Protein AF-A0A9D0L4N8-F1 (afdb_monomer_lite)

Foldseek 3Di:
DDDDDDQPLDDFDDPPDFWTWDQDPVGIDIDDGHDVVRDDQLQDDAAPVLLVVSLVSFAFFFADVVCHPVHHAFQRSNQSSNSSNVDGADRDLVRNLQRAQKKFFCLPPQDLVLLLLLLQLLVVFGWKWWDFVPHIWTWDAADPVRFTKTWGADFWEKDADPVCADPVRDRIDIDGDRGTHMDGQQGRPPHPVHGNSNRTGMMGHNGQDSPLACNVRIDGRAFAAADPDDDQDADPLKAWDWFQPAAAQVFKIKIKIKHLGDQRRKFKWKAFPVRDTDGFDWDWDDDDTIMIMGIDGGDDFHKMKMFIGGYHGTNHIDIDGYHHDADDFAFDWFFLFAAPDFDDSNLVRVLLQQLQLLPPDPADKDKDLAVLVSCCPCRSHVRQCSNVPNLSVVAGGQDAQFLPLLVSVLVSCLSNRYWDWAFAWDQADVLGAIATDPDIDTRSPTFPDRGSSVSSNCCSVPVRRVRTALSLQQHDQQHQNRQKHADDPDRSTQTFSKWFRALVRGIKTFSHKAGHYSPGGIWTKIWGHHPSSMIIIHTDDCVVGPHDPDCSGRRGDTIHGFTWDDDPSDIDTDGPVRDD

Sequence (580 aa):
MGGQTVPAGVLLARAGQRRALVASADGVATSEVLDEAQATATRRPLTRRAVLQAAFAYLGSGYGWGGKDGGRDCSRLLMDVFATLGLRLPRFSAAQSRAGSMSIDISAIDDMAQRLSIIDAAQRQGVVLLHFPGHIMLYLGRNDEGRPMALHAFAEYLTPCASGVGFDGKSETLQRVDKVQISDLSLGRGSSRRSFAERITRVTMLAPAAGAGLASLVQRRPAAPVSMEGACTSPKDVGILVVPRHPHPGEPVRVMVSSSRELGSVNWGWVDGGGRRRELVLKRSGGPPFGYWAELASPTPGKWQARLGDGARVAACIDFVVHDKAPLRQAGAGAVWIPRRRWSRATENLFSMFVARLFDYPLDDRTWPKLQVLLSDSDHNLLYNHLGQDEEERIVLRPDCADLPYFLRSYFAWKLRLPFAYRHCNRGSQGKAPYCDRDIHSNLAKRESSGETSAYAQFASRNIADGVHSGSGRTAPDDDNSDYYPIPLTRESIVAGTMFADPYGHLFVIAGWIPQGLNSYGVLVGADAQPDGTVGRRRFWRGSFLFTPDTSEAGARFKAFRPAIYRGGSIGQLKNRDLV

Secondary structure (DSSP, 8-state):
-PPPPPPTTPPPEESSSS-EEEEETTEEEE-SS--TTT---S-----HHHHHHHHHTTTTPBP-GGGGGG---HHHHHHHHHHTTT----SSHHHHTT-SSEEEE-TT---HHHHHHHHHHHHHHSEEEEEETTEEEEEEEE-TT--EEEEEEEEEEEEE-TTSS-TTS-SEEEEEEEEEEEEETTTTTTSTT--HHHH--EEEEESS---GGGTTTPEEPPPP-----S-----TT-EEEEESSS--TTS-EEEEEEESS---S-EEEEEETT--EE----EEE-SSSEEEEEEESSPPSEEEEEEEEETTEEEEEEEEEE-SSPPPPPP--SBS----S---HHHHHHHHHHHHHHT---SS-EEESSHHHHHH-TTT-TTTTTTSS-GGGG------TTHHHHHHHHHHHHHHT---EE--B---BTTB---B-S--EETTSBPS-SSHHHHHHHIIIIIIHHH--TTTTSS-TT-TTSSEEE--SSTTTS-TT-EEE-TTS-EEEEEEEEPP-SSS--EEEEEEE-TTS-EEEEE-STTTS---S-TTSTT-EEEEEPPEEEETTEEEE--GGG--

Radius of gyration: 30.3 Å; chains: 1; bounding box: 76×58×91 Å

Structure (mmCIF, N/CA/C/O backbone):
data_AF-A0A9D0L4N8-F1
#
_entry.id   AF-A0A9D0L4N8-F1
#
loop_
_atom_site.group_PDB
_atom_site.id
_atom_site.type_symbol
_atom_site.label_atom_id
_atom_site.label_alt_id
_atom_site.label_comp_id
_atom_site.label_asym_id
_atom_site.label_entity_id
_atom_site.label_seq_id
_atom_site.pdbx_PDB_ins_code
_atom_site.Cartn_x
_atom_site.Cartn_y
_atom_site.Cartn_z
_atom_site.occupancy
_atom_site.B_iso_or_equiv
_atom_site.auth_seq_id
_atom_site.auth_comp_id
_atom_site.auth_asym_id
_atom_site.auth_atom_id
_atom_site.pdbx_PDB_model_num
ATOM 1 N N . MET A 1 1 ? -49.670 -25.410 30.952 1.00 42.09 1 MET A N 1
ATOM 2 C CA . MET A 1 1 ? -48.197 -25.373 31.081 1.00 42.09 1 MET A CA 1
ATOM 3 C C . MET A 1 1 ? -47.736 -24.051 30.496 1.00 42.09 1 MET A C 1
ATOM 5 O O . MET A 1 1 ? -48.038 -23.797 29.339 1.00 42.09 1 MET A O 1
ATOM 9 N N . GLY A 1 2 ? -47.150 -23.164 31.302 1.00 52.66 2 GLY A N 1
ATOM 10 C CA . GLY A 1 2 ? -46.686 -21.859 30.824 1.00 52.66 2 GLY A CA 1
ATOM 11 C C . GLY A 1 2 ? -45.413 -22.025 29.999 1.00 52.66 2 GLY A C 1
ATOM 12 O O . GLY A 1 2 ? -44.442 -22.588 30.496 1.00 52.66 2 GLY A O 1
ATOM 13 N N . GLY A 1 3 ? -45.426 -21.588 28.740 1.00 63.31 3 GLY A N 1
ATOM 14 C CA . GLY A 1 3 ? -44.225 -21.573 27.907 1.00 63.31 3 GLY A CA 1
ATOM 15 C C . GLY A 1 3 ? -43.194 -20.585 28.457 1.00 63.31 3 GLY A C 1
ATOM 16 O O . GLY A 1 3 ? -43.551 -19.488 28.882 1.00 63.31 3 GLY A O 1
ATOM 17 N N . GLN A 1 4 ? -41.916 -20.965 28.457 1.00 66.62 4 GLN A N 1
ATOM 18 C CA . GLN A 1 4 ? -40.821 -20.056 28.797 1.00 66.62 4 GLN A CA 1
ATOM 19 C C . GLN A 1 4 ? -40.396 -19.288 27.540 1.00 66.62 4 GLN A C 1
ATOM 21 O O . GLN A 1 4 ? -39.996 -19.884 26.541 1.00 66.62 4 GLN A O 1
ATOM 26 N N . THR A 1 5 ? -40.472 -17.959 27.578 1.00 71.75 5 THR A N 1
ATOM 27 C CA . THR A 1 5 ? -39.946 -17.096 26.514 1.00 71.75 5 THR A CA 1
ATOM 28 C C . THR A 1 5 ? -38.466 -16.839 26.737 1.00 71.75 5 THR A C 1
ATOM 30 O O . THR A 1 5 ? -38.056 -16.412 27.817 1.00 71.75 5 THR A O 1
ATOM 33 N N . VAL A 1 6 ? -37.660 -17.053 25.703 1.00 72.62 6 VAL A N 1
ATOM 34 C CA . VAL A 1 6 ? -36.230 -16.756 25.758 1.00 72.62 6 VAL A CA 1
ATOM 35 C C . VAL A 1 6 ? -36.015 -15.252 25.516 1.00 72.62 6 VAL A C 1
ATOM 37 O O . VAL A 1 6 ? -36.584 -14.717 24.562 1.00 72.62 6 VAL A O 1
ATOM 40 N N . PRO A 1 7 ? -35.199 -14.552 26.329 1.00 71.44 7 PRO A N 1
ATOM 41 C CA . PRO A 1 7 ? -34.886 -13.145 26.095 1.00 71.44 7 PRO A CA 1
ATOM 42 C C . PRO A 1 7 ? -34.289 -12.881 24.707 1.00 71.44 7 PRO A C 1
ATOM 44 O O . PRO A 1 7 ? -33.559 -13.706 24.148 1.00 71.44 7 PRO A O 1
ATOM 47 N N . ALA A 1 8 ? -34.539 -11.683 24.176 1.00 70.00 8 ALA A N 1
ATOM 48 C CA . ALA A 1 8 ? -33.930 -11.241 22.928 1.00 70.00 8 ALA A CA 1
ATOM 49 C C . ALA A 1 8 ? -32.390 -11.305 23.007 1.00 70.00 8 ALA A C 1
ATOM 51 O O . ALA A 1 8 ? -31.778 -10.931 24.008 1.00 70.00 8 ALA A O 1
ATOM 52 N N . GLY A 1 9 ? -31.759 -11.801 21.939 1.00 67.94 9 GLY A N 1
ATOM 53 C CA . GLY A 1 9 ? -30.300 -11.909 21.835 1.00 67.94 9 GLY A CA 1
ATOM 54 C C . GLY A 1 9 ? -29.685 -13.175 22.443 1.00 67.94 9 GLY A C 1
ATOM 55 O O . GLY A 1 9 ? -28.473 -13.363 22.340 1.00 67.94 9 GLY A O 1
ATOM 56 N N . VAL A 1 10 ? -30.465 -14.078 23.045 1.00 75.56 10 VAL A N 1
ATOM 57 C CA . VAL A 1 10 ? -29.926 -15.373 23.488 1.00 75.56 10 VAL A CA 1
ATOM 58 C C . VAL A 1 10 ? -29.509 -16.213 22.280 1.00 75.56 10 VAL A C 1
ATOM 60 O O . VAL A 1 10 ? -30.266 -16.410 21.330 1.00 75.56 10 VAL A O 1
ATOM 63 N N . LEU A 1 11 ? -28.281 -16.728 22.325 1.00 77.94 11 LEU A N 1
ATOM 64 C CA . LEU A 1 11 ? -27.770 -17.638 21.310 1.00 77.94 11 LEU A CA 1
ATOM 65 C C . LEU A 1 11 ? -28.298 -19.042 21.570 1.00 77.94 11 LEU A C 1
ATOM 67 O O . LEU A 1 11 ? -28.011 -19.643 22.603 1.00 77.94 11 LEU A O 1
ATOM 71 N N . LEU A 1 12 ? -29.030 -19.565 20.597 1.00 80.25 12 LEU A N 1
ATOM 72 C CA . LEU A 1 12 ? -29.607 -20.897 20.645 1.00 80.25 12 LEU A CA 1
ATOM 73 C C . LEU A 1 12 ? -28.776 -21.868 19.801 1.00 80.25 12 LEU A C 1
ATOM 75 O O . LEU A 1 12 ? -28.435 -21.576 18.650 1.00 80.25 12 LEU A O 1
ATOM 79 N N . ALA A 1 13 ? -28.451 -23.035 20.356 1.00 82.62 13 ALA A N 1
ATOM 80 C CA . ALA A 1 13 ? -27.806 -24.102 19.594 1.00 82.62 13 ALA A CA 1
ATOM 81 C C . ALA A 1 13 ? -28.867 -24.846 18.773 1.00 82.62 13 ALA A C 1
ATOM 83 O O . ALA A 1 13 ? -29.860 -25.297 19.333 1.00 82.62 13 ALA A O 1
ATOM 84 N N . ARG A 1 14 ? -28.683 -24.997 17.455 1.00 81.88 14 ARG A N 1
ATOM 85 C CA . ARG A 1 14 ? -29.636 -25.751 16.618 1.00 81.88 14 ARG A CA 1
ATOM 86 C C . ARG A 1 14 ? -29.627 -27.240 16.981 1.00 81.88 14 ARG A C 1
ATOM 88 O O . ARG A 1 14 ? -28.582 -27.880 16.906 1.00 81.88 14 ARG A O 1
ATOM 95 N N . ALA A 1 15 ? -30.806 -27.789 17.260 1.00 82.62 15 ALA A N 1
ATOM 96 C CA . ALA A 1 15 ? -31.094 -29.222 17.350 1.00 82.62 15 ALA A CA 1
ATOM 97 C C . ALA A 1 15 ? -31.823 -29.680 16.072 1.00 82.62 15 ALA A C 1
ATOM 99 O O . ALA A 1 15 ? -32.986 -30.077 16.099 1.00 82.62 15 ALA A O 1
ATOM 100 N N . GLY A 1 16 ? -31.158 -29.546 14.920 1.00 78.88 16 GLY A N 1
ATOM 101 C CA . GLY A 1 16 ? -31.752 -29.772 13.596 1.00 78.88 16 GLY A CA 1
ATOM 102 C C . GLY A 1 16 ? -32.210 -28.481 12.907 1.00 78.88 16 GLY A C 1
ATOM 103 O O . GLY A 1 16 ? -31.786 -27.383 13.268 1.00 78.88 16 GLY A O 1
ATOM 104 N N . GLN A 1 17 ? -33.045 -28.593 11.867 1.00 74.00 17 GLN A N 1
ATOM 105 C CA . GLN A 1 17 ? -33.403 -27.426 11.051 1.00 74.00 17 GLN A CA 1
ATOM 106 C C . GLN A 1 17 ? -34.339 -26.446 11.773 1.00 74.00 17 GLN A C 1
ATOM 108 O O . GLN A 1 17 ? -34.087 -25.246 11.735 1.00 74.00 17 GLN A O 1
ATOM 113 N N . ARG A 1 18 ? -35.373 -26.917 12.473 1.00 83.44 18 ARG A N 1
ATOM 114 C CA . ARG A 1 18 ? -36.381 -26.022 13.069 1.00 83.44 18 ARG A CA 1
ATOM 115 C C . ARG A 1 18 ? -36.465 -26.090 14.591 1.00 83.44 18 ARG A C 1
ATOM 117 O O . ARG A 1 18 ? -37.463 -25.668 15.137 1.00 83.44 18 ARG A O 1
ATOM 124 N N . ARG A 1 19 ? -35.474 -26.632 15.299 1.00 87.06 19 ARG A N 1
ATOM 125 C CA . ARG A 1 19 ? -35.486 -26.706 16.773 1.00 87.06 19 ARG A CA 1
ATOM 126 C C . ARG A 1 19 ? -34.174 -26.200 17.354 1.00 87.06 19 ARG A C 1
ATOM 128 O O . ARG A 1 19 ? -33.138 -26.243 16.684 1.00 87.06 19 ARG A O 1
ATOM 135 N N . ALA A 1 20 ? -34.212 -25.754 18.602 1.00 86.50 20 ALA A N 1
ATOM 136 C CA . ALA A 1 20 ? -33.052 -25.319 19.364 1.00 86.50 20 ALA A CA 1
ATOM 137 C C . ALA A 1 20 ? -32.951 -26.029 20.713 1.00 86.50 20 ALA A C 1
ATOM 139 O O . ALA A 1 20 ? -33.953 -26.444 21.280 1.00 86.50 20 ALA A O 1
ATOM 140 N N . LEU A 1 21 ? -31.736 -26.106 21.246 1.00 87.25 21 LEU A N 1
ATOM 141 C CA . LEU A 1 21 ? -31.487 -26.395 22.653 1.00 87.25 21 LEU A CA 1
ATOM 142 C C . LEU A 1 21 ? -31.475 -25.080 23.436 1.00 87.25 21 LEU A C 1
ATOM 144 O O . LEU A 1 21 ? -30.782 -24.131 23.055 1.00 87.25 21 LEU A O 1
ATOM 148 N N . VAL A 1 22 ? -32.224 -25.050 24.534 1.00 83.06 22 VAL A N 1
ATOM 149 C CA . VAL A 1 22 ? -32.340 -23.928 25.467 1.00 83.06 22 VAL A CA 1
ATOM 150 C C . VAL A 1 22 ? -31.852 -24.402 26.830 1.00 83.06 22 VAL A C 1
ATOM 152 O O . VAL A 1 22 ? -32.347 -25.396 27.351 1.00 83.06 22 VAL A O 1
ATOM 155 N N . ALA A 1 23 ? -30.878 -23.703 27.408 1.00 78.69 23 ALA A N 1
ATOM 156 C CA . ALA A 1 23 ? -30.456 -23.940 28.784 1.00 78.69 23 ALA A CA 1
ATOM 157 C C . ALA A 1 23 ? -31.283 -23.064 29.736 1.00 78.69 23 ALA A C 1
ATOM 159 O O . ALA A 1 23 ? -31.379 -21.853 29.534 1.00 78.69 23 ALA A O 1
ATOM 160 N N . SER A 1 24 ? -31.855 -23.682 30.766 1.00 75.06 24 SER A N 1
ATOM 161 C CA . SER A 1 24 ? -32.619 -23.044 31.842 1.00 75.06 24 SER A CA 1
ATOM 162 C C . SER A 1 24 ? -32.069 -23.476 33.207 1.00 75.06 24 SER A C 1
ATOM 164 O O . SER A 1 24 ? -31.179 -24.327 33.276 1.00 75.06 24 SER A O 1
ATOM 166 N N . ALA A 1 25 ? -32.600 -22.910 34.294 1.00 74.75 25 ALA A N 1
ATOM 167 C CA . ALA A 1 25 ? -32.271 -23.359 35.649 1.00 74.75 25 ALA A CA 1
ATOM 168 C C . ALA A 1 25 ? -32.647 -24.837 35.886 1.00 74.75 25 ALA A C 1
ATOM 170 O O . ALA A 1 25 ? -31.960 -25.526 36.632 1.00 74.75 25 ALA A O 1
ATOM 171 N N . ASP A 1 26 ? -33.672 -25.331 35.185 1.00 81.62 26 ASP A N 1
ATOM 172 C CA . ASP A 1 26 ? -34.188 -26.701 35.301 1.00 81.62 26 ASP A CA 1
ATOM 173 C C . ASP A 1 26 ? -33.454 -27.700 34.381 1.00 81.62 26 ASP A C 1
ATOM 175 O O . ASP A 1 26 ? -33.801 -28.879 34.321 1.00 81.62 26 ASP A O 1
ATOM 179 N N . GLY A 1 27 ? -32.433 -27.242 33.644 1.00 83.75 27 GLY A N 1
ATOM 180 C CA . GLY A 1 27 ? -31.646 -28.049 32.710 1.00 83.75 27 GLY A CA 1
ATOM 181 C C . GLY A 1 27 ? -31.785 -27.617 31.248 1.00 83.75 27 GLY A C 1
ATOM 182 O O . GLY A 1 27 ? -32.238 -26.511 30.934 1.00 83.75 27 GLY A O 1
ATOM 183 N N . VAL A 1 28 ? -31.338 -28.483 30.332 1.00 86.00 28 VAL A N 1
ATOM 184 C CA . VAL A 1 28 ? -31.380 -28.233 28.882 1.00 86.00 28 VAL A CA 1
ATOM 185 C C . VAL A 1 28 ? -32.648 -28.839 28.287 1.00 86.00 28 VAL A C 1
ATOM 187 O O . VAL A 1 28 ? -32.842 -30.051 28.340 1.00 86.00 28 VAL A O 1
ATOM 190 N N . ALA A 1 29 ? -33.476 -28.001 27.671 1.00 86.31 29 ALA A N 1
ATOM 191 C CA . ALA A 1 29 ? -34.690 -28.400 26.971 1.00 86.31 29 ALA A CA 1
ATOM 192 C C . ALA A 1 29 ? -34.543 -28.207 25.455 1.00 86.31 29 ALA A C 1
ATOM 194 O O . ALA A 1 29 ? -33.774 -27.365 24.989 1.00 86.31 29 ALA A O 1
ATOM 195 N N . THR A 1 30 ? -35.301 -28.974 24.671 1.00 87.50 30 THR A N 1
ATOM 196 C CA . THR A 1 30 ? -35.443 -28.730 23.227 1.00 87.50 30 THR A CA 1
ATOM 197 C C . THR A 1 30 ? -36.681 -27.871 22.993 1.00 87.50 30 THR A C 1
ATOM 199 O O . THR A 1 30 ? -37.749 -28.190 23.507 1.00 87.50 30 THR A O 1
ATOM 202 N N . SER A 1 31 ? -36.547 -26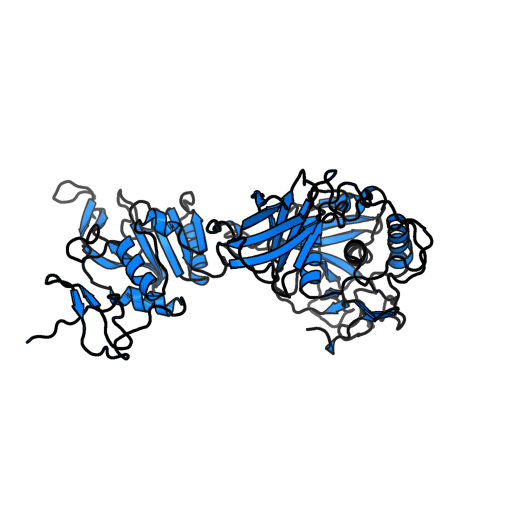.791 22.226 1.00 82.56 31 SER A N 1
ATOM 203 C CA . SER A 1 31 ? -37.659 -25.913 21.865 1.00 82.56 31 SER A CA 1
ATOM 204 C C . SER A 1 31 ? -38.677 -26.623 20.968 1.00 82.56 31 SER A C 1
ATOM 206 O O . SER A 1 31 ? -38.351 -27.585 20.261 1.00 82.56 31 SER A O 1
ATOM 208 N N . GLU A 1 32 ? -39.884 -26.061 20.890 1.00 80.06 32 GLU A N 1
ATOM 209 C CA . GLU A 1 32 ? -40.780 -26.311 19.759 1.00 80.06 32 GLU A CA 1
ATOM 210 C C . GLU A 1 32 ? -40.164 -25.815 18.435 1.00 80.06 32 GLU A C 1
ATOM 212 O O . GLU A 1 32 ? -39.009 -25.367 18.380 1.00 80.06 32 GLU A O 1
ATOM 217 N N . VAL A 1 33 ? -40.924 -25.936 17.343 1.00 77.81 33 VAL A N 1
ATOM 218 C CA . VAL A 1 33 ? -40.522 -25.426 16.030 1.00 77.81 33 VAL A CA 1
ATOM 219 C C . VAL A 1 33 ? -40.240 -23.925 16.147 1.00 77.81 33 VAL A C 1
ATOM 221 O O . VAL A 1 33 ? -41.153 -23.143 16.382 1.00 77.81 33 VAL A O 1
ATOM 224 N N . LEU A 1 34 ? -38.975 -23.531 15.990 1.00 75.38 34 LEU A N 1
ATOM 225 C CA . LEU A 1 34 ? -38.558 -22.137 15.944 1.00 75.38 34 LEU A CA 1
ATOM 226 C C . LEU A 1 34 ? -39.299 -21.440 14.807 1.00 75.38 34 LEU A C 1
ATOM 228 O O . LEU A 1 34 ? -39.221 -21.870 13.650 1.00 75.38 34 LEU A O 1
ATOM 232 N N . ASP A 1 35 ? -39.978 -20.350 15.143 1.00 76.31 35 ASP A N 1
ATOM 233 C CA . ASP A 1 35 ? -40.435 -19.399 14.148 1.00 76.31 35 ASP A CA 1
ATOM 234 C C . ASP A 1 35 ? -39.209 -18.681 13.566 1.00 76.31 35 ASP A C 1
ATOM 236 O O . ASP A 1 35 ? -38.482 -17.973 14.269 1.00 76.31 35 ASP A O 1
ATOM 240 N N . GLU A 1 36 ? -38.947 -18.885 12.274 1.00 73.00 36 GLU A N 1
ATOM 241 C CA . GLU A 1 36 ? -37.826 -18.236 11.591 1.00 73.00 36 GLU A CA 1
ATOM 242 C C . GLU A 1 36 ? -37.989 -16.711 11.534 1.00 73.00 36 GLU A C 1
ATOM 244 O O . GLU A 1 36 ? -36.986 -16.012 11.422 1.00 73.00 36 GLU A O 1
ATOM 249 N N . ALA A 1 37 ? -39.205 -16.175 11.695 1.00 77.06 37 ALA A N 1
ATOM 250 C CA . ALA A 1 37 ? -39.416 -14.736 11.836 1.00 77.06 37 ALA A CA 1
ATOM 251 C C . ALA A 1 37 ? -38.886 -14.185 13.175 1.00 77.06 37 ALA A C 1
ATOM 253 O O . ALA A 1 37 ? -38.551 -13.004 13.271 1.00 77.06 37 ALA A O 1
ATOM 254 N N . GLN A 1 38 ? -38.774 -15.033 14.203 1.00 75.56 38 GLN A N 1
ATOM 255 C CA . GLN A 1 38 ? -38.289 -14.674 15.541 1.00 75.56 38 GLN A CA 1
ATOM 256 C C . GLN A 1 38 ? -36.806 -15.013 15.754 1.00 75.56 38 GLN A C 1
ATOM 258 O O . GLN A 1 38 ? -36.200 -14.582 16.737 1.00 75.56 38 GLN A O 1
ATOM 263 N N . ALA A 1 39 ? -36.200 -15.771 14.838 1.00 78.12 39 ALA A N 1
ATOM 264 C CA . ALA A 1 39 ? -34.802 -16.173 14.900 1.00 78.12 39 ALA A CA 1
ATOM 265 C C . ALA A 1 39 ? -33.969 -15.458 13.830 1.00 78.12 39 ALA A C 1
ATOM 267 O O . ALA A 1 39 ? -34.393 -15.240 12.704 1.00 78.12 39 ALA A O 1
ATOM 268 N N . THR A 1 40 ? -32.724 -15.113 14.156 1.00 80.25 40 THR A N 1
ATOM 269 C CA . THR A 1 40 ? -31.780 -14.560 13.176 1.00 80.25 40 THR A CA 1
ATOM 270 C C . THR A 1 40 ? -30.530 -15.419 13.115 1.00 80.25 40 THR A C 1
ATOM 272 O O . THR A 1 40 ? -29.936 -15.749 14.143 1.00 80.25 40 THR A O 1
ATOM 275 N N . ALA A 1 41 ? -30.095 -15.761 11.901 1.00 81.38 41 ALA A N 1
ATOM 276 C CA . ALA A 1 41 ? -28.854 -16.492 11.702 1.00 81.38 41 ALA A CA 1
ATOM 277 C C . ALA A 1 41 ? -27.659 -15.701 12.258 1.00 81.38 41 ALA A C 1
ATOM 279 O O . ALA A 1 41 ? -27.438 -14.540 11.910 1.00 81.38 41 ALA A O 1
ATOM 280 N N . THR A 1 42 ? -26.840 -16.361 13.076 1.00 80.06 42 THR A N 1
ATOM 281 C CA . THR A 1 42 ? -25.603 -15.770 13.611 1.00 80.06 42 THR A CA 1
ATOM 282 C C . THR A 1 42 ? -24.524 -15.614 12.541 1.00 80.06 42 THR A C 1
ATOM 284 O O . THR A 1 42 ? -23.617 -14.799 12.681 1.00 80.06 42 THR A O 1
ATOM 287 N N . ARG A 1 43 ? -24.623 -16.362 11.435 1.00 81.38 43 ARG A N 1
ATOM 288 C CA . ARG A 1 43 ? -23.795 -16.167 10.240 1.00 81.38 43 ARG A CA 1
ATOM 289 C C . ARG A 1 43 ? -24.423 -15.089 9.363 1.00 81.38 43 ARG A C 1
ATOM 291 O O . ARG A 1 43 ? -25.196 -15.396 8.461 1.00 81.38 43 ARG A O 1
ATOM 298 N N . ARG A 1 44 ? -24.086 -13.831 9.633 1.00 85.62 44 ARG A N 1
ATOM 299 C CA . ARG A 1 44 ? -24.538 -12.675 8.848 1.00 85.62 44 ARG A CA 1
ATOM 300 C C . ARG A 1 44 ? -23.430 -11.619 8.733 1.00 85.62 44 ARG A C 1
ATOM 302 O O . ARG A 1 44 ? -22.531 -11.615 9.572 1.00 85.62 44 ARG A O 1
ATOM 309 N N . PRO A 1 45 ? -23.459 -10.738 7.715 1.00 87.81 45 PRO A N 1
ATOM 310 C CA . PRO A 1 45 ? -22.412 -9.739 7.516 1.00 87.81 45 PRO A CA 1
ATOM 311 C C . PRO A 1 45 ? -22.233 -8.803 8.719 1.00 87.81 45 PRO A C 1
ATOM 313 O O . PRO A 1 45 ? -23.207 -8.285 9.272 1.00 87.81 45 PRO A O 1
ATOM 316 N N . LEU A 1 46 ? -20.977 -8.526 9.080 1.00 88.94 46 LEU A N 1
ATOM 317 C CA . LEU A 1 46 ? -20.637 -7.508 10.072 1.00 88.94 46 LEU A CA 1
ATOM 318 C C . LEU A 1 46 ? -20.907 -6.115 9.486 1.00 88.94 46 LEU A C 1
ATOM 320 O O . LEU A 1 46 ? -20.096 -5.576 8.737 1.00 88.94 46 LEU A O 1
ATOM 324 N N . THR A 1 47 ? -22.038 -5.515 9.852 1.00 91.50 47 THR A N 1
ATOM 325 C CA . THR A 1 47 ? -22.359 -4.118 9.527 1.00 91.50 47 THR A CA 1
ATOM 326 C C . THR A 1 47 ? -22.575 -3.322 10.806 1.00 91.50 47 THR A C 1
ATOM 328 O O . THR A 1 47 ? -22.999 -3.876 11.823 1.00 91.50 47 THR A O 1
ATOM 331 N N . ARG A 1 48 ? -22.343 -2.003 10.758 1.00 92.69 48 ARG A N 1
ATOM 332 C CA . ARG A 1 48 ? -22.623 -1.125 11.906 1.00 92.69 48 ARG A CA 1
ATOM 333 C C . ARG A 1 48 ? -24.079 -1.254 12.357 1.00 92.69 48 ARG A C 1
ATOM 335 O O . ARG A 1 48 ? -24.329 -1.403 13.545 1.00 92.69 48 ARG A O 1
ATOM 342 N N . ARG A 1 49 ? -25.024 -1.284 11.410 1.00 93.31 49 ARG A N 1
ATOM 343 C CA . ARG A 1 49 ? -26.454 -1.487 11.690 1.00 93.31 49 ARG A CA 1
ATOM 344 C C . ARG A 1 49 ? -26.701 -2.779 12.474 1.00 93.31 49 ARG A C 1
ATOM 346 O O . ARG A 1 49 ? -27.362 -2.726 13.502 1.00 93.31 49 ARG A O 1
ATOM 353 N N . ALA A 1 50 ? -26.147 -3.905 12.023 1.00 92.88 50 ALA A N 1
ATOM 354 C CA . ALA A 1 50 ? -26.370 -5.198 12.670 1.00 92.88 50 ALA A CA 1
ATOM 355 C C . ALA A 1 50 ? -25.761 -5.266 14.084 1.00 92.88 50 ALA A C 1
ATOM 357 O O . ALA A 1 50 ? -26.388 -5.822 14.985 1.00 92.88 50 ALA A O 1
ATOM 358 N N . VAL A 1 51 ? -24.583 -4.660 14.296 1.00 95.19 51 VAL A N 1
ATOM 359 C CA . VAL A 1 51 ? -23.975 -4.531 15.636 1.00 95.19 51 VAL A CA 1
ATOM 360 C C . VAL A 1 51 ? -24.853 -3.690 16.553 1.00 95.19 51 VAL A C 1
ATOM 362 O O . VAL A 1 51 ? -25.124 -4.107 17.674 1.00 95.19 51 VAL A O 1
ATOM 365 N N . LEU A 1 52 ? -25.318 -2.529 16.086 1.00 94.88 52 LEU A N 1
ATOM 366 C CA . LEU A 1 52 ? -26.149 -1.637 16.892 1.00 94.88 52 LEU A CA 1
ATOM 367 C C . LEU A 1 52 ? -27.492 -2.282 17.243 1.00 94.88 52 LEU A C 1
ATOM 369 O O . LEU A 1 52 ? -27.877 -2.259 18.403 1.00 94.88 52 LEU A O 1
ATOM 373 N N . GLN A 1 53 ? -28.161 -2.935 16.291 1.00 92.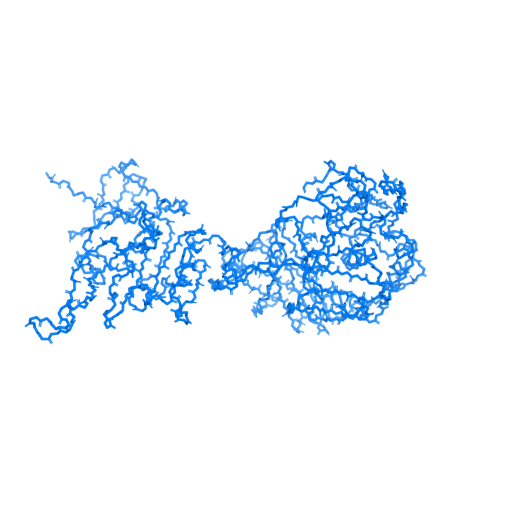62 53 GLN A N 1
ATOM 374 C CA . GLN A 1 53 ? -29.397 -3.677 16.566 1.00 92.62 53 GLN A CA 1
ATOM 375 C C . GLN A 1 53 ? -29.195 -4.746 17.649 1.00 92.62 53 GLN A C 1
ATOM 377 O O . GLN A 1 53 ? -29.993 -4.837 18.578 1.00 92.62 53 GLN A O 1
ATOM 382 N N . ALA A 1 54 ? -28.105 -5.518 17.568 1.00 92.25 54 ALA A N 1
ATOM 383 C CA . ALA A 1 54 ? -27.785 -6.525 18.578 1.00 92.25 54 ALA A CA 1
ATOM 384 C C . ALA A 1 54 ? -27.430 -5.903 19.940 1.00 92.25 54 ALA A C 1
ATOM 386 O O . ALA A 1 54 ? -27.841 -6.418 20.973 1.00 92.25 54 ALA A O 1
ATOM 387 N N . ALA A 1 55 ? -26.694 -4.791 19.960 1.00 95.06 55 ALA A N 1
ATOM 388 C CA . ALA A 1 55 ? -26.311 -4.107 21.193 1.00 95.06 55 ALA A CA 1
ATOM 389 C C . ALA A 1 55 ? -27.509 -3.469 21.912 1.00 95.06 55 ALA A C 1
ATOM 391 O O . ALA A 1 55 ? -27.628 -3.587 23.130 1.00 95.06 55 ALA A O 1
ATOM 392 N N . PHE A 1 56 ? -28.415 -2.830 21.168 1.00 95.19 56 PHE A N 1
ATOM 393 C CA . PHE A 1 56 ? -29.596 -2.166 21.724 1.00 95.19 56 PHE A CA 1
ATOM 394 C C . PHE A 1 56 ? -30.631 -3.152 22.272 1.00 95.19 56 PHE A C 1
ATOM 396 O O . PHE A 1 56 ? -31.364 -2.792 23.187 1.00 95.19 56 PHE A O 1
ATOM 403 N N . ALA A 1 57 ? -30.642 -4.405 21.804 1.00 90.75 57 ALA A N 1
ATOM 404 C CA . ALA A 1 57 ? -31.482 -5.456 22.383 1.00 90.75 57 ALA A CA 1
ATOM 405 C C . ALA A 1 57 ? -31.163 -5.743 23.866 1.00 90.75 57 ALA A C 1
ATOM 407 O O . ALA A 1 57 ? -32.007 -6.276 24.579 1.00 90.75 57 ALA A O 1
ATOM 408 N N . TYR A 1 58 ? -29.968 -5.373 24.341 1.00 92.25 58 TYR A N 1
ATOM 409 C CA . TYR A 1 58 ? -29.568 -5.518 25.743 1.00 92.25 58 TYR A CA 1
ATOM 410 C C . TYR A 1 58 ? -29.788 -4.262 26.588 1.00 92.25 58 TYR A C 1
ATOM 412 O O . TYR A 1 58 ? -29.482 -4.290 27.783 1.00 92.25 58 TYR A O 1
ATOM 420 N N . LEU A 1 59 ? -30.264 -3.158 26.007 1.00 95.25 59 LEU A N 1
ATOM 421 C CA . LEU A 1 59 ? -30.403 -1.895 26.724 1.00 95.25 59 LEU A CA 1
ATOM 422 C C . LEU A 1 59 ? -31.330 -2.057 27.938 1.00 95.25 59 LEU A C 1
ATOM 424 O O . LEU A 1 59 ? -32.417 -2.613 27.834 1.00 95.25 59 LEU A O 1
ATOM 428 N N . GLY A 1 60 ? -30.879 -1.589 29.102 1.00 93.62 60 GLY A N 1
ATOM 429 C CA . GLY A 1 60 ? -31.599 -1.716 30.369 1.00 93.62 60 GLY A CA 1
ATOM 430 C C . GLY A 1 60 ? -31.414 -3.051 31.098 1.00 93.62 60 GLY A C 1
ATOM 431 O O . GLY A 1 60 ? -31.810 -3.143 32.256 1.00 93.62 60 GLY A O 1
ATOM 432 N N . SER A 1 61 ? -30.789 -4.066 30.488 1.00 91.56 61 SER A N 1
ATOM 433 C CA . SER A 1 61 ? -30.531 -5.341 31.177 1.00 91.56 61 SER A CA 1
ATOM 434 C C . SER A 1 61 ? -29.540 -5.185 32.337 1.00 91.56 61 SER A C 1
ATOM 436 O O . SER A 1 61 ? -28.641 -4.346 32.287 1.00 91.56 61 SER A O 1
ATOM 438 N N . GLY A 1 62 ? -29.709 -5.989 33.390 1.00 91.75 62 GLY A N 1
ATOM 439 C CA . GLY A 1 62 ? -28.926 -5.881 34.623 1.00 91.75 62 GLY A CA 1
ATOM 440 C C . GLY A 1 62 ? -27.428 -6.140 34.433 1.00 91.75 62 GLY A C 1
ATOM 441 O O . GLY A 1 62 ? -27.007 -7.014 33.664 1.00 91.75 62 GLY A O 1
ATOM 442 N N . TYR A 1 63 ? -26.613 -5.381 35.162 1.00 94.00 63 TYR A N 1
ATOM 443 C CA . TYR A 1 63 ? -25.178 -5.612 35.248 1.00 94.00 63 TYR A CA 1
ATOM 444 C C . TYR A 1 63 ? -24.881 -6.799 36.166 1.00 94.00 63 TYR A C 1
ATOM 446 O O . TYR A 1 63 ? -25.406 -6.890 37.271 1.00 94.00 63 TYR A O 1
ATOM 454 N N . GLY A 1 64 ? -23.993 -7.687 35.723 1.00 92.94 64 GLY A N 1
ATOM 455 C CA . GLY A 1 64 ? -23.561 -8.847 36.500 1.00 92.94 64 GLY A CA 1
ATOM 456 C C . GLY A 1 64 ? -22.063 -9.054 36.372 1.00 92.94 64 GLY A C 1
ATOM 457 O O . GLY A 1 64 ? -21.590 -9.524 35.335 1.00 92.94 64 GLY A O 1
ATOM 458 N N . TRP A 1 65 ? -21.299 -8.728 37.421 1.00 92.88 65 TRP A N 1
ATOM 459 C CA . TRP A 1 65 ? -19.853 -8.972 37.440 1.00 92.88 65 TRP A CA 1
ATOM 460 C C . TRP A 1 65 ? -19.565 -10.453 37.192 1.00 92.88 65 TRP A C 1
ATOM 462 O O . TRP A 1 65 ? -20.098 -11.316 37.888 1.00 92.88 65 TRP A O 1
ATOM 472 N N . GLY A 1 66 ? -18.755 -10.767 36.181 1.00 89.62 66 GLY A N 1
ATOM 473 C CA . GLY A 1 66 ? -18.446 -12.157 35.855 1.00 89.62 66 GLY A CA 1
ATOM 474 C C . GLY A 1 66 ? -19.607 -12.942 35.229 1.00 89.62 66 GLY A C 1
ATOM 475 O O . GLY A 1 66 ? -19.401 -14.100 34.878 1.00 89.62 66 GLY A O 1
ATOM 476 N N . GLY A 1 67 ? -20.781 -12.334 35.023 1.00 84.75 67 GLY A N 1
ATOM 477 C CA . GLY A 1 67 ? -22.014 -13.034 34.645 1.00 84.75 67 GLY A CA 1
ATOM 478 C C . GLY A 1 67 ? -22.950 -13.343 35.818 1.00 84.75 67 GLY A C 1
ATOM 479 O O . GLY A 1 67 ? -23.883 -14.128 35.653 1.00 84.75 67 GLY A O 1
ATOM 480 N N . LYS A 1 68 ? -22.686 -12.774 37.005 1.00 86.38 68 LYS A N 1
ATOM 481 C CA . LYS A 1 68 ? -23.506 -12.975 38.205 1.00 86.38 68 LYS A CA 1
ATOM 482 C C . LYS A 1 68 ? -24.991 -12.706 37.916 1.00 86.38 68 LYS A C 1
ATOM 484 O O . LYS A 1 68 ? -25.318 -11.728 37.245 1.00 86.38 68 LYS A O 1
ATOM 489 N N . ASP A 1 69 ? -25.856 -13.592 38.410 1.00 82.88 69 ASP A N 1
ATOM 490 C CA . ASP A 1 69 ? -27.322 -13.535 38.290 1.00 82.88 69 ASP A CA 1
ATOM 491 C C . ASP A 1 69 ? -27.833 -13.412 36.838 1.00 82.88 69 ASP A C 1
ATOM 493 O O . ASP A 1 69 ? -28.891 -12.851 36.571 1.00 82.88 69 ASP A O 1
ATOM 497 N N . GLY A 1 70 ? -27.055 -13.905 35.864 1.00 78.62 70 GLY A N 1
ATOM 498 C CA . GLY A 1 70 ? -27.374 -13.793 34.435 1.00 78.62 70 GLY A CA 1
ATOM 499 C C . GLY A 1 70 ? -27.186 -12.385 33.853 1.00 78.62 70 GLY A C 1
ATOM 500 O O . GLY A 1 70 ? -27.424 -12.172 32.658 1.00 78.62 70 GLY A O 1
ATOM 501 N N . GLY A 1 71 ? -26.732 -11.431 34.671 1.00 86.38 71 GLY A N 1
ATOM 502 C CA . GLY A 1 71 ? -26.366 -10.089 34.248 1.00 86.38 71 GLY A CA 1
ATOM 503 C C . GLY A 1 71 ? -25.115 -10.084 33.373 1.00 86.38 71 GLY A C 1
ATOM 504 O O . GLY A 1 71 ? -24.354 -11.051 33.301 1.00 86.38 71 GLY A O 1
ATOM 505 N N . ARG A 1 72 ? -24.883 -8.973 32.675 1.00 92.44 72 ARG A N 1
ATOM 506 C CA . ARG A 1 72 ? -23.728 -8.822 31.777 1.00 92.44 72 ARG A CA 1
ATOM 507 C C . ARG A 1 72 ? -22.746 -7.824 32.352 1.00 92.44 72 ARG A C 1
ATOM 509 O O . ARG A 1 72 ? -23.125 -6.702 32.669 1.00 92.44 72 ARG A O 1
ATOM 516 N N . ASP A 1 73 ? -21.480 -8.211 32.449 1.00 96.19 73 ASP A N 1
ATOM 517 C CA . ASP A 1 73 ? -20.405 -7.231 32.583 1.00 96.19 73 ASP A CA 1
ATOM 518 C C . ASP A 1 73 ? -20.043 -6.617 31.224 1.00 96.19 73 ASP A C 1
ATOM 520 O O . ASP A 1 73 ? -20.520 -7.052 30.168 1.00 96.19 73 ASP A O 1
ATOM 524 N N . CYS A 1 74 ? -19.194 -5.588 31.256 1.00 97.25 74 CYS A N 1
ATOM 525 C CA . CYS A 1 74 ? -18.811 -4.807 30.083 1.00 97.25 74 CYS A CA 1
ATOM 526 C C . CYS A 1 74 ? -18.304 -5.675 28.921 1.00 97.25 74 CYS A C 1
ATOM 528 O O . CYS A 1 74 ? -18.704 -5.489 27.773 1.00 97.25 74 CYS A O 1
ATOM 530 N N . SER A 1 75 ? -17.469 -6.669 29.220 1.00 97.19 75 SER A N 1
ATOM 531 C CA . SER A 1 75 ? -16.878 -7.556 28.220 1.00 97.19 75 SER A CA 1
ATOM 532 C C . SER A 1 75 ? -17.815 -8.679 27.775 1.00 97.19 75 SER A C 1
ATOM 534 O O . SER A 1 75 ? -17.834 -9.017 26.588 1.00 97.19 75 SER A O 1
ATOM 536 N N . ARG A 1 76 ? -18.633 -9.238 28.679 1.00 95.38 76 ARG A N 1
ATOM 537 C CA . ARG A 1 76 ? -19.623 -10.268 28.332 1.00 95.38 76 ARG A CA 1
ATOM 538 C C . ARG A 1 76 ? -20.695 -9.718 27.398 1.00 95.38 76 ARG A C 1
ATOM 540 O O . ARG A 1 76 ? -21.065 -10.411 26.455 1.00 95.38 76 ARG A O 1
ATOM 547 N N . LEU A 1 77 ? -21.131 -8.474 27.609 1.00 96.19 77 LEU A N 1
ATOM 548 C CA . LEU A 1 77 ? -22.045 -7.785 26.698 1.00 96.19 77 LEU A CA 1
ATOM 549 C C . LEU A 1 77 ? -21.516 -7.808 25.257 1.00 96.19 77 LEU A C 1
ATOM 551 O O . LEU A 1 77 ? -22.228 -8.210 24.342 1.00 96.19 77 LEU A O 1
ATOM 555 N N . LEU A 1 78 ? -20.250 -7.431 25.052 1.00 96.75 78 LEU A N 1
ATOM 556 C CA . LEU A 1 78 ? -19.654 -7.429 23.716 1.00 96.75 78 LEU A CA 1
ATOM 557 C C . LEU A 1 78 ? -19.494 -8.847 23.152 1.00 96.75 78 LEU A C 1
ATOM 559 O O . LEU A 1 78 ? -19.744 -9.050 21.967 1.00 96.75 78 LEU A O 1
ATOM 563 N N . MET A 1 79 ? -19.135 -9.845 23.969 1.00 94.94 79 MET A N 1
ATOM 564 C CA . MET A 1 79 ? -19.104 -11.240 23.503 1.00 94.94 79 MET A CA 1
ATOM 565 C C . MET A 1 79 ? -20.452 -11.671 22.929 1.00 94.94 79 MET A C 1
ATOM 567 O O . MET A 1 79 ? -20.486 -12.227 21.834 1.00 94.94 79 MET A O 1
ATOM 571 N N . ASP A 1 80 ? -21.538 -11.396 23.653 1.00 92.25 80 ASP A N 1
ATOM 572 C CA . ASP A 1 80 ? -22.886 -11.766 23.232 1.00 92.25 80 ASP A CA 1
ATOM 573 C C . ASP A 1 80 ? -23.260 -11.046 21.927 1.00 92.25 80 ASP A C 1
ATOM 575 O O . ASP A 1 80 ? -23.622 -11.701 20.950 1.00 92.25 80 ASP A O 1
ATOM 579 N N . VAL A 1 81 ? -23.061 -9.722 21.858 1.00 93.81 81 VAL A N 1
ATOM 580 C CA . VAL A 1 81 ? -23.348 -8.906 20.663 1.00 93.81 81 VAL A CA 1
ATOM 581 C C . VAL A 1 81 ? -22.615 -9.429 19.426 1.00 93.81 81 VAL A C 1
ATOM 583 O O . VAL A 1 81 ? -23.243 -9.680 18.394 1.00 93.81 81 VAL A O 1
ATOM 586 N N . PHE A 1 82 ? -21.297 -9.618 19.508 1.00 93.81 82 PHE A N 1
ATOM 587 C CA . PHE A 1 82 ? -20.483 -10.017 18.354 1.00 93.81 82 PHE A CA 1
ATOM 588 C C . PHE A 1 82 ? -20.657 -11.493 17.978 1.00 93.81 82 PHE A C 1
ATOM 590 O O . PHE A 1 82 ? -20.554 -11.841 16.798 1.00 93.81 82 PHE A O 1
ATOM 597 N N . ALA A 1 83 ? -21.019 -12.357 18.927 1.00 90.69 83 ALA A N 1
ATOM 598 C CA . ALA A 1 83 ? -21.343 -13.745 18.628 1.00 90.69 83 ALA A CA 1
ATOM 599 C C . ALA A 1 83 ? -22.623 -13.879 17.777 1.00 90.69 83 ALA A C 1
ATOM 601 O O . ALA A 1 83 ? -22.700 -14.799 16.959 1.00 90.69 83 ALA A O 1
ATOM 602 N N . THR A 1 84 ? -23.563 -12.917 17.841 1.00 88.69 84 THR A N 1
ATOM 603 C CA . THR A 1 84 ? -24.707 -12.837 16.895 1.00 88.69 84 THR A CA 1
ATOM 604 C C . THR A 1 84 ? -24.304 -12.535 15.443 1.00 88.69 84 THR A C 1
ATOM 606 O O . THR A 1 84 ? -25.151 -12.512 14.548 1.00 88.69 84 THR A O 1
ATOM 609 N N . LEU A 1 85 ? -23.020 -12.263 15.206 1.00 90.44 85 LEU A N 1
ATOM 610 C CA . LEU A 1 85 ? -22.425 -11.928 13.910 1.00 90.44 85 LEU A CA 1
ATOM 611 C C . LEU A 1 85 ? -21.309 -12.919 13.539 1.00 90.44 85 LEU A C 1
ATOM 613 O O . LEU A 1 85 ? -20.508 -12.656 12.644 1.00 90.44 85 LEU A O 1
ATOM 617 N N . GLY A 1 86 ? -21.220 -14.044 14.257 1.00 86.62 86 GLY A N 1
ATOM 618 C CA . GLY A 1 86 ? -20.227 -15.088 14.018 1.00 86.62 86 GLY A CA 1
ATOM 619 C C . GLY A 1 86 ? -18.822 -14.745 14.518 1.00 86.62 86 GLY A C 1
ATOM 620 O O . GLY A 1 86 ? -17.878 -15.471 14.210 1.00 86.62 86 GLY A O 1
ATOM 621 N N . LEU A 1 87 ? -18.664 -13.671 15.298 1.00 88.75 87 LEU A N 1
ATOM 622 C CA . LEU A 1 87 ? -17.377 -13.225 15.825 1.00 88.75 87 LEU A CA 1
ATOM 623 C C . LEU A 1 87 ? -17.242 -13.592 17.300 1.00 88.75 87 LEU A C 1
ATOM 625 O O . LEU A 1 87 ? -18.008 -13.149 18.152 1.00 88.75 87 LEU A O 1
ATOM 629 N N . ARG A 1 88 ? -16.230 -14.400 17.612 1.00 89.06 88 ARG A N 1
ATOM 630 C CA . ARG A 1 88 ? -15.920 -14.803 18.985 1.00 89.06 88 ARG A CA 1
ATOM 631 C C . ARG A 1 88 ? -14.892 -13.851 19.575 1.00 89.06 88 ARG A C 1
ATOM 633 O O . ARG A 1 88 ? -13.718 -13.909 19.217 1.00 89.06 88 ARG A O 1
ATOM 640 N N . LEU A 1 89 ? -15.338 -12.984 20.477 1.00 92.69 89 LEU A N 1
ATOM 641 C CA . LEU A 1 89 ? -14.438 -12.117 21.229 1.00 92.69 89 LEU A CA 1
ATOM 642 C C . LEU A 1 89 ? -13.869 -12.829 22.470 1.00 92.69 89 LEU A C 1
ATOM 644 O O . LEU A 1 89 ? -14.562 -13.653 23.071 1.00 92.69 89 LEU A O 1
ATOM 648 N N . PRO A 1 90 ? -12.634 -12.495 22.891 1.00 93.94 90 PRO A N 1
ATOM 649 C CA . PRO A 1 90 ? -12.083 -12.942 24.169 1.00 93.94 90 PRO A CA 1
ATOM 650 C C . PRO A 1 90 ? -12.948 -12.522 25.366 1.00 93.94 90 PRO A C 1
ATOM 652 O O . PRO A 1 90 ? -13.671 -11.530 25.294 1.00 93.94 90 PRO A O 1
ATOM 655 N N . ARG A 1 91 ? -12.827 -13.231 26.496 1.00 94.50 91 ARG A N 1
ATOM 656 C CA . ARG A 1 91 ? -13.632 -12.965 27.703 1.00 94.50 91 ARG A CA 1
ATOM 657 C C . ARG A 1 91 ? -13.304 -11.655 28.412 1.00 94.50 91 ARG A C 1
ATOM 659 O O . ARG A 1 91 ? -14.206 -11.039 28.966 1.00 94.50 91 ARG A O 1
ATOM 666 N N . PHE A 1 92 ? -12.036 -11.259 28.428 1.00 95.81 92 PHE A N 1
ATOM 667 C CA . PHE A 1 92 ? -11.560 -10.118 29.211 1.00 95.81 92 PHE A CA 1
ATOM 668 C C . PHE A 1 92 ? -11.427 -8.859 28.351 1.00 95.81 92 PHE A C 1
ATOM 670 O O . PHE A 1 92 ? -10.900 -8.922 27.238 1.00 95.81 92 PHE A O 1
ATOM 677 N N . SER A 1 93 ? -11.833 -7.708 28.894 1.00 95.81 93 SER A N 1
ATOM 678 C CA . SER A 1 93 ? -11.802 -6.397 28.221 1.00 95.81 93 SER A CA 1
ATOM 679 C C . SER A 1 93 ? -10.424 -6.047 27.642 1.00 95.81 93 SER A C 1
ATOM 681 O O . SER A 1 93 ? -10.329 -5.622 26.490 1.00 95.81 93 SER A O 1
ATOM 683 N N . ALA A 1 94 ? -9.343 -6.327 28.375 1.00 94.44 94 ALA A N 1
ATOM 684 C CA . ALA A 1 94 ? -7.975 -6.103 27.903 1.00 94.44 94 ALA A CA 1
ATOM 685 C C . ALA A 1 94 ? -7.644 -6.910 26.634 1.00 94.44 94 ALA A C 1
ATOM 687 O O . ALA A 1 94 ? -6.987 -6.405 25.724 1.00 94.44 94 ALA A O 1
ATOM 688 N N . ALA A 1 95 ? -8.128 -8.150 26.529 1.00 93.75 95 ALA A N 1
ATOM 689 C CA . ALA A 1 95 ? -7.950 -8.966 25.331 1.00 93.75 95 ALA A CA 1
ATOM 690 C C . ALA A 1 95 ? -8.879 -8.517 24.190 1.00 93.75 95 ALA A C 1
ATOM 692 O O . ALA A 1 95 ? -8.445 -8.466 23.040 1.00 93.75 95 ALA A O 1
ATOM 693 N N . GLN A 1 96 ? -10.117 -8.114 24.501 1.00 95.06 96 GLN A N 1
ATOM 694 C CA . GLN A 1 96 ? -11.045 -7.535 23.521 1.00 95.06 96 GLN A CA 1
ATOM 695 C C . GLN A 1 96 ? -10.508 -6.243 22.896 1.00 95.06 96 GLN A C 1
ATOM 697 O O . GLN A 1 96 ? -10.688 -6.034 21.698 1.00 95.06 96 GLN A O 1
ATOM 702 N N . SER A 1 97 ? -9.757 -5.436 23.656 1.00 94.25 97 SER A N 1
ATOM 703 C CA . SER A 1 97 ? -9.103 -4.213 23.157 1.00 94.25 97 SER A CA 1
ATOM 704 C C . SER A 1 97 ? -8.073 -4.449 22.037 1.00 94.25 97 SER A C 1
ATOM 706 O O . SER A 1 97 ? -7.555 -3.506 21.443 1.00 94.25 97 SER A O 1
ATOM 708 N N . ARG A 1 98 ? -7.735 -5.716 21.764 1.00 89.75 98 ARG A N 1
ATOM 709 C CA . ARG A 1 98 ? -6.808 -6.148 20.705 1.00 89.75 98 ARG A CA 1
ATOM 710 C C . ARG A 1 98 ? -7.468 -7.078 19.682 1.00 89.75 98 ARG A C 1
ATOM 712 O O . ARG A 1 98 ? -6.787 -7.597 18.804 1.00 89.75 98 ARG A O 1
ATOM 719 N N . ALA A 1 99 ? -8.774 -7.322 19.807 1.00 89.12 99 ALA A N 1
ATOM 720 C CA . ALA A 1 99 ? -9.502 -8.295 18.992 1.00 89.12 99 ALA A CA 1
ATOM 721 C C . ALA A 1 99 ? -10.060 -7.710 17.681 1.00 89.12 99 ALA A C 1
ATOM 723 O O . ALA A 1 99 ? -10.578 -8.457 16.853 1.00 89.12 99 ALA A O 1
ATOM 724 N N . GLY A 1 100 ? -9.967 -6.390 17.487 1.00 90.12 100 GLY A N 1
ATOM 725 C CA . GLY A 1 100 ? -10.316 -5.739 16.224 1.00 90.12 100 GLY A CA 1
ATOM 726 C C . GLY A 1 100 ? -9.326 -6.039 15.096 1.00 90.12 100 GLY A C 1
ATOM 727 O O . GLY A 1 100 ? -8.307 -6.701 15.287 1.00 90.12 100 GLY A O 1
ATOM 728 N N . SER A 1 101 ? -9.613 -5.519 13.902 1.00 90.38 101 SER A N 1
ATOM 729 C CA . SER A 1 101 ? -8.669 -5.556 12.777 1.00 90.38 101 SER A CA 1
ATOM 730 C C . SER A 1 101 ? -7.493 -4.601 12.996 1.00 90.38 101 SER A C 1
ATOM 732 O O . SER A 1 101 ? -6.367 -4.888 12.576 1.00 90.38 101 SER A O 1
ATOM 734 N N . MET A 1 102 ? -7.749 -3.484 13.680 1.00 92.69 102 MET A N 1
ATOM 735 C CA . MET A 1 102 ? -6.767 -2.467 14.057 1.00 92.69 102 MET A CA 1
ATOM 736 C C . MET A 1 102 ? -7.051 -1.947 15.472 1.00 92.69 102 MET A C 1
ATOM 738 O O . MET A 1 102 ? -8.177 -2.031 15.964 1.00 92.69 102 MET A O 1
ATOM 742 N N . SER A 1 103 ? -6.042 -1.369 16.112 1.00 94.75 103 SER A N 1
ATOM 743 C CA . SER A 1 103 ? -6.167 -0.632 17.366 1.00 94.75 103 SER A CA 1
ATOM 744 C C . SER A 1 103 ? -5.241 0.578 17.385 1.00 94.75 103 SER A C 1
ATOM 746 O O . SER A 1 103 ? -4.170 0.534 16.793 1.00 94.75 103 SER A O 1
ATOM 748 N N . ILE A 1 104 ? -5.620 1.630 18.098 1.00 95.25 104 ILE A N 1
ATOM 749 C CA . ILE A 1 104 ? -4.804 2.827 18.308 1.00 95.25 104 ILE A CA 1
ATOM 750 C C . ILE A 1 104 ? -4.590 2.975 19.807 1.00 95.25 104 ILE A C 1
ATOM 752 O O . ILE A 1 104 ? -5.556 2.954 20.576 1.00 95.25 104 ILE A O 1
ATOM 756 N N . ASP A 1 105 ? -3.331 3.093 20.218 1.00 95.44 105 ASP A N 1
ATOM 757 C CA . ASP A 1 105 ? -2.992 3.482 21.580 1.00 95.44 105 ASP A CA 1
ATOM 758 C C . ASP A 1 105 ? -3.075 5.003 21.696 1.00 95.44 105 ASP A C 1
ATOM 760 O O . ASP A 1 105 ? -2.406 5.718 20.954 1.00 95.44 105 ASP A O 1
ATOM 764 N N . ILE A 1 106 ? -3.931 5.486 22.592 1.00 96.31 106 ILE A N 1
ATOM 765 C CA . ILE A 1 106 ? -4.100 6.918 22.856 1.00 96.31 106 ILE A CA 1
ATOM 766 C C . ILE A 1 106 ? -3.756 7.264 24.307 1.00 96.31 106 ILE A C 1
ATOM 768 O O . ILE A 1 106 ? -4.104 8.341 24.777 1.00 96.31 106 ILE A O 1
ATOM 772 N N . SER A 1 107 ? -3.108 6.359 25.047 1.00 95.12 107 SER A N 1
ATOM 773 C CA . SER A 1 107 ? -2.786 6.570 26.465 1.00 95.12 107 SER A CA 1
ATOM 774 C C . SER A 1 107 ? -1.829 7.739 26.706 1.00 95.12 107 SER A C 1
ATOM 776 O O . SER A 1 107 ? -1.937 8.389 27.738 1.00 95.12 107 SER A O 1
ATOM 778 N N . ALA A 1 108 ? -0.951 8.023 25.743 1.00 94.50 108 ALA A N 1
ATOM 779 C CA . ALA A 1 108 ? 0.026 9.111 25.792 1.00 94.50 108 ALA A CA 1
ATOM 780 C C . ALA A 1 108 ? -0.475 10.431 25.169 1.00 94.50 108 ALA A C 1
ATOM 782 O O . ALA A 1 108 ? 0.316 11.343 24.954 1.00 94.50 108 ALA A O 1
ATOM 783 N N . ILE A 1 109 ? -1.760 10.521 24.807 1.00 93.88 109 ILE A N 1
ATOM 784 C CA . ILE A 1 109 ? -2.349 11.736 24.232 1.00 93.88 109 ILE A CA 1
ATOM 785 C C . ILE A 1 109 ? -3.135 12.451 25.324 1.00 93.88 109 ILE A C 1
ATOM 787 O O . ILE A 1 109 ? -4.200 11.965 25.717 1.00 93.88 109 ILE A O 1
ATOM 791 N N . ASP A 1 110 ? -2.627 13.600 25.765 1.00 91.38 110 ASP A N 1
ATOM 792 C CA . ASP A 1 110 ? -3.246 14.414 26.817 1.00 91.38 110 ASP A CA 1
ATOM 793 C C . ASP A 1 110 ? -4.362 15.323 26.282 1.00 91.38 110 ASP A C 1
ATOM 795 O O . ASP A 1 110 ? -5.379 15.522 26.948 1.00 91.38 110 ASP A O 1
ATOM 799 N N . ASP A 1 111 ? -4.217 15.842 25.057 1.00 94.44 111 ASP A N 1
ATOM 800 C CA . ASP A 1 111 ? -5.197 16.760 24.472 1.00 94.44 111 ASP A CA 1
ATOM 801 C C . ASP A 1 111 ? -6.537 16.065 24.178 1.00 94.44 111 ASP A C 1
ATOM 803 O O . ASP A 1 111 ? -6.652 15.181 23.322 1.00 94.44 111 ASP A O 1
ATOM 807 N N . MET A 1 112 ? -7.590 16.495 24.875 1.00 94.38 112 MET A N 1
ATOM 808 C CA . MET A 1 112 ? -8.915 15.887 24.766 1.00 94.38 112 MET A CA 1
ATOM 809 C C . MET A 1 112 ? -9.535 16.052 23.377 1.00 94.38 112 MET A C 1
ATOM 811 O O . MET A 1 112 ? -10.215 15.140 22.896 1.00 94.38 112 MET A O 1
ATOM 815 N N . ALA A 1 113 ? -9.296 17.183 22.710 1.00 92.94 113 ALA A N 1
ATOM 816 C CA . ALA A 1 113 ? -9.823 17.417 21.370 1.00 92.94 113 ALA A CA 1
ATOM 817 C C . ALA A 1 113 ? -9.222 16.421 20.365 1.00 92.94 113 ALA A C 1
ATOM 819 O O . ALA A 1 113 ? -9.956 15.791 19.597 1.00 92.94 113 ALA A O 1
ATOM 820 N N . GLN A 1 114 ? -7.910 16.194 20.433 1.00 92.44 114 GLN A N 1
ATOM 821 C CA . GLN A 1 114 ? -7.205 15.210 19.622 1.00 92.44 114 GLN A CA 1
ATOM 822 C C . GLN A 1 114 ? -7.682 13.781 19.905 1.00 92.44 114 GLN A C 1
ATOM 824 O O . GLN A 1 114 ? -7.951 13.033 18.962 1.00 92.44 114 GLN A O 1
ATOM 829 N N . ARG A 1 115 ? -7.859 13.401 21.179 1.00 95.19 115 ARG A N 1
ATOM 830 C CA . ARG A 1 115 ? -8.392 12.076 21.562 1.00 95.19 115 ARG A CA 1
ATOM 831 C C . ARG A 1 115 ? -9.756 11.813 20.931 1.00 95.19 115 ARG A C 1
ATOM 833 O O . ARG A 1 115 ? -9.966 10.765 20.320 1.00 95.19 115 ARG A O 1
ATOM 840 N N . LEU A 1 116 ? -10.674 12.773 21.047 1.00 95.19 116 LEU A N 1
ATOM 841 C CA . LEU A 1 116 ? -12.012 12.660 20.465 1.00 95.19 116 LEU A CA 1
ATOM 842 C C . LEU A 1 116 ? -11.966 12.656 18.932 1.00 95.19 116 LEU A C 1
ATOM 844 O O . LEU A 1 116 ? -12.671 11.862 18.314 1.00 95.19 116 LEU A O 1
ATOM 848 N N . SER A 1 117 ? -11.089 13.456 18.317 1.00 93.06 117 SER A N 1
ATOM 849 C CA . SER A 1 117 ? -10.876 13.454 16.863 1.00 93.06 117 SER A CA 1
ATOM 850 C C . SER A 1 117 ? -10.432 12.080 16.343 1.00 93.06 117 SER A C 1
ATOM 852 O O . SER A 1 117 ? -10.967 11.601 15.340 1.00 93.06 117 SER A O 1
ATOM 854 N N . ILE A 1 118 ? -9.529 11.391 17.056 1.00 94.81 118 ILE A N 1
ATOM 855 C CA . ILE A 1 118 ? -9.112 10.013 16.732 1.00 94.81 118 ILE A CA 1
ATOM 856 C C . ILE A 1 118 ? -10.292 9.047 16.818 1.00 94.81 118 ILE A C 1
ATOM 858 O O . ILE A 1 118 ? -10.508 8.254 15.901 1.00 94.81 118 ILE A O 1
ATOM 862 N N . ILE A 1 119 ? -11.055 9.107 17.913 1.00 96.25 119 ILE A N 1
ATOM 863 C CA . ILE A 1 119 ? -12.209 8.230 18.145 1.00 96.25 119 ILE A CA 1
ATOM 864 C C . ILE A 1 119 ? -13.265 8.427 17.045 1.00 96.25 119 ILE A C 1
ATOM 866 O O . ILE A 1 119 ? -13.750 7.449 16.471 1.00 96.25 119 ILE A O 1
ATOM 870 N N . ASP A 1 120 ? -13.567 9.676 16.691 1.00 94.38 120 ASP A N 1
ATOM 871 C CA . ASP A 1 120 ? -14.526 10.022 15.640 1.00 94.38 120 ASP A CA 1
ATOM 872 C C . ASP A 1 120 ? -14.020 9.614 14.248 1.00 94.38 120 ASP A C 1
ATOM 874 O O . ASP A 1 120 ? -14.774 9.073 13.434 1.00 94.38 120 ASP A O 1
ATOM 878 N N . ALA A 1 121 ? -12.730 9.813 13.964 1.00 93.19 121 ALA A N 1
ATOM 879 C CA . ALA A 1 121 ? -12.107 9.355 12.726 1.00 93.19 121 ALA A CA 1
ATOM 880 C C . ALA A 1 121 ? -12.153 7.831 12.584 1.00 93.19 121 ALA A C 1
ATOM 882 O O . ALA A 1 121 ? -12.459 7.329 11.500 1.00 93.19 121 ALA A O 1
ATOM 883 N N . ALA A 1 122 ? -11.919 7.102 13.675 1.00 94.75 122 ALA A N 1
ATOM 884 C CA . ALA A 1 122 ? -11.995 5.649 13.702 1.00 94.75 122 ALA A CA 1
ATOM 885 C C . ALA A 1 122 ? -13.438 5.175 13.488 1.00 94.75 122 ALA A C 1
ATOM 887 O O . ALA A 1 122 ? -13.687 4.235 12.727 1.00 94.75 122 ALA A O 1
ATOM 888 N N . GLN A 1 123 ? -14.401 5.871 14.101 1.00 94.00 123 GLN A N 1
ATOM 889 C CA . GLN A 1 123 ? -15.821 5.572 13.966 1.00 94.00 123 GLN A CA 1
ATOM 890 C C . GLN A 1 123 ? -16.289 5.737 12.525 1.00 94.00 123 GLN A C 1
ATOM 892 O O . GLN A 1 123 ? -17.041 4.890 12.064 1.00 94.00 123 GLN A O 1
ATOM 897 N N . ARG A 1 124 ? -15.778 6.707 11.755 1.00 92.31 124 ARG A N 1
ATOM 898 C CA . ARG A 1 124 ? -16.105 6.831 10.319 1.00 92.31 124 ARG A CA 1
ATOM 899 C C . ARG A 1 124 ? -15.749 5.585 9.500 1.00 92.31 124 ARG A C 1
ATOM 901 O O . ARG A 1 124 ? -16.445 5.300 8.532 1.00 92.31 124 ARG A O 1
ATOM 908 N N . GLN A 1 125 ? -14.740 4.812 9.907 1.00 92.06 125 GLN A N 1
ATOM 909 C CA . GLN A 1 125 ? -14.272 3.639 9.156 1.00 92.06 125 GLN A CA 1
ATOM 910 C C . GLN A 1 125 ? -15.004 2.334 9.487 1.00 92.06 125 GLN A C 1
ATOM 912 O O . GLN A 1 125 ? -14.978 1.395 8.691 1.00 92.06 125 GLN A O 1
ATOM 917 N N . GLY A 1 126 ? -15.641 2.226 10.656 1.00 93.75 126 GLY A N 1
ATOM 918 C CA . GLY A 1 126 ? -16.260 0.965 11.061 1.00 93.75 126 GLY A CA 1
ATOM 919 C C . GLY A 1 126 ? -16.927 1.004 12.426 1.00 93.75 126 GLY A C 1
ATOM 920 O O . GLY A 1 126 ? -17.563 1.993 12.790 1.00 93.75 126 GLY A O 1
ATOM 921 N N . VAL A 1 127 ? -16.841 -0.111 13.148 1.00 96.62 127 VAL A N 1
ATOM 922 C CA . VAL A 1 127 ? -17.314 -0.237 14.533 1.00 96.62 127 VAL A CA 1
ATOM 923 C C . VAL A 1 127 ? -16.136 -0.011 15.472 1.00 96.62 127 VAL A C 1
ATOM 925 O O . VAL A 1 127 ? -15.050 -0.538 15.231 1.00 96.62 127 VAL A O 1
ATOM 928 N N . VAL A 1 128 ? -16.347 0.768 16.533 1.00 97.62 128 VAL A N 1
ATOM 929 C CA . VAL A 1 128 ? -15.290 1.156 17.471 1.00 97.62 128 VAL A CA 1
ATOM 930 C C . VAL A 1 128 ? -15.608 0.666 18.875 1.00 97.62 128 VAL A C 1
ATOM 932 O O . VAL A 1 128 ? -16.704 0.900 19.386 1.00 97.62 128 VAL A O 1
ATOM 935 N N . LEU A 1 129 ? -14.626 0.019 19.503 1.00 98.38 129 LEU A N 1
ATOM 936 C CA . LEU A 1 129 ? -14.640 -0.285 20.930 1.00 98.38 129 LEU A CA 1
ATOM 937 C C . LEU A 1 129 ? -13.642 0.617 21.650 1.00 98.38 129 LEU A C 1
ATOM 939 O O . LEU A 1 129 ? -12.514 0.799 21.190 1.00 98.38 129 LEU A O 1
ATOM 943 N N . LEU A 1 130 ? -14.048 1.157 22.789 1.00 98.62 130 LEU A N 1
ATOM 944 C CA . LEU A 1 130 ? -13.228 2.031 23.620 1.00 98.62 130 LEU A CA 1
ATOM 945 C C . LEU A 1 130 ? -12.862 1.284 24.890 1.00 98.62 130 LEU A C 1
ATOM 947 O O . LEU A 1 130 ? -13.738 0.740 25.558 1.00 98.62 130 LEU A O 1
ATOM 951 N N . HIS A 1 131 ? -11.576 1.248 25.214 1.00 98.50 131 HIS A N 1
ATOM 952 C CA . HIS A 1 131 ? -11.064 0.497 26.350 1.00 98.50 131 HIS A CA 1
ATOM 953 C C . HIS A 1 131 ? -10.212 1.380 27.255 1.00 98.50 131 HIS A C 1
ATOM 955 O O . HIS A 1 131 ? -9.378 2.154 26.785 1.00 98.50 131 HIS A O 1
ATOM 961 N N . PHE A 1 132 ? -10.361 1.166 28.556 1.00 97.81 132 PHE A N 1
ATOM 962 C CA . PHE A 1 132 ? -9.381 1.522 29.576 1.00 97.81 132 PHE A CA 1
ATOM 963 C C . PHE A 1 132 ? -9.256 0.368 30.577 1.00 97.81 132 PHE A C 1
ATOM 965 O O . PHE A 1 132 ? -10.158 -0.469 30.635 1.00 97.81 132 PHE A O 1
ATOM 972 N N . PRO A 1 133 ? -8.172 0.278 31.372 1.00 96.56 133 PRO A N 1
ATOM 973 C CA . PRO A 1 133 ? -8.002 -0.818 32.323 1.00 96.56 133 PRO A CA 1
ATOM 974 C C . PRO A 1 133 ? -9.244 -1.024 33.206 1.00 96.56 133 PRO A C 1
ATOM 976 O O . PRO A 1 133 ? -9.648 -0.133 33.952 1.00 96.56 133 PRO A O 1
ATOM 979 N N . GLY A 1 134 ? -9.865 -2.201 33.078 1.00 94.31 134 GLY A N 1
ATOM 980 C CA . GLY A 1 134 ? -11.073 -2.587 33.814 1.00 94.31 134 GLY A CA 1
ATOM 981 C C . GLY A 1 134 ? -12.406 -2.355 33.093 1.00 94.31 134 GLY A C 1
ATOM 982 O O . GLY A 1 134 ? -13.426 -2.813 33.598 1.00 94.31 134 GLY A O 1
ATOM 983 N N . HIS A 1 135 ? -12.440 -1.718 31.915 1.00 98.00 135 HIS A N 1
ATOM 984 C CA . HIS A 1 135 ? -13.705 -1.423 31.228 1.00 98.00 135 HIS A CA 1
ATOM 985 C C . HIS A 1 135 ? -13.592 -1.391 29.703 1.00 98.00 135 HIS A C 1
ATOM 987 O O . HIS A 1 135 ? -12.557 -1.040 29.136 1.00 98.00 135 HIS A O 1
ATOM 993 N N . ILE A 1 136 ? -14.683 -1.740 29.024 1.00 98.50 136 ILE A N 1
ATOM 994 C CA . ILE A 1 136 ? -14.783 -1.664 27.566 1.00 98.50 136 ILE A CA 1
ATOM 995 C C . ILE A 1 136 ? -16.191 -1.252 27.143 1.00 98.50 136 ILE A C 1
ATOM 997 O O . ILE A 1 136 ? -17.176 -1.617 27.784 1.00 98.50 136 ILE A O 1
ATOM 1001 N N . MET A 1 137 ? -16.278 -0.463 26.077 1.00 98.50 137 MET A N 1
ATOM 1002 C CA . MET A 1 137 ? -17.515 0.173 25.632 1.00 98.50 137 MET A CA 1
ATOM 1003 C C . MET A 1 137 ? -17.661 0.087 24.113 1.00 98.50 137 MET A C 1
ATOM 1005 O O . MET A 1 137 ? -16.659 0.120 23.398 1.00 98.50 137 MET A O 1
ATOM 1009 N N . LEU A 1 138 ? -18.897 0.024 23.616 1.00 98.56 138 LEU A N 1
ATOM 1010 C CA . LEU A 1 138 ? -19.216 0.197 22.198 1.00 98.56 138 LEU A CA 1
ATOM 1011 C C . LEU A 1 138 ? -19.464 1.684 21.921 1.00 98.56 138 LEU A C 1
ATOM 1013 O O . LEU A 1 138 ? -20.414 2.255 22.453 1.00 98.56 138 LEU A O 1
ATOM 1017 N N . TYR A 1 139 ? -18.636 2.316 21.089 1.00 98.50 139 TYR A N 1
ATOM 1018 C CA . TYR A 1 139 ? -18.823 3.725 20.741 1.00 98.50 139 TYR A CA 1
ATOM 1019 C C . TYR A 1 139 ? -19.974 3.902 19.749 1.00 98.50 139 TYR A C 1
ATOM 1021 O O . TYR A 1 139 ? -20.043 3.201 18.735 1.00 98.50 139 TYR A O 1
ATOM 1029 N N . LEU A 1 140 ? -20.862 4.857 20.028 1.00 97.69 140 LEU A N 1
ATOM 1030 C CA . LEU A 1 140 ? -22.040 5.133 19.203 1.00 97.69 140 LEU A CA 1
ATOM 1031 C C . LEU A 1 140 ? -21.841 6.327 18.261 1.00 97.69 140 LEU A C 1
ATOM 1033 O O . LEU A 1 140 ? -22.575 6.458 17.284 1.00 97.69 140 LEU A O 1
ATOM 1037 N N . GLY A 1 141 ? -20.820 7.154 18.495 1.00 96.44 141 GLY A N 1
ATOM 1038 C CA . GLY A 1 141 ? -20.669 8.452 17.841 1.00 96.44 141 GLY A CA 1
ATOM 1039 C C . GLY A 1 141 ? -21.121 9.581 18.760 1.00 96.44 141 GLY A C 1
ATOM 1040 O O . GLY A 1 141 ? -21.145 9.426 19.981 1.00 96.44 141 GLY A O 1
ATOM 1041 N N . ARG A 1 142 ? -21.483 10.716 18.164 1.00 96.50 142 ARG A N 1
ATOM 1042 C CA . ARG A 1 142 ? -21.998 11.880 18.887 1.00 96.50 142 ARG A CA 1
ATOM 1043 C C . ARG A 1 142 ? -23.520 11.954 18.796 1.00 96.50 142 ARG A C 1
ATOM 1045 O O . ARG A 1 142 ? -24.078 11.551 17.778 1.00 96.50 142 ARG A O 1
ATOM 1052 N N . ASN A 1 143 ? -24.170 12.442 19.851 1.00 95.62 143 ASN A N 1
ATOM 1053 C CA . ASN A 1 143 ? -25.592 12.802 19.808 1.00 95.62 143 ASN A CA 1
ATOM 1054 C C . ASN A 1 143 ? -25.802 14.167 19.119 1.00 95.62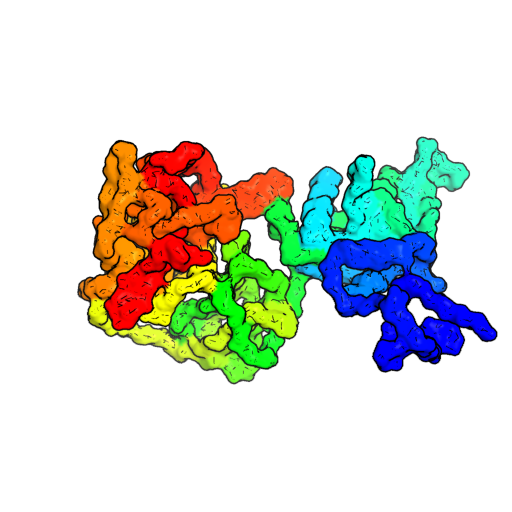 143 ASN A C 1
ATOM 1056 O O . ASN A 1 143 ? -24.836 14.801 18.690 1.00 95.62 143 ASN A O 1
ATOM 1060 N N . ASP A 1 144 ? -27.052 14.630 19.058 1.00 95.25 144 ASP A N 1
ATOM 1061 C CA . ASP A 1 144 ? -27.432 15.897 18.408 1.00 95.25 144 ASP A CA 1
ATOM 1062 C C . ASP A 1 144 ? -26.786 17.134 19.060 1.00 95.25 144 ASP A C 1
ATOM 1064 O O . ASP A 1 144 ? -26.522 18.130 18.396 1.00 95.25 144 ASP A O 1
ATOM 1068 N N . GLU A 1 145 ? -26.445 17.050 20.347 1.00 95.31 145 GLU A N 1
ATOM 1069 C CA . GLU A 1 145 ? -25.712 18.088 21.087 1.00 95.31 145 GLU A CA 1
ATOM 1070 C C . GLU A 1 145 ? -24.184 17.989 20.904 1.00 95.31 145 GLU A C 1
ATOM 1072 O O . GLU A 1 145 ? -23.418 18.712 21.541 1.00 95.31 145 GLU A O 1
ATOM 1077 N N . GLY A 1 146 ? -23.708 17.055 20.078 1.00 95.25 146 GLY A N 1
ATOM 1078 C CA . GLY A 1 146 ? -22.287 16.831 19.830 1.00 95.25 146 GLY A CA 1
ATOM 1079 C C . GLY A 1 146 ? -21.550 16.075 20.941 1.00 95.25 146 GLY A C 1
ATOM 1080 O O . GLY A 1 146 ? -20.320 15.974 20.884 1.00 95.25 146 GLY A O 1
ATOM 1081 N N . ARG A 1 147 ? -22.247 15.517 21.939 1.00 96.06 147 ARG A N 1
ATOM 1082 C CA . ARG A 1 147 ? -21.633 14.758 23.043 1.00 96.06 147 ARG A CA 1
ATOM 1083 C C . ARG A 1 147 ? -21.268 13.340 22.604 1.00 96.06 147 ARG A C 1
ATOM 1085 O O . ARG A 1 147 ? -22.101 12.679 21.984 1.00 96.06 147 ARG A O 1
ATOM 1092 N N . PRO A 1 148 ? -20.059 12.843 22.918 1.00 97.75 148 PRO A N 1
ATOM 1093 C CA . PRO A 1 148 ? -19.644 11.490 22.566 1.00 97.75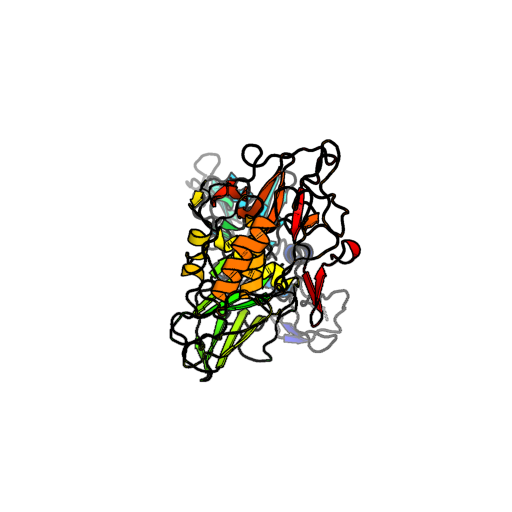 148 PRO A CA 1
ATOM 1094 C C . PRO A 1 148 ? -20.359 10.452 23.441 1.00 97.75 148 PRO A C 1
ATOM 1096 O O . PRO A 1 148 ? -20.245 10.472 24.665 1.00 97.75 148 PRO A O 1
ATOM 1099 N N . MET A 1 149 ? -21.056 9.512 22.806 1.00 98.31 149 MET A N 1
ATOM 1100 C CA . MET A 1 149 ? -21.903 8.522 23.472 1.00 98.31 149 MET A CA 1
ATOM 1101 C C . MET A 1 149 ? -21.349 7.106 23.314 1.00 98.31 149 MET A C 1
ATOM 1103 O O . MET A 1 149 ? -20.848 6.725 22.250 1.00 98.31 149 MET A O 1
ATOM 1107 N N . ALA A 1 150 ? -21.504 6.282 24.347 1.00 98.44 150 ALA A N 1
ATOM 1108 C CA . ALA A 1 150 ? -21.170 4.864 24.294 1.00 98.44 150 ALA A CA 1
ATOM 1109 C C . ALA A 1 150 ? -22.250 3.993 24.944 1.00 98.44 150 ALA A C 1
ATOM 1111 O O . ALA A 1 150 ? -22.900 4.407 25.899 1.00 98.44 150 ALA A O 1
ATOM 1112 N N . LEU A 1 151 ? -22.412 2.771 24.433 1.00 98.62 151 LEU A N 1
ATOM 1113 C CA . LEU A 1 151 ? -23.238 1.720 25.027 1.00 98.62 151 LEU A CA 1
ATOM 1114 C C . LEU A 1 151 ? -22.331 0.728 25.754 1.00 98.62 151 LEU A C 1
ATOM 1116 O O . LEU A 1 151 ? -21.389 0.184 25.167 1.00 98.62 151 LEU A O 1
ATOM 1120 N N . HIS A 1 152 ? -22.612 0.481 27.032 1.00 98.38 152 HIS A N 1
ATOM 1121 C CA . HIS A 1 152 ? -21.856 -0.472 27.843 1.00 98.38 152 HIS A CA 1
ATOM 1122 C C . HIS A 1 152 ? -22.631 -0.929 29.080 1.00 98.38 152 HIS A C 1
ATOM 1124 O O . HIS A 1 152 ? -23.567 -0.271 29.526 1.00 98.38 152 HIS A O 1
ATOM 1130 N N . ALA A 1 153 ? -22.214 -2.057 29.654 1.00 97.88 153 ALA A N 1
ATOM 1131 C CA . ALA A 1 153 ? -22.672 -2.516 30.962 1.00 97.88 153 ALA A CA 1
ATOM 1132 C C . ALA A 1 153 ? -21.696 -2.040 32.040 1.00 97.88 153 ALA A C 1
ATOM 1134 O O . ALA A 1 153 ? -20.500 -2.316 31.929 1.00 97.88 153 ALA A O 1
ATOM 1135 N N . PHE A 1 154 ? -22.169 -1.328 33.061 1.00 97.12 154 PHE A N 1
ATOM 1136 C CA . PHE A 1 154 ? -21.311 -0.843 34.143 1.00 97.12 154 PHE A CA 1
ATOM 1137 C C . PHE A 1 154 ? -22.071 -0.679 35.457 1.00 97.12 154 PHE A C 1
ATOM 1139 O O . PHE A 1 154 ? -23.272 -0.421 35.464 1.00 97.12 154 PHE A O 1
ATOM 1146 N N . ALA A 1 155 ? -21.337 -0.824 36.559 1.00 94.69 155 ALA A N 1
ATOM 1147 C CA . ALA A 1 155 ? -21.887 -0.701 37.901 1.00 94.69 155 ALA A CA 1
ATOM 1148 C C . ALA A 1 155 ? -22.030 0.760 38.338 1.00 94.69 155 ALA A C 1
ATOM 1150 O O . ALA A 1 155 ? -23.069 1.141 38.861 1.00 94.69 155 ALA A O 1
ATOM 1151 N N . GLU A 1 156 ? -20.997 1.584 38.135 1.00 95.12 156 GLU A N 1
ATOM 1152 C CA . GLU A 1 156 ? -20.882 2.858 38.851 1.00 95.12 156 GLU A CA 1
ATOM 1153 C C . GLU A 1 156 ? -19.932 3.875 38.195 1.00 95.12 156 GLU A C 1
ATOM 1155 O O . GLU A 1 156 ? -19.070 3.520 37.384 1.00 95.12 156 GLU A O 1
ATOM 1160 N N . TYR A 1 157 ? -20.052 5.143 38.603 1.00 95.69 157 TYR A N 1
ATOM 1161 C CA . TYR A 1 157 ? -19.087 6.222 38.349 1.00 95.69 157 TYR A CA 1
ATOM 1162 C C . TYR A 1 157 ? -19.064 7.223 39.520 1.00 95.69 157 TYR A C 1
ATOM 1164 O O . TYR A 1 157 ? -19.953 7.205 40.366 1.00 95.69 157 TYR A O 1
ATOM 1172 N N . LEU A 1 158 ? -18.036 8.074 39.598 1.00 95.06 158 LEU A N 1
ATOM 1173 C CA . LEU A 1 158 ? -17.936 9.116 40.630 1.00 95.06 158 LEU A CA 1
ATOM 1174 C C . LEU A 1 158 ? -18.344 10.481 40.079 1.00 95.06 158 LEU A C 1
ATOM 1176 O O . LEU A 1 158 ? -18.097 10.788 38.915 1.00 95.06 158 LEU A O 1
ATOM 1180 N N . THR A 1 159 ? -18.920 11.314 40.935 1.00 94.25 159 THR A N 1
ATOM 1181 C CA . THR A 1 159 ? -19.198 12.727 40.653 1.00 94.25 159 THR A CA 1
ATOM 1182 C C . THR A 1 159 ? -18.685 13.588 41.799 1.00 94.25 159 THR A C 1
ATOM 1184 O O . THR A 1 159 ? -18.970 13.244 42.949 1.00 94.25 159 THR A O 1
ATOM 1187 N N . PRO A 1 160 ? -17.992 14.707 41.531 1.00 91.62 160 PRO A N 1
ATOM 1188 C CA . PRO A 1 160 ? -17.655 15.670 42.575 1.00 91.62 160 PRO A CA 1
ATOM 1189 C C . PRO A 1 160 ? -18.912 16.191 43.272 1.00 91.62 160 PRO A C 1
ATOM 1191 O O . PRO A 1 160 ? -19.938 16.419 42.626 1.00 91.62 160 PRO A O 1
ATOM 1194 N N . CYS A 1 161 ? -18.834 16.393 44.583 1.00 87.69 161 CYS A N 1
ATOM 1195 C CA . CYS A 1 161 ? -19.892 17.061 45.332 1.00 87.69 161 CYS A CA 1
ATOM 1196 C C . CYS A 1 161 ? -19.928 18.548 44.950 1.00 87.69 161 CYS A C 1
ATOM 1198 O O . CYS A 1 161 ? -18.891 19.209 44.943 1.00 87.69 161 CYS A O 1
ATOM 1200 N N . ALA A 1 162 ? -21.115 19.099 44.676 1.00 81.25 162 ALA A N 1
ATOM 1201 C CA . ALA A 1 162 ? -21.263 20.506 44.281 1.00 81.25 162 ALA A CA 1
ATOM 1202 C C . ALA A 1 162 ? -20.722 21.490 45.341 1.00 81.25 162 ALA A C 1
ATOM 1204 O O . ALA A 1 162 ? -20.182 22.535 44.997 1.00 81.25 162 ALA A O 1
ATOM 1205 N N . SER A 1 163 ? -20.825 21.130 46.622 1.00 79.38 163 SER A N 1
ATOM 1206 C CA . SER A 1 163 ? -20.314 21.876 47.781 1.00 79.38 163 SER A CA 1
ATOM 1207 C C . SER A 1 163 ? -18.832 21.620 48.097 1.00 79.38 163 SER A C 1
ATOM 1209 O O . SER A 1 163 ? -18.324 22.144 49.083 1.00 79.38 163 SER A O 1
ATOM 1211 N N . GLY A 1 164 ? -18.138 20.771 47.332 1.00 73.81 164 GLY A N 1
ATOM 1212 C CA . GLY A 1 164 ? -16.765 20.327 47.609 1.00 73.81 164 GLY A CA 1
ATOM 1213 C C . GLY A 1 164 ? -16.649 19.216 48.662 1.00 73.81 164 GLY A C 1
ATOM 1214 O O . GLY A 1 164 ? -15.744 18.392 48.567 1.00 73.81 164 GLY A O 1
ATOM 1215 N N . VAL A 1 165 ? -17.587 19.132 49.613 1.00 77.38 165 VAL A N 1
ATOM 1216 C CA . VAL A 1 165 ? -17.706 18.047 50.606 1.00 77.38 165 VAL A CA 1
ATOM 1217 C C . VAL A 1 165 ? -19.183 17.683 50.786 1.00 77.38 165 VAL A C 1
ATOM 1219 O O . VAL A 1 165 ? -20.033 18.564 50.919 1.00 77.38 165 VAL A O 1
ATOM 1222 N N . GLY A 1 166 ? -19.497 16.391 50.735 1.00 75.00 166 GLY A N 1
ATOM 1223 C CA . GLY A 1 166 ? -20.827 15.826 50.942 1.00 75.00 166 GLY A CA 1
ATOM 1224 C C . GLY A 1 166 ? -21.159 15.615 52.421 1.00 75.00 166 GLY A C 1
ATOM 1225 O O . GLY A 1 166 ? -20.302 15.735 53.295 1.00 75.00 166 GLY A O 1
ATOM 1226 N N . PHE A 1 167 ? -22.413 15.261 52.707 1.00 73.19 167 PHE A N 1
ATOM 1227 C CA . PHE A 1 167 ? -22.903 15.027 54.074 1.00 73.19 167 PHE A CA 1
ATOM 1228 C C . PHE A 1 167 ? -22.198 13.871 54.803 1.00 73.19 167 PHE A C 1
ATOM 1230 O O . PHE A 1 167 ? -22.205 13.829 56.028 1.00 73.19 167 PHE A O 1
ATOM 1237 N N . ASP A 1 168 ? -21.577 12.948 54.065 1.00 78.62 168 ASP A N 1
ATOM 1238 C CA . ASP A 1 168 ? -20.773 11.845 54.601 1.00 78.62 168 ASP A CA 1
ATOM 1239 C C . ASP A 1 168 ? -19.286 12.213 54.782 1.00 78.62 168 ASP A C 1
ATOM 1241 O O . ASP A 1 168 ? -18.457 11.338 55.038 1.00 78.62 168 ASP A O 1
ATOM 1245 N N . GLY A 1 169 ? -18.935 13.495 54.624 1.00 79.88 169 GLY A N 1
ATOM 1246 C CA . GLY A 1 169 ? -17.569 14.005 54.729 1.00 79.88 169 GLY A CA 1
ATOM 1247 C C . GLY A 1 169 ? -16.690 13.727 53.506 1.00 79.88 169 GLY A C 1
ATOM 1248 O O . GLY A 1 169 ? -15.513 14.088 53.518 1.00 79.88 169 GLY A O 1
ATOM 1249 N N . LYS A 1 170 ? -17.216 13.105 52.441 1.00 83.88 170 LYS A N 1
ATOM 1250 C CA . LYS A 1 170 ? -16.448 12.816 51.220 1.00 83.88 170 LYS A CA 1
ATOM 1251 C C . LYS A 1 170 ? -16.613 13.914 50.183 1.00 83.88 170 LYS A C 1
ATOM 1253 O O . LYS A 1 170 ? -17.687 14.479 50.017 1.00 83.88 170 LYS A O 1
ATOM 1258 N N . SER A 1 171 ? -15.567 14.174 49.409 1.00 88.12 171 SER A N 1
ATOM 1259 C CA . SER A 1 171 ? -15.608 15.152 48.314 1.00 88.12 171 SER A CA 1
ATOM 1260 C C . SER A 1 171 ? -16.328 14.655 47.056 1.00 88.12 171 SER A C 1
ATOM 1262 O O . SER A 1 171 ? -16.535 15.422 46.114 1.00 88.12 171 SER A O 1
ATOM 1264 N N . GLU A 1 172 ? -16.731 13.380 47.023 1.00 92.81 172 GLU A N 1
ATOM 1265 C CA . GLU A 1 172 ? -17.261 12.718 45.832 1.00 92.81 172 GLU A CA 1
ATOM 1266 C C . GLU A 1 172 ? -18.401 11.762 46.173 1.00 92.81 172 GLU A C 1
ATOM 1268 O O . GLU A 1 172 ? -18.369 11.058 47.180 1.00 92.81 172 GLU A O 1
ATOM 1273 N N . THR A 1 173 ? -19.384 11.688 45.279 1.00 91.69 173 THR A N 1
ATOM 1274 C CA . THR A 1 173 ? -20.520 10.767 45.371 1.00 91.69 173 THR A CA 1
ATOM 1275 C C . THR A 1 173 ? -20.363 9.619 44.378 1.00 91.69 173 THR A C 1
ATOM 1277 O O . THR A 1 173 ? -20.044 9.838 43.207 1.00 91.69 173 THR A O 1
ATOM 1280 N N . LEU A 1 174 ? -20.629 8.393 44.836 1.00 92.62 174 LEU A N 1
ATOM 1281 C CA . LEU A 1 174 ? -20.708 7.205 43.990 1.00 92.62 174 LEU A CA 1
ATOM 1282 C C . LEU A 1 174 ? -22.108 7.057 43.393 1.00 92.62 174 LEU A C 1
ATOM 1284 O O . LEU A 1 174 ? -23.071 6.796 44.108 1.00 92.62 174 LEU A O 1
ATOM 1288 N N . GLN A 1 175 ? -22.200 7.175 42.075 1.00 94.50 175 GLN A N 1
ATOM 1289 C CA . GLN A 1 175 ? -23.433 6.998 41.321 1.00 94.50 175 GLN A CA 1
ATOM 1290 C C . GLN A 1 175 ? -23.540 5.546 40.855 1.00 94.50 175 GLN A C 1
ATOM 1292 O O . GLN A 1 175 ? -22.722 5.099 40.046 1.00 94.50 175 GLN A O 1
ATOM 1297 N N . ARG A 1 176 ? -24.537 4.810 41.359 1.00 95.00 176 ARG A N 1
ATOM 1298 C CA . ARG A 1 176 ? -24.839 3.435 40.929 1.00 95.00 176 ARG A CA 1
ATOM 1299 C C . ARG A 1 176 ? -25.738 3.428 39.697 1.00 95.00 176 ARG A C 1
ATOM 1301 O O . ARG A 1 176 ? -26.677 4.210 39.590 1.00 95.00 176 ARG A O 1
ATOM 1308 N N . VAL A 1 177 ? -25.441 2.518 38.781 1.00 95.94 177 VAL A N 1
ATOM 1309 C CA . VAL A 1 177 ? -26.141 2.321 37.508 1.00 95.94 177 VAL A CA 1
ATOM 1310 C C . VAL A 1 177 ? -26.590 0.869 37.382 1.00 95.94 177 VAL A C 1
ATOM 1312 O O . VAL A 1 177 ? -27.763 0.632 37.116 1.00 95.94 177 VAL A O 1
ATOM 1315 N N . ASP A 1 178 ? -25.671 -0.079 37.596 1.00 95.75 178 ASP A N 1
ATOM 1316 C CA . ASP A 1 178 ? -25.917 -1.529 37.655 1.00 95.75 178 ASP A CA 1
ATOM 1317 C C . ASP A 1 178 ? -26.741 -2.102 36.474 1.00 95.75 178 ASP A C 1
ATOM 1319 O O . ASP A 1 178 ? -27.518 -3.049 36.620 1.00 95.75 178 ASP A O 1
ATOM 1323 N N . LYS A 1 179 ? -26.533 -1.573 35.258 1.00 96.44 179 LYS A N 1
ATOM 1324 C CA . LYS A 1 179 ? -27.204 -2.033 34.024 1.00 96.44 179 LYS A CA 1
ATOM 1325 C C . LYS A 1 179 ? -26.412 -1.742 32.746 1.00 96.44 179 LYS A C 1
ATOM 1327 O O . LYS A 1 179 ? -25.402 -1.036 32.751 1.00 96.44 179 LYS A O 1
ATOM 1332 N N . VAL A 1 180 ? -26.896 -2.275 31.625 1.00 97.25 180 VAL A N 1
ATOM 1333 C CA . VAL A 1 180 ? -26.526 -1.850 30.270 1.00 97.25 180 VAL A CA 1
ATOM 1334 C C . VAL A 1 180 ? -27.199 -0.516 29.971 1.00 97.25 180 VAL A C 1
ATOM 1336 O O . VAL A 1 180 ? -28.425 -0.416 29.973 1.00 97.25 180 VAL A O 1
ATOM 1339 N N . GLN A 1 181 ? -26.403 0.509 29.692 1.00 97.81 181 GLN A N 1
ATOM 1340 C CA . GLN A 1 181 ? -26.880 1.878 29.534 1.00 97.81 181 GLN A CA 1
ATOM 1341 C C . GLN A 1 181 ? -26.079 2.592 28.439 1.00 97.81 181 GLN A C 1
ATOM 1343 O O . GLN A 1 181 ? -24.934 2.240 28.145 1.00 97.81 181 GLN A O 1
ATOM 1348 N N . ILE A 1 182 ? -26.705 3.599 27.831 1.00 98.25 182 ILE A N 1
ATOM 1349 C CA . ILE A 1 182 ? -26.021 4.575 26.984 1.00 98.25 182 ILE A CA 1
ATOM 1350 C C . ILE A 1 182 ? -25.605 5.746 27.869 1.00 98.25 182 ILE A C 1
ATOM 1352 O O . ILE A 1 182 ? -26.454 6.305 28.568 1.00 98.25 182 ILE A O 1
ATOM 1356 N N . SER A 1 183 ? -24.332 6.129 27.830 1.00 97.44 183 SER A N 1
ATOM 1357 C CA . SER A 1 183 ? -23.840 7.291 28.568 1.00 97.44 183 SER A CA 1
ATOM 1358 C C . SER A 1 183 ? -22.934 8.186 27.736 1.00 97.44 183 SER A C 1
ATOM 1360 O O . SER A 1 183 ? -22.301 7.749 26.774 1.00 97.44 183 SER A O 1
ATOM 1362 N N . ASP A 1 184 ? -22.858 9.446 28.158 1.00 96.38 184 ASP A N 1
ATOM 1363 C CA . ASP A 1 184 ? -21.824 10.386 27.735 1.00 96.38 184 ASP A CA 1
ATOM 1364 C C . ASP A 1 184 ? -20.456 9.917 28.268 1.00 96.38 184 ASP A C 1
ATOM 1366 O O . ASP A 1 184 ? -20.341 9.465 29.413 1.00 96.38 184 ASP A O 1
ATOM 1370 N N . LEU A 1 185 ? -19.401 10.023 27.457 1.00 97.69 185 LEU A N 1
ATOM 1371 C CA . LEU A 1 185 ? -18.032 9.738 27.898 1.00 97.69 185 LEU A CA 1
ATOM 1372 C C . LEU A 1 185 ? -17.501 10.758 28.923 1.00 97.69 185 LEU A C 1
ATOM 1374 O O . LEU A 1 185 ? -16.444 10.530 29.511 1.00 97.69 185 LEU A O 1
ATOM 1378 N N . SER A 1 186 ? -18.209 11.865 29.161 1.00 96.12 186 SER A N 1
ATOM 1379 C CA . SER A 1 186 ? -17.879 12.850 30.194 1.00 96.12 186 SER A CA 1
ATOM 1380 C C . SER A 1 186 ? -18.194 12.393 31.626 1.00 96.12 186 SER A C 1
ATOM 1382 O O . SER A 1 186 ? -17.711 13.022 32.569 1.00 96.12 186 SER A O 1
ATOM 1384 N N . LEU A 1 187 ? -18.941 11.295 31.822 1.00 96.44 187 LEU A N 1
ATOM 1385 C CA . LEU A 1 187 ? -19.223 10.765 33.161 1.00 96.44 187 LEU A CA 1
ATOM 1386 C C . LEU A 1 187 ? -17.927 10.496 33.930 1.00 96.44 187 LEU A C 1
ATOM 1388 O O . LEU A 1 187 ? -17.042 9.806 33.426 1.00 96.44 187 LEU A O 1
ATOM 1392 N N . GLY A 1 188 ? -17.832 11.038 35.148 1.00 95.56 188 GLY A N 1
ATOM 1393 C CA . GLY A 1 188 ? -16.613 11.026 35.962 1.00 95.56 188 GLY A CA 1
ATOM 1394 C C . GLY A 1 188 ? -15.790 12.315 35.910 1.00 95.56 188 GLY A C 1
ATOM 1395 O O . GLY A 1 188 ? -14.815 12.434 36.654 1.00 95.56 188 GLY A O 1
ATOM 1396 N N . ARG A 1 189 ? -16.144 13.282 35.051 1.00 95.00 189 ARG A N 1
ATOM 1397 C CA . ARG A 1 189 ? -15.410 14.551 34.909 1.00 95.00 189 ARG A CA 1
ATOM 1398 C C . ARG A 1 189 ? -15.262 15.266 36.252 1.00 95.00 189 ARG A C 1
ATOM 1400 O O . ARG A 1 189 ? -16.228 15.412 36.995 1.00 95.00 189 ARG A O 1
ATOM 1407 N N . GLY A 1 190 ? -14.041 15.717 36.529 1.00 92.19 190 GLY A N 1
ATOM 1408 C CA . GLY A 1 190 ? -13.691 16.426 37.760 1.00 92.19 190 GLY A CA 1
ATOM 1409 C C . GLY A 1 190 ? -13.543 15.533 38.994 1.00 92.19 190 GLY A C 1
ATOM 1410 O O . GLY A 1 190 ? -13.122 16.037 40.027 1.00 92.19 190 GLY A O 1
ATOM 1411 N N . SER A 1 191 ? -13.863 14.235 38.904 1.00 94.88 191 SER A N 1
ATOM 1412 C CA . SER A 1 191 ? -13.629 13.285 39.997 1.00 94.88 191 SER A CA 1
ATOM 1413 C C . SER A 1 191 ? -12.209 12.708 39.968 1.00 94.88 191 SER A C 1
ATOM 1415 O O . SER A 1 191 ? -11.535 12.711 38.936 1.00 94.88 191 SER A O 1
ATOM 1417 N N . SER A 1 192 ? -11.797 12.098 41.072 1.00 93.75 192 SER A N 1
ATOM 1418 C CA . SER A 1 192 ? -10.569 11.337 41.280 1.00 93.75 192 SER A CA 1
ATOM 1419 C C . SER A 1 192 ? -10.429 10.168 40.306 1.00 93.75 192 SER A C 1
ATOM 1421 O O . SER A 1 192 ? -9.321 9.819 39.895 1.00 93.75 192 SER A O 1
ATOM 1423 N N . ARG A 1 193 ? -11.552 9.580 39.865 1.00 93.44 193 ARG A N 1
ATOM 1424 C CA . ARG A 1 193 ? -11.562 8.536 38.830 1.00 93.44 193 ARG A CA 1
ATOM 1425 C C . ARG A 1 193 ? -11.461 9.098 37.414 1.00 93.44 193 ARG A C 1
ATOM 1427 O O . ARG A 1 193 ? -11.179 8.306 36.517 1.00 93.44 193 ARG A O 1
ATOM 1434 N N . ARG A 1 194 ? -11.608 10.416 37.225 1.00 95.62 194 ARG A N 1
ATOM 1435 C CA . ARG A 1 194 ? -11.666 11.128 35.935 1.00 95.62 194 ARG A CA 1
ATOM 1436 C C . ARG A 1 194 ? -12.816 10.654 35.043 1.00 95.62 194 ARG A C 1
ATOM 1438 O O . ARG A 1 194 ? -13.468 9.641 35.315 1.00 95.62 194 ARG A O 1
ATOM 1445 N N . SER A 1 195 ? -13.086 11.387 33.965 1.00 96.69 195 SER A N 1
ATOM 1446 C CA . SER A 1 195 ? -14.123 10.987 33.014 1.00 96.69 195 SER A CA 1
ATOM 1447 C C . SER A 1 195 ? -13.756 9.712 32.254 1.00 96.69 195 SER A C 1
ATOM 1449 O O . SER A 1 195 ? -12.578 9.380 32.096 1.00 96.69 195 SER A O 1
ATOM 1451 N N . PHE A 1 196 ? -14.747 8.994 31.721 1.00 97.44 196 PHE A N 1
ATOM 1452 C CA . PHE A 1 196 ? -14.467 7.863 30.834 1.00 97.44 196 PHE A CA 1
ATOM 1453 C C . PHE A 1 196 ? -13.584 8.274 29.650 1.00 97.44 196 PHE A C 1
ATOM 1455 O O . PHE A 1 196 ? -12.626 7.563 29.356 1.00 97.44 196 PHE A O 1
ATOM 1462 N N . ALA A 1 197 ? -13.836 9.432 29.033 1.00 97.06 197 ALA A N 1
ATOM 1463 C CA . ALA A 1 197 ? -13.038 9.960 27.925 1.00 97.06 197 ALA A CA 1
ATOM 1464 C C . ALA A 1 197 ? -11.544 10.112 28.279 1.00 97.06 197 ALA A C 1
ATOM 1466 O O . ALA A 1 197 ? -10.675 9.707 27.501 1.00 97.06 197 ALA A O 1
ATOM 1467 N N . GLU A 1 198 ? -11.238 10.643 29.467 1.00 96.94 198 GLU A N 1
ATOM 1468 C CA . GLU A 1 198 ? -9.864 10.817 29.974 1.00 96.94 198 GLU A CA 1
ATOM 1469 C C . GLU A 1 198 ? -9.159 9.488 30.238 1.00 96.94 198 GLU A C 1
ATOM 1471 O O . GLU A 1 198 ? -7.944 9.384 30.106 1.00 96.94 198 GLU A O 1
ATOM 1476 N N . ARG A 1 199 ? -9.914 8.446 30.589 1.00 97.19 199 ARG A N 1
ATOM 1477 C CA . ARG A 1 199 ? -9.340 7.149 30.957 1.00 97.19 199 ARG A CA 1
ATOM 1478 C C . ARG A 1 199 ? -9.032 6.261 29.763 1.00 97.19 199 ARG A C 1
ATOM 1480 O O . ARG A 1 199 ? -8.207 5.366 29.918 1.00 97.19 199 ARG A O 1
ATOM 1487 N N . ILE A 1 200 ? -9.697 6.452 28.615 1.00 98.31 200 ILE A N 1
ATOM 1488 C CA . ILE A 1 200 ? -9.531 5.587 27.430 1.00 98.31 200 ILE A CA 1
ATOM 1489 C C . ILE A 1 200 ? -8.047 5.466 27.080 1.00 98.31 200 ILE A C 1
ATOM 1491 O O . ILE A 1 200 ? -7.365 6.443 26.810 1.00 98.31 200 ILE A O 1
ATOM 1495 N N . THR A 1 201 ? -7.526 4.252 27.046 1.00 97.69 201 THR A N 1
ATOM 1496 C CA . THR A 1 201 ? -6.145 4.013 26.619 1.00 97.69 201 THR A CA 1
ATOM 1497 C C . THR A 1 201 ? -6.084 3.464 25.208 1.00 97.69 201 THR A C 1
ATOM 1499 O O . THR A 1 201 ? -5.075 3.626 24.530 1.00 97.69 201 THR A O 1
ATOM 1502 N N . ARG A 1 202 ? -7.162 2.826 24.733 1.00 97.81 202 ARG A N 1
ATOM 1503 C CA . ARG A 1 202 ? -7.161 2.154 23.435 1.00 97.81 202 ARG A CA 1
ATOM 1504 C C . ARG A 1 202 ? -8.475 2.302 22.684 1.00 97.81 202 ARG A C 1
ATOM 1506 O O . ARG A 1 202 ? -9.551 2.067 23.233 1.00 97.81 202 ARG A O 1
ATOM 1513 N N . VAL A 1 203 ? -8.349 2.612 21.397 1.00 97.81 203 VAL A N 1
ATOM 1514 C CA . VAL A 1 203 ? -9.434 2.630 20.411 1.00 97.81 203 VAL A CA 1
ATOM 1515 C C . VAL A 1 203 ? -9.286 1.391 19.537 1.00 97.81 203 VAL A C 1
ATOM 1517 O O . VAL A 1 203 ? -8.300 1.250 18.824 1.00 97.81 203 VAL A O 1
ATOM 1520 N N . THR A 1 204 ? -10.236 0.465 19.602 1.00 97.19 204 THR A N 1
ATOM 1521 C CA . THR A 1 204 ? -10.234 -0.773 18.805 1.00 97.19 204 THR A CA 1
ATOM 1522 C C . THR A 1 204 ? -11.175 -0.614 17.627 1.00 97.19 204 THR A C 1
ATOM 1524 O O . THR A 1 204 ? -12.329 -0.243 17.811 1.00 97.19 204 THR A O 1
ATOM 1527 N N . MET A 1 205 ? -10.708 -0.929 16.425 1.00 95.31 205 MET A N 1
ATOM 1528 C CA . MET A 1 205 ? -11.458 -0.773 15.185 1.00 95.31 205 MET A CA 1
ATOM 1529 C C . MET A 1 205 ? -11.803 -2.143 14.605 1.00 95.31 205 MET A C 1
ATOM 1531 O O . MET A 1 205 ? -10.923 -2.973 14.371 1.00 95.31 205 MET A O 1
ATOM 1535 N N . LEU A 1 206 ? -13.083 -2.362 14.313 1.00 93.75 206 LEU A N 1
ATOM 1536 C CA . LEU A 1 206 ? -13.549 -3.408 13.408 1.00 93.75 206 LEU A CA 1
ATOM 1537 C C . LEU A 1 206 ? -13.945 -2.734 12.093 1.00 93.75 206 LEU A C 1
ATOM 1539 O O . LEU A 1 206 ? -15.096 -2.346 11.883 1.00 93.75 206 LEU A O 1
ATOM 1543 N N . ALA A 1 207 ? -12.936 -2.531 11.250 1.00 89.69 207 ALA A N 1
ATOM 1544 C CA . ALA A 1 207 ? -13.027 -1.810 9.985 1.00 89.69 207 ALA A CA 1
ATOM 1545 C C . ALA A 1 207 ? -12.141 -2.472 8.912 1.00 89.69 207 ALA A C 1
ATOM 1547 O O . ALA A 1 207 ? -11.118 -3.075 9.259 1.00 89.69 207 ALA A O 1
ATOM 1548 N N . PRO A 1 208 ? -12.484 -2.356 7.617 1.00 82.69 208 PRO A N 1
ATOM 1549 C CA . PRO A 1 208 ? -11.654 -2.889 6.537 1.00 82.69 208 PRO A CA 1
ATOM 1550 C C . PRO A 1 208 ? -10.352 -2.095 6.336 1.00 82.69 208 PRO A C 1
ATOM 1552 O O . PRO A 1 208 ? -9.356 -2.672 5.908 1.00 82.69 208 PRO A O 1
ATOM 1555 N N . ALA A 1 209 ? -10.337 -0.799 6.667 1.00 82.25 209 ALA A N 1
ATOM 1556 C CA . ALA A 1 209 ? -9.188 0.091 6.509 1.00 82.25 209 ALA A CA 1
ATOM 1557 C C . ALA A 1 209 ? -9.131 1.139 7.632 1.00 82.25 209 ALA A C 1
ATOM 1559 O O . ALA A 1 209 ? -10.124 1.386 8.317 1.00 82.25 209 ALA A O 1
ATOM 1560 N N . ALA A 1 210 ? -7.961 1.751 7.818 1.00 82.00 210 ALA A N 1
ATOM 1561 C CA . ALA A 1 210 ? -7.733 2.769 8.845 1.00 82.00 210 ALA A CA 1
ATOM 1562 C C . ALA A 1 210 ? -8.306 4.150 8.482 1.00 82.00 210 ALA A C 1
ATOM 1564 O O . ALA A 1 210 ? -8.584 4.952 9.367 1.00 82.00 210 ALA A O 1
ATOM 1565 N N . GLY A 1 211 ? -8.476 4.435 7.187 1.00 80.06 211 GLY A N 1
ATOM 1566 C CA . GLY A 1 211 ? -8.690 5.792 6.681 1.00 80.06 211 GLY A CA 1
ATOM 1567 C C . GLY A 1 211 ? -7.392 6.613 6.658 1.00 80.06 211 GLY A C 1
ATOM 1568 O O . GLY A 1 211 ? -6.467 6.360 7.429 1.00 80.06 211 GLY A O 1
ATOM 1569 N N . ALA A 1 212 ? -7.312 7.599 5.758 1.00 71.06 212 ALA A N 1
ATOM 1570 C CA . ALA A 1 212 ? -6.074 8.343 5.498 1.00 71.06 212 ALA A CA 1
ATOM 1571 C C . ALA A 1 212 ? -5.481 8.993 6.764 1.00 71.06 212 ALA A C 1
ATOM 1573 O O . ALA A 1 212 ? -4.301 8.804 7.029 1.00 71.06 212 ALA A O 1
ATOM 1574 N N . GLY A 1 213 ? -6.312 9.663 7.574 1.00 77.56 213 GLY A N 1
ATOM 1575 C CA . GLY A 1 213 ? -5.884 10.405 8.771 1.00 77.56 213 GLY A CA 1
ATOM 1576 C C . GLY A 1 213 ? -5.411 9.560 9.962 1.00 77.56 213 GLY A C 1
ATOM 1577 O O . GLY A 1 213 ? -4.872 10.113 10.915 1.00 77.56 213 GLY A O 1
ATOM 1578 N N . LEU A 1 214 ? -5.624 8.238 9.938 1.00 85.81 214 LEU A N 1
ATOM 1579 C CA . LEU A 1 214 ? -5.228 7.328 11.023 1.00 85.81 214 LEU A CA 1
ATOM 1580 C C . LEU A 1 214 ? -4.156 6.322 10.600 1.00 85.81 214 LEU A C 1
ATOM 1582 O O . LEU A 1 214 ? -3.694 5.546 11.434 1.00 85.81 214 LEU A O 1
ATOM 1586 N N . ALA A 1 215 ? -3.754 6.318 9.325 1.00 80.25 215 ALA A N 1
ATOM 1587 C CA . ALA A 1 215 ? -2.874 5.298 8.760 1.00 80.25 215 ALA A CA 1
ATOM 1588 C C . ALA A 1 215 ? -1.536 5.162 9.511 1.00 80.25 215 ALA A C 1
ATOM 1590 O O . ALA A 1 215 ? -1.026 4.052 9.635 1.00 80.25 215 ALA A O 1
ATOM 1591 N N . SER A 1 216 ? -0.999 6.264 10.044 1.00 78.69 216 SER A N 1
ATOM 1592 C CA . SER A 1 216 ? 0.249 6.284 10.821 1.00 78.69 216 SER A CA 1
ATOM 1593 C C . SER A 1 216 ? 0.089 5.903 12.297 1.00 78.69 216 SER A C 1
ATOM 1595 O O . SER A 1 216 ? 1.085 5.633 12.960 1.00 78.69 216 SER A O 1
ATOM 1597 N N . LEU A 1 217 ? -1.139 5.881 12.823 1.00 86.19 217 LEU A N 1
ATOM 1598 C CA . LEU A 1 217 ? -1.425 5.640 14.243 1.00 86.19 217 LEU A CA 1
ATOM 1599 C C . LEU A 1 217 ? -1.942 4.227 14.517 1.00 86.19 217 LEU A C 1
ATOM 1601 O O . LEU A 1 217 ? -1.890 3.747 15.650 1.00 86.19 217 LEU A O 1
ATOM 1605 N N . VAL A 1 218 ? -2.483 3.563 13.495 1.00 89.31 218 VAL A N 1
ATOM 1606 C CA . VAL A 1 218 ? -3.067 2.233 13.651 1.00 89.31 218 VAL A CA 1
ATOM 1607 C C . VAL A 1 218 ? -2.005 1.155 13.835 1.00 89.31 218 VAL A C 1
ATOM 1609 O O . VAL A 1 218 ? -1.099 0.964 13.028 1.00 89.31 218 VAL A O 1
ATOM 1612 N N . GLN A 1 219 ? -2.202 0.346 14.863 1.00 89.81 219 GLN A N 1
ATOM 1613 C CA . GLN A 1 219 ? -1.544 -0.936 15.041 1.00 89.81 219 GLN A CA 1
ATOM 1614 C C . GLN A 1 219 ? -2.481 -2.021 14.519 1.00 89.81 219 GLN A C 1
ATOM 1616 O O . GLN A 1 219 ? -3.626 -2.139 14.956 1.00 89.81 219 GLN A O 1
ATOM 1621 N N . ARG A 1 220 ? -2.022 -2.822 13.558 1.00 87.25 220 ARG A N 1
ATOM 1622 C CA . ARG A 1 220 ? -2.810 -3.952 13.050 1.00 87.25 220 ARG A CA 1
ATOM 1623 C C . ARG A 1 220 ? -2.748 -5.115 14.022 1.00 87.25 220 ARG A C 1
ATOM 1625 O O . ARG A 1 220 ? -1.722 -5.339 14.663 1.00 87.25 220 ARG A O 1
ATOM 1632 N N . ARG A 1 221 ? -3.817 -5.913 14.059 1.00 89.00 221 ARG A N 1
ATOM 1633 C CA . ARG A 1 221 ? -3.769 -7.208 14.741 1.00 89.00 221 ARG A CA 1
ATOM 1634 C C . ARG A 1 221 ? -2.608 -8.035 14.166 1.00 89.00 221 ARG A C 1
ATOM 1636 O O . ARG A 1 221 ? -2.522 -8.132 12.934 1.00 89.00 221 ARG A O 1
ATOM 1643 N N . PRO A 1 222 ? -1.759 -8.655 15.004 1.00 87.38 222 PRO A N 1
ATOM 1644 C CA . PRO A 1 222 ? -0.766 -9.613 14.533 1.00 87.38 222 PRO A CA 1
ATOM 1645 C C . PRO A 1 222 ? -1.441 -10.698 13.692 1.00 87.38 222 PRO A C 1
ATOM 1647 O O . PRO A 1 222 ? -2.483 -11.220 14.090 1.00 87.38 222 PRO A O 1
ATOM 1650 N N . ALA A 1 223 ? -0.889 -11.016 12.523 1.00 91.38 223 ALA A N 1
ATOM 1651 C CA . ALA A 1 223 ? -1.428 -12.101 11.710 1.00 91.38 223 ALA A CA 1
ATOM 1652 C C . ALA A 1 223 ? -1.139 -13.447 12.384 1.00 91.38 223 ALA A C 1
ATOM 1654 O O . ALA A 1 223 ? -0.076 -13.632 12.977 1.00 91.38 223 ALA A O 1
ATOM 1655 N N . ALA A 1 224 ? -2.077 -14.386 12.285 1.00 91.31 224 ALA A N 1
ATOM 1656 C CA . ALA A 1 224 ? -1.806 -15.758 12.681 1.00 91.31 224 ALA A CA 1
ATOM 1657 C C . ALA A 1 224 ? -0.786 -16.379 11.707 1.00 91.31 224 ALA A C 1
ATOM 1659 O O . ALA A 1 224 ? -0.806 -16.024 10.521 1.00 91.31 224 ALA A O 1
ATOM 1660 N N . PRO A 1 225 ? 0.064 -17.318 12.166 1.00 93.25 225 PRO A N 1
ATOM 1661 C CA . PRO A 1 225 ? 0.948 -18.083 11.294 1.00 93.25 225 PRO A CA 1
ATOM 1662 C C . PRO A 1 225 ? 0.197 -18.583 10.057 1.00 93.25 225 PRO A C 1
ATOM 1664 O O . PRO A 1 225 ? -0.797 -19.297 10.179 1.00 93.25 225 PRO A O 1
ATOM 1667 N N . VAL A 1 226 ? 0.642 -18.175 8.865 1.00 94.62 226 VAL A N 1
ATOM 1668 C CA . VAL A 1 226 ? -0.005 -18.603 7.618 1.00 94.62 226 VAL A CA 1
ATOM 1669 C C . VAL A 1 226 ? 0.108 -20.122 7.459 1.00 94.62 226 VAL A C 1
ATOM 1671 O O . VAL A 1 226 ? 1.148 -20.713 7.780 1.00 94.62 226 VAL A O 1
ATOM 1674 N N . SER A 1 227 ? -0.977 -20.745 6.998 1.00 92.12 227 SER A N 1
ATOM 1675 C CA . SER A 1 227 ? -1.035 -22.176 6.717 1.00 92.12 227 SER A CA 1
ATOM 1676 C C . SER A 1 227 ? -0.210 -22.526 5.479 1.00 92.12 227 SER A C 1
ATOM 1678 O O . SER A 1 227 ? -0.287 -21.856 4.443 1.00 92.12 227 SER A O 1
ATOM 1680 N N . MET A 1 228 ? 0.548 -23.617 5.588 1.00 90.19 228 MET A N 1
ATOM 1681 C CA . MET A 1 228 ? 1.325 -24.200 4.491 1.00 90.19 228 MET A CA 1
ATOM 1682 C C . MET A 1 228 ? 0.569 -25.330 3.773 1.00 90.19 228 MET A C 1
ATOM 1684 O O . MET A 1 228 ? 1.099 -25.929 2.844 1.00 90.19 228 MET A O 1
ATOM 1688 N N . GLU A 1 229 ? -0.675 -25.606 4.165 1.00 89.25 229 GLU A N 1
ATOM 1689 C CA . GLU A 1 229 ? -1.515 -26.642 3.560 1.00 89.25 229 GLU A CA 1
ATOM 1690 C C . GLU A 1 229 ? -2.231 -26.138 2.298 1.00 89.25 229 GLU A C 1
ATOM 1692 O O . GLU A 1 229 ? -2.503 -24.944 2.147 1.00 89.25 229 GLU A O 1
ATOM 1697 N N . GLY A 1 230 ? -2.564 -27.048 1.381 1.00 87.94 230 GLY A N 1
ATOM 1698 C CA . GLY A 1 230 ? -3.278 -26.728 0.142 1.00 87.94 230 GLY A CA 1
ATOM 1699 C C . GLY A 1 230 ? -2.398 -26.147 -0.970 1.00 87.94 230 GLY A C 1
ATOM 1700 O O . GLY A 1 230 ? -1.186 -25.976 -0.818 1.00 87.94 230 GLY A O 1
ATOM 1701 N N . ALA A 1 231 ? -3.020 -25.867 -2.118 1.00 88.25 231 ALA A N 1
ATOM 1702 C CA . ALA A 1 231 ? -2.328 -25.421 -3.324 1.00 88.25 231 ALA A CA 1
ATOM 1703 C C . ALA A 1 231 ? -1.738 -24.007 -3.182 1.00 88.25 231 ALA A C 1
ATOM 1705 O O . ALA A 1 231 ? -2.364 -23.098 -2.634 1.00 88.25 231 ALA A O 1
ATOM 1706 N N . CYS A 1 232 ? -0.539 -23.813 -3.733 1.00 90.00 232 CYS A N 1
ATOM 1707 C CA . CYS A 1 232 ? 0.114 -22.511 -3.805 1.00 90.00 232 CYS A CA 1
ATOM 1708 C C . CYS A 1 232 ? -0.485 -21.680 -4.946 1.00 90.00 232 CYS A C 1
ATOM 1710 O O . CYS A 1 232 ? -0.052 -21.763 -6.093 1.00 90.00 232 CYS A O 1
ATOM 1712 N N . THR A 1 233 ? -1.519 -20.895 -4.645 1.00 88.75 233 THR A N 1
ATOM 1713 C CA . THR A 1 233 ? -2.205 -20.057 -5.639 1.00 88.75 233 THR A CA 1
ATOM 1714 C C . THR A 1 233 ? -2.330 -18.619 -5.168 1.00 88.75 233 THR A C 1
ATOM 1716 O O . THR A 1 233 ? -2.554 -18.371 -3.984 1.00 88.75 233 THR A O 1
ATOM 1719 N N . SER A 1 234 ? -2.252 -17.684 -6.113 1.00 90.00 234 SER A N 1
ATOM 1720 C CA . SER A 1 234 ? -2.378 -16.248 -5.857 1.00 90.00 234 SER A CA 1
ATOM 1721 C C . SER A 1 234 ? -3.460 -15.628 -6.746 1.00 90.00 234 SER A C 1
ATOM 1723 O O . SER A 1 234 ? -3.616 -16.063 -7.894 1.00 90.00 234 SER A O 1
ATOM 1725 N N . PRO A 1 235 ? -4.200 -14.611 -6.265 1.00 89.12 235 PRO A N 1
ATOM 1726 C CA . PRO A 1 235 ? -5.107 -13.837 -7.109 1.00 89.12 235 PRO A CA 1
ATOM 1727 C C . PRO A 1 235 ? -4.376 -13.212 -8.306 1.00 89.12 235 PRO A C 1
ATOM 1729 O O . PRO A 1 235 ? -3.215 -12.821 -8.200 1.00 89.12 235 PRO A O 1
ATOM 1732 N N . LYS A 1 236 ? -5.053 -13.092 -9.456 1.00 85.62 236 LYS A N 1
ATOM 1733 C CA . LYS A 1 236 ? -4.437 -12.602 -10.709 1.00 85.62 236 LYS A CA 1
ATOM 1734 C C . LYS A 1 236 ? -3.974 -11.140 -10.645 1.00 85.62 236 LYS A C 1
ATOM 1736 O O . LYS A 1 236 ? -3.130 -10.736 -11.440 1.00 85.62 236 LYS A O 1
ATOM 1741 N N . ASP A 1 237 ? -4.560 -10.344 -9.758 1.00 84.12 237 ASP A N 1
ATOM 1742 C CA . ASP A 1 237 ? -4.274 -8.922 -9.550 1.00 84.12 237 ASP A CA 1
ATOM 1743 C C . ASP A 1 237 ? -3.156 -8.664 -8.525 1.00 84.12 237 ASP A C 1
ATOM 1745 O O . ASP A 1 237 ? -2.701 -7.524 -8.385 1.00 84.12 237 ASP A O 1
ATOM 1749 N N . VAL A 1 238 ? -2.676 -9.717 -7.855 1.00 93.31 238 VAL A N 1
ATOM 1750 C CA . VAL A 1 238 ? -1.540 -9.668 -6.933 1.00 93.31 238 VAL A CA 1
ATOM 1751 C C . VAL A 1 238 ? -0.246 -9.912 -7.709 1.00 93.31 238 VAL A C 1
ATOM 1753 O O . VAL A 1 238 ? -0.040 -10.970 -8.305 1.00 93.31 238 VAL A O 1
ATOM 1756 N N . GLY A 1 239 ? 0.642 -8.918 -7.714 1.00 95.19 239 GLY A N 1
ATOM 1757 C CA . GLY A 1 239 ? 1.983 -9.048 -8.279 1.00 95.19 239 GLY A CA 1
ATOM 1758 C C . GLY A 1 239 ? 2.906 -9.748 -7.297 1.00 95.19 239 GLY A C 1
ATOM 1759 O O . GLY A 1 239 ? 2.914 -9.391 -6.126 1.00 95.19 239 GLY A O 1
ATOM 1760 N N . ILE A 1 240 ? 3.684 -10.728 -7.761 1.00 96.75 240 ILE A N 1
ATOM 1761 C CA . ILE A 1 240 ? 4.692 -11.419 -6.948 1.00 96.75 240 ILE A CA 1
ATOM 1762 C C . ILE A 1 240 ? 5.992 -11.514 -7.742 1.00 96.75 240 ILE A C 1
ATOM 1764 O O . ILE A 1 240 ? 5.973 -11.867 -8.926 1.00 96.75 240 ILE A O 1
ATOM 1768 N N . LEU A 1 241 ? 7.117 -11.203 -7.100 1.00 97.06 241 LEU A N 1
ATOM 1769 C CA . LEU A 1 241 ? 8.442 -11.298 -7.705 1.00 97.06 241 LEU A CA 1
ATOM 1770 C C . LEU A 1 241 ? 9.470 -11.830 -6.705 1.00 97.06 241 LEU A C 1
ATOM 1772 O O . LEU A 1 241 ? 9.501 -11.398 -5.556 1.00 97.06 241 LEU A O 1
ATOM 1776 N N . VAL A 1 242 ? 10.327 -12.732 -7.182 1.00 97.75 242 VAL A N 1
ATOM 1777 C CA . VAL A 1 242 ? 11.533 -13.200 -6.489 1.00 97.75 242 VAL A CA 1
ATOM 1778 C C . VAL A 1 242 ? 12.731 -12.448 -7.068 1.00 97.75 242 VAL A C 1
ATOM 1780 O O . VAL A 1 242 ? 12.836 -12.298 -8.290 1.00 97.75 242 VAL A O 1
ATOM 1783 N N . VAL A 1 243 ? 13.608 -11.958 -6.197 1.00 96.81 243 VAL A N 1
ATOM 1784 C CA . VAL A 1 243 ? 14.843 -11.248 -6.546 1.00 96.81 243 VAL A CA 1
ATOM 1785 C C . VAL A 1 243 ? 15.992 -11.880 -5.753 1.00 96.81 243 VAL A C 1
ATOM 1787 O O . VAL A 1 243 ? 15.833 -12.036 -4.545 1.00 96.81 243 VAL A O 1
ATOM 1790 N N . PRO A 1 244 ? 17.124 -12.237 -6.381 1.00 96.06 244 PRO A N 1
ATOM 1791 C CA . PRO A 1 244 ? 17.431 -12.114 -7.811 1.00 96.06 244 PRO A CA 1
ATOM 1792 C C . PRO A 1 244 ? 16.616 -13.091 -8.682 1.00 96.06 244 PRO A C 1
ATOM 1794 O O . PRO A 1 244 ? 15.910 -13.965 -8.182 1.00 96.06 244 PRO A O 1
ATOM 1797 N N . ARG A 1 245 ? 16.704 -12.942 -10.011 1.00 93.69 245 ARG A N 1
ATOM 1798 C CA . ARG A 1 245 ? 16.056 -13.828 -11.000 1.00 93.69 245 ARG A CA 1
ATOM 1799 C C . ARG A 1 245 ? 16.511 -15.281 -10.862 1.00 93.69 245 ARG A C 1
ATOM 1801 O O . ARG A 1 245 ? 15.733 -16.183 -11.156 1.00 93.69 245 ARG A O 1
ATOM 1808 N N . HIS A 1 246 ? 17.764 -15.475 -10.456 1.00 94.06 246 HIS A N 1
ATOM 1809 C CA . HIS A 1 246 ? 18.395 -16.772 -10.217 1.00 94.06 246 HIS A CA 1
ATOM 1810 C C . HIS A 1 246 ? 18.934 -16.806 -8.783 1.00 94.06 246 HIS A C 1
ATOM 1812 O O . HIS A 1 246 ? 20.114 -16.539 -8.586 1.00 94.06 246 HIS A O 1
ATOM 1818 N N . PRO A 1 247 ? 18.084 -17.073 -7.777 1.00 96.31 247 PRO A N 1
ATOM 1819 C CA . PRO A 1 247 ? 18.496 -17.127 -6.374 1.00 96.31 247 PRO A CA 1
ATOM 1820 C C . PRO A 1 247 ? 19.652 -18.103 -6.136 1.00 96.31 247 PRO A C 1
ATOM 1822 O O . PRO A 1 247 ? 19.609 -19.221 -6.645 1.00 96.31 247 PRO A O 1
ATOM 1825 N N . HIS A 1 248 ? 20.649 -17.719 -5.337 1.00 94.75 248 HIS A N 1
ATOM 1826 C CA . HIS A 1 248 ? 21.756 -18.587 -4.916 1.00 94.75 248 HIS A CA 1
ATOM 1827 C C . HIS A 1 248 ? 22.316 -18.148 -3.543 1.00 94.75 248 HIS A C 1
ATOM 1829 O O . HIS A 1 248 ? 22.088 -17.009 -3.145 1.00 94.75 248 HIS A O 1
ATOM 1835 N N . PRO A 1 249 ? 23.081 -18.990 -2.816 1.00 94.25 249 PRO A N 1
ATOM 1836 C CA . PRO A 1 249 ? 23.597 -18.683 -1.468 1.00 94.25 249 PRO A CA 1
ATOM 1837 C C . PRO A 1 249 ? 24.522 -17.468 -1.336 1.00 94.25 249 PRO A C 1
ATOM 1839 O O . PRO A 1 249 ? 24.846 -17.073 -0.221 1.00 94.25 249 PRO A O 1
ATOM 1842 N N . GLY A 1 250 ? 24.991 -16.915 -2.455 1.00 91.06 250 GLY A N 1
ATOM 1843 C CA . GLY A 1 250 ? 25.956 -15.813 -2.469 1.00 91.06 250 GLY A CA 1
ATOM 1844 C C . GLY A 1 250 ? 25.321 -14.434 -2.298 1.00 91.06 250 GLY A C 1
ATOM 1845 O O . GLY A 1 250 ? 26.052 -13.466 -2.127 1.00 91.06 250 GLY A O 1
ATOM 1846 N N . GLU A 1 251 ? 23.991 -14.333 -2.350 1.00 91.25 251 GLU A N 1
ATOM 1847 C CA . GLU A 1 251 ? 23.272 -13.070 -2.200 1.00 91.25 251 GLU A CA 1
ATOM 1848 C C . GLU A 1 251 ? 21.886 -13.274 -1.553 1.00 91.25 251 GLU A C 1
ATOM 1850 O O . GLU A 1 251 ? 21.332 -14.380 -1.600 1.00 91.25 251 GLU A O 1
ATOM 1855 N N . PRO A 1 252 ? 21.307 -12.235 -0.921 1.00 95.00 252 PRO A N 1
ATOM 1856 C CA . PRO A 1 252 ? 20.005 -12.339 -0.275 1.00 95.00 252 PRO A CA 1
ATOM 1857 C C . PRO A 1 252 ? 18.865 -12.557 -1.276 1.00 95.00 252 PRO A C 1
ATOM 1859 O O . PRO A 1 252 ? 18.822 -11.961 -2.354 1.00 95.00 252 PRO A O 1
ATOM 1862 N N . VAL A 1 253 ? 17.861 -13.340 -0.867 1.00 96.88 253 VAL A N 1
ATOM 1863 C CA . VAL A 1 253 ? 16.625 -13.538 -1.639 1.00 96.88 253 VAL A CA 1
ATOM 1864 C C . VAL A 1 253 ? 15.518 -12.672 -1.081 1.00 96.88 253 VAL A C 1
ATOM 1866 O O . VAL A 1 253 ? 15.124 -12.806 0.075 1.00 96.88 253 VAL A O 1
ATOM 1869 N N . ARG A 1 254 ? 14.950 -11.827 -1.932 1.00 97.12 254 ARG A N 1
ATOM 1870 C CA . ARG A 1 254 ? 13.768 -11.024 -1.638 1.00 97.12 254 ARG A CA 1
ATOM 1871 C C . ARG A 1 254 ? 12.562 -11.617 -2.349 1.00 97.12 254 ARG A C 1
ATOM 1873 O O . ARG A 1 254 ? 12.612 -11.896 -3.545 1.00 97.12 254 ARG A O 1
ATOM 1880 N N . VAL A 1 255 ? 11.457 -11.762 -1.624 1.00 97.81 255 VAL A N 1
ATOM 1881 C CA . VAL A 1 255 ? 10.141 -11.999 -2.234 1.00 97.81 255 VAL A CA 1
ATOM 1882 C C . VAL A 1 255 ? 9.287 -10.779 -1.968 1.00 97.81 255 VAL A C 1
ATOM 1884 O O . VAL A 1 255 ? 9.106 -10.369 -0.822 1.00 97.81 255 VAL A O 1
ATOM 1887 N N . MET A 1 256 ? 8.771 -10.203 -3.046 1.00 97.31 256 MET A N 1
ATOM 1888 C CA . MET A 1 256 ? 7.933 -9.015 -3.027 1.00 97.31 256 MET A CA 1
ATOM 1889 C C . MET A 1 256 ? 6.535 -9.351 -3.507 1.00 97.31 256 MET A C 1
ATOM 1891 O O . MET A 1 256 ? 6.363 -10.140 -4.434 1.00 97.31 256 MET A O 1
ATOM 1895 N N . VAL A 1 257 ? 5.552 -8.701 -2.902 1.00 97.75 257 VAL A N 1
ATOM 1896 C CA . VAL A 1 257 ? 4.137 -8.802 -3.225 1.00 97.75 257 VAL A CA 1
ATOM 1897 C C . VAL A 1 257 ? 3.572 -7.393 -3.340 1.00 97.75 257 VAL A C 1
ATOM 1899 O O . VAL A 1 257 ? 3.756 -6.581 -2.436 1.00 97.75 257 VAL A O 1
ATOM 1902 N N . SER A 1 258 ? 2.852 -7.110 -4.420 1.00 96.31 258 SER A N 1
ATOM 1903 C CA . SER A 1 258 ? 2.122 -5.857 -4.604 1.00 96.31 258 SER A CA 1
ATOM 1904 C C . SER A 1 258 ? 0.642 -6.117 -4.873 1.00 96.31 258 SER A C 1
ATOM 1906 O O . SER A 1 258 ? 0.262 -7.118 -5.484 1.00 96.31 258 SER A O 1
ATOM 1908 N N . SER A 1 259 ? -0.221 -5.220 -4.402 1.00 93.50 259 SER A N 1
ATOM 1909 C CA . SER A 1 259 ? -1.672 -5.342 -4.557 1.00 93.50 259 SER A CA 1
ATOM 1910 C C . SER A 1 259 ? -2.329 -3.970 -4.658 1.00 93.50 259 SER A C 1
ATOM 1912 O O . SER A 1 259 ? -1.955 -3.032 -3.958 1.00 93.50 259 SER A O 1
ATOM 1914 N N . SER A 1 260 ? -3.360 -3.839 -5.494 1.00 90.19 260 SER A N 1
ATOM 1915 C CA . SER A 1 260 ? -4.146 -2.598 -5.569 1.00 90.19 260 SER A CA 1
ATOM 1916 C C . SER A 1 260 ? -5.027 -2.378 -4.337 1.00 90.19 260 SER A C 1
ATOM 1918 O O . SER A 1 260 ? -5.464 -1.258 -4.092 1.00 90.19 260 SER A O 1
ATOM 1920 N N . ARG A 1 261 ? -5.274 -3.430 -3.550 1.00 87.38 261 ARG A N 1
ATOM 1921 C CA . ARG A 1 261 ? -6.027 -3.381 -2.292 1.00 87.38 261 ARG A CA 1
ATOM 1922 C C . ARG A 1 261 ? -5.145 -3.803 -1.130 1.00 87.38 261 ARG A C 1
ATOM 1924 O O . ARG A 1 261 ? -4.259 -4.643 -1.283 1.00 87.38 261 ARG A O 1
ATOM 1931 N N . GLU A 1 262 ? -5.418 -3.257 0.042 1.00 87.06 262 GLU A N 1
ATOM 1932 C CA . GLU A 1 262 ? -4.691 -3.640 1.242 1.00 87.06 262 GLU A CA 1
ATOM 1933 C C . GLU A 1 262 ? -5.002 -5.094 1.638 1.00 87.06 262 GLU A C 1
ATOM 1935 O O . GLU A 1 262 ? -6.164 -5.487 1.723 1.00 87.06 262 GLU A O 1
ATOM 1940 N N . LEU A 1 263 ? -3.967 -5.895 1.916 1.00 88.44 263 LEU A N 1
ATOM 1941 C CA . LEU A 1 263 ? -4.110 -7.317 2.277 1.00 88.44 263 LEU A CA 1
ATOM 1942 C C . LEU A 1 263 ? -4.489 -7.547 3.756 1.00 88.44 263 LEU A C 1
ATOM 1944 O O . LEU A 1 263 ? -4.683 -8.691 4.182 1.00 88.44 263 LEU A O 1
ATOM 1948 N N . GLY A 1 264 ? -4.599 -6.470 4.540 1.00 86.19 264 GLY A N 1
ATOM 1949 C CA . GLY A 1 264 ? -4.922 -6.483 5.966 1.00 86.19 264 GLY A CA 1
ATOM 1950 C C . GLY A 1 264 ? -3.772 -6.976 6.855 1.00 86.19 264 GLY A C 1
ATOM 1951 O O . GLY A 1 264 ? -2.586 -6.721 6.599 1.00 86.19 264 GLY A O 1
ATOM 1952 N N . SER A 1 265 ? -4.125 -7.668 7.941 1.00 89.31 265 SER A N 1
ATOM 1953 C CA . SER A 1 265 ? -3.164 -8.433 8.742 1.00 89.31 265 SER A CA 1
ATOM 1954 C C . SER A 1 265 ? -2.624 -9.569 7.884 1.00 89.31 265 SER A C 1
ATOM 1956 O O . SER A 1 265 ? -3.397 -10.371 7.379 1.00 89.31 265 SER A O 1
ATOM 1958 N N . VAL A 1 266 ? -1.313 -9.610 7.677 1.00 93.50 266 VAL A N 1
ATOM 1959 C CA . VAL A 1 266 ? -0.619 -10.688 6.962 1.00 93.50 266 VAL A CA 1
ATOM 1960 C C . VAL A 1 266 ? 0.768 -10.847 7.564 1.00 93.50 266 VAL A C 1
ATOM 1962 O O . VAL A 1 266 ? 1.320 -9.869 8.074 1.00 93.50 266 VAL A O 1
ATOM 1965 N N . ASN A 1 267 ? 1.317 -12.053 7.511 1.00 95.56 267 ASN A N 1
ATOM 1966 C CA . ASN A 1 267 ? 2.709 -12.338 7.822 1.00 95.56 267 ASN A CA 1
ATOM 1967 C C . ASN A 1 267 ? 3.250 -13.439 6.899 1.00 95.56 267 ASN A C 1
ATOM 1969 O O . ASN A 1 267 ? 2.485 -14.133 6.221 1.00 95.56 267 ASN A O 1
ATOM 1973 N N . TRP A 1 268 ? 4.573 -13.547 6.847 1.00 96.31 268 TRP A N 1
ATOM 1974 C CA . TRP A 1 268 ? 5.287 -14.505 6.019 1.00 96.31 268 TRP A CA 1
ATOM 1975 C C . TRP A 1 268 ? 5.348 -15.891 6.666 1.00 96.31 268 TRP A C 1
ATOM 1977 O O . TRP A 1 268 ? 5.591 -16.025 7.862 1.00 96.31 268 TRP A O 1
ATOM 1987 N N . GLY A 1 269 ? 5.188 -16.925 5.847 1.00 95.38 269 GLY A N 1
ATOM 1988 C CA . GLY A 1 269 ? 5.546 -18.305 6.152 1.00 95.38 269 GLY A CA 1
ATOM 1989 C C . GLY A 1 269 ? 6.377 -18.852 5.003 1.00 95.38 269 GLY A C 1
ATOM 1990 O O . GLY A 1 269 ? 5.884 -18.962 3.881 1.00 95.38 269 GLY A O 1
ATOM 1991 N N . TRP A 1 270 ? 7.650 -19.125 5.270 1.00 96.38 270 TRP A N 1
ATOM 1992 C CA . TRP A 1 270 ? 8.579 -19.665 4.284 1.00 96.38 270 TRP A CA 1
ATOM 1993 C C . TRP A 1 270 ? 8.960 -21.073 4.692 1.00 96.38 270 TRP A C 1
ATOM 1995 O O . TRP A 1 270 ? 9.173 -21.324 5.876 1.00 96.38 270 TRP A O 1
ATOM 2005 N N . VAL A 1 271 ? 9.038 -21.986 3.734 1.00 95.38 271 VAL A N 1
ATOM 2006 C CA . VAL A 1 271 ? 9.424 -23.377 3.972 1.00 95.38 271 VAL A CA 1
ATOM 2007 C C . VAL A 1 271 ? 10.439 -23.789 2.915 1.00 95.38 271 VAL A C 1
ATOM 2009 O O . VAL A 1 271 ? 10.235 -23.528 1.728 1.00 95.38 271 VAL A O 1
ATOM 2012 N N . ASP A 1 272 ? 11.538 -24.392 3.359 1.00 94.19 272 ASP A N 1
ATOM 2013 C CA . ASP A 1 272 ? 12.534 -24.997 2.475 1.00 94.19 272 ASP A CA 1
ATOM 2014 C C . ASP A 1 272 ? 12.127 -26.417 2.041 1.00 94.19 272 ASP A C 1
ATOM 2016 O O . ASP A 1 272 ? 11.151 -26.993 2.525 1.00 94.19 272 ASP A O 1
ATOM 2020 N N . GLY A 1 273 ? 12.890 -27.011 1.124 1.00 88.44 273 GLY A N 1
ATOM 2021 C CA . GLY A 1 273 ? 12.632 -28.359 0.614 1.00 88.44 273 GLY A CA 1
ATOM 2022 C C . GLY A 1 273 ? 12.727 -29.467 1.670 1.00 88.44 273 GLY A C 1
ATOM 2023 O O . GLY A 1 273 ? 12.222 -30.559 1.431 1.00 88.44 273 GLY A O 1
ATOM 2024 N N . GLY A 1 274 ? 13.337 -29.190 2.828 1.00 87.50 274 GLY A N 1
ATOM 2025 C CA . GLY A 1 274 ? 13.383 -30.087 3.984 1.00 87.50 274 GLY A CA 1
ATOM 2026 C C . GLY A 1 274 ? 12.200 -29.917 4.944 1.00 87.50 274 GLY A C 1
ATOM 2027 O O . GLY A 1 274 ? 12.153 -30.584 5.974 1.00 87.50 274 GLY A O 1
ATOM 2028 N N . GLY A 1 275 ? 11.253 -29.022 4.641 1.00 88.88 275 GLY A N 1
ATOM 2029 C CA . GLY A 1 275 ? 10.094 -28.735 5.487 1.00 88.88 275 GLY A CA 1
ATOM 2030 C C . GLY A 1 275 ? 10.381 -27.762 6.634 1.00 88.88 275 GLY A C 1
ATOM 2031 O O . GLY A 1 275 ? 9.508 -27.525 7.474 1.00 88.88 275 GLY A O 1
ATOM 2032 N N . ARG A 1 276 ? 11.578 -27.164 6.702 1.00 91.75 276 ARG A N 1
ATOM 2033 C CA . ARG A 1 276 ? 11.936 -26.247 7.786 1.00 91.75 276 ARG A CA 1
ATOM 2034 C C . ARG A 1 276 ? 11.301 -24.884 7.549 1.00 91.75 276 ARG A C 1
ATOM 2036 O O . ARG A 1 276 ? 11.584 -24.196 6.570 1.00 91.75 276 ARG A O 1
ATOM 2043 N N . ARG A 1 277 ? 10.469 -24.464 8.503 1.00 93.06 277 ARG A N 1
ATOM 2044 C CA . ARG A 1 277 ? 9.822 -23.152 8.476 1.00 93.06 277 ARG A CA 1
ATOM 2045 C C . ARG A 1 277 ? 10.793 -22.030 8.858 1.00 93.06 277 ARG A C 1
ATOM 2047 O O . ARG A 1 277 ? 11.612 -22.159 9.775 1.00 93.06 277 ARG A O 1
ATOM 2054 N N . ARG A 1 278 ? 10.662 -20.901 8.167 1.00 91.38 278 ARG A N 1
ATOM 2055 C CA . ARG A 1 278 ? 11.306 -19.618 8.446 1.00 91.38 278 ARG A CA 1
ATOM 2056 C C . ARG A 1 278 ? 10.247 -18.534 8.529 1.00 91.38 278 ARG A C 1
ATOM 2058 O O . ARG A 1 278 ? 9.392 -18.418 7.651 1.00 91.38 278 ARG A O 1
ATOM 2065 N N . GLU A 1 279 ? 10.326 -17.737 9.582 1.00 87.00 279 GLU A N 1
ATOM 2066 C CA . GLU A 1 279 ? 9.565 -16.500 9.695 1.00 87.00 279 GLU A CA 1
ATOM 2067 C C . GLU A 1 279 ? 10.524 -15.346 9.452 1.00 87.00 279 GLU A C 1
ATOM 2069 O O . GLU A 1 279 ? 11.586 -15.267 10.066 1.00 87.00 279 GLU A O 1
ATOM 2074 N N . LEU A 1 280 ? 10.171 -14.497 8.493 1.00 93.62 280 LEU A N 1
ATOM 2075 C CA . LEU A 1 280 ? 10.982 -13.361 8.087 1.00 93.62 280 LEU A CA 1
ATOM 2076 C C . LEU A 1 280 ? 10.282 -12.072 8.492 1.00 93.62 280 LEU A C 1
ATOM 2078 O O . LEU A 1 280 ? 9.052 -12.013 8.572 1.00 93.62 280 LEU A O 1
ATOM 2082 N N . VAL A 1 281 ? 11.073 -11.023 8.707 1.00 95.00 281 VAL A N 1
ATOM 2083 C CA . VAL A 1 281 ? 10.543 -9.697 9.022 1.00 95.00 281 VAL A CA 1
ATOM 2084 C C . VAL A 1 281 ? 9.748 -9.187 7.825 1.00 95.00 281 VAL A C 1
ATOM 2086 O O . VAL A 1 281 ? 10.290 -8.955 6.743 1.00 95.00 281 VAL A O 1
ATOM 2089 N N . LEU A 1 282 ? 8.444 -9.007 8.026 1.00 95.25 282 LEU A N 1
ATOM 2090 C CA . LEU A 1 282 ? 7.568 -8.411 7.033 1.00 95.25 282 LEU A CA 1
ATOM 2091 C C . LEU A 1 282 ? 7.826 -6.906 6.942 1.00 95.25 282 LEU A C 1
ATOM 2093 O O . LEU A 1 282 ? 7.453 -6.146 7.835 1.00 95.25 282 LEU A O 1
ATOM 2097 N N . LYS A 1 283 ? 8.387 -6.479 5.814 1.00 95.00 283 LYS A N 1
ATOM 2098 C CA . LYS A 1 283 ? 8.475 -5.076 5.416 1.00 95.00 283 LYS A CA 1
ATOM 2099 C C . LYS A 1 283 ? 7.242 -4.708 4.582 1.00 95.00 283 LYS A C 1
ATOM 2101 O O . LYS A 1 283 ? 6.682 -5.551 3.874 1.00 95.00 283 LYS A O 1
ATOM 2106 N N . ARG A 1 284 ? 6.773 -3.465 4.705 1.00 91.44 284 ARG A N 1
ATOM 2107 C CA . ARG A 1 284 ? 5.561 -2.966 4.037 1.00 91.44 284 ARG A CA 1
ATOM 2108 C C . ARG A 1 284 ? 5.787 -1.559 3.507 1.00 91.44 284 ARG A C 1
ATOM 2110 O O . ARG A 1 284 ? 6.475 -0.774 4.149 1.00 91.44 284 ARG A O 1
ATOM 2117 N N . SER A 1 285 ? 5.139 -1.233 2.398 1.00 86.62 285 SER A N 1
ATOM 2118 C CA . SER A 1 285 ? 4.998 0.133 1.899 1.00 86.62 285 SER A CA 1
ATOM 2119 C C . SER A 1 285 ? 3.516 0.493 1.836 1.00 86.62 285 SER A C 1
ATOM 2121 O O . SER A 1 285 ? 2.656 -0.380 1.667 1.00 86.62 285 SER A O 1
ATOM 2123 N N . GLY A 1 286 ? 3.211 1.784 1.990 1.00 77.00 286 GLY A N 1
ATOM 2124 C CA . GLY A 1 286 ? 1.852 2.302 1.831 1.00 77.00 286 GLY A CA 1
ATOM 2125 C C . GLY A 1 286 ? 1.290 2.052 0.427 1.00 77.00 286 GLY A C 1
ATOM 2126 O O . GLY A 1 286 ? 1.953 1.479 -0.432 1.00 77.00 286 GLY A O 1
ATOM 2127 N N . GLY A 1 287 ? 0.056 2.487 0.187 1.00 79.94 287 GLY A N 1
ATOM 2128 C CA . GLY A 1 287 ? -0.609 2.322 -1.103 1.00 79.94 287 GLY A CA 1
ATOM 2129 C C . GLY A 1 287 ? -1.784 3.279 -1.285 1.00 79.94 287 GLY A C 1
ATOM 2130 O O . GLY A 1 287 ? -1.938 4.204 -0.482 1.00 79.94 287 GLY A O 1
ATOM 2131 N N . PRO A 1 288 ? -2.612 3.079 -2.324 1.00 85.44 288 PRO A N 1
ATOM 2132 C CA . PRO A 1 288 ? -2.431 2.101 -3.405 1.00 85.44 288 PRO A CA 1
ATOM 2133 C C . PRO A 1 288 ? -1.269 2.452 -4.375 1.00 85.44 288 PRO A C 1
ATOM 2135 O O . PRO A 1 288 ? -1.002 3.643 -4.556 1.00 85.44 288 PRO A O 1
ATOM 2138 N N . PRO A 1 289 ? -0.611 1.441 -4.997 1.00 91.06 289 PRO A N 1
ATOM 2139 C CA . PRO A 1 289 ? -0.685 0.027 -4.624 1.00 91.06 289 PRO A CA 1
ATOM 2140 C C . PRO A 1 289 ? 0.098 -0.244 -3.336 1.00 91.06 289 PRO A C 1
ATOM 2142 O O . PRO A 1 289 ? 1.082 0.421 -3.043 1.00 91.06 289 PRO A O 1
ATOM 2145 N N . PHE A 1 290 ? -0.360 -1.221 -2.562 1.00 92.06 290 PHE A N 1
ATOM 2146 C CA . PHE A 1 290 ? 0.276 -1.656 -1.322 1.00 92.06 290 PHE A CA 1
ATOM 2147 C C . PHE A 1 290 ? 1.396 -2.647 -1.634 1.00 92.06 290 PHE A C 1
ATOM 2149 O O . PHE A 1 290 ? 1.190 -3.558 -2.441 1.00 92.06 290 PHE A O 1
ATOM 2156 N N . GLY A 1 291 ? 2.547 -2.486 -0.982 1.00 94.88 291 GLY A N 1
ATOM 2157 C CA . GLY A 1 291 ? 3.714 -3.351 -1.147 1.00 94.88 291 GLY A CA 1
ATOM 2158 C C . GLY A 1 291 ? 4.064 -4.111 0.130 1.00 94.88 291 GLY A C 1
ATOM 2159 O O . GLY A 1 291 ? 3.934 -3.593 1.239 1.00 94.88 291 GLY A O 1
ATOM 2160 N N . TYR A 1 292 ? 4.521 -5.349 -0.030 1.00 96.88 292 TYR A N 1
ATOM 2161 C CA . TYR A 1 292 ? 4.936 -6.249 1.044 1.00 96.88 292 TYR A CA 1
ATOM 2162 C C . TYR A 1 292 ? 6.182 -6.998 0.593 1.00 96.88 292 TYR A C 1
ATOM 2164 O O . TYR A 1 292 ? 6.209 -7.517 -0.518 1.00 96.88 292 TYR A O 1
ATOM 2172 N N . TRP A 1 293 ? 7.208 -7.093 1.428 1.00 97.56 293 TRP A N 1
ATOM 2173 C CA . TRP A 1 293 ? 8.375 -7.905 1.101 1.00 97.56 293 TRP A CA 1
ATOM 2174 C C . TRP A 1 293 ? 9.032 -8.481 2.344 1.00 97.56 293 TRP A C 1
ATOM 2176 O O . TRP A 1 293 ? 8.755 -8.075 3.474 1.00 97.56 293 TRP A O 1
ATOM 2186 N N . ALA A 1 294 ? 9.868 -9.481 2.126 1.00 97.06 294 ALA A N 1
ATOM 2187 C CA . ALA A 1 294 ? 10.802 -9.997 3.109 1.00 97.06 294 ALA A CA 1
ATOM 2188 C C . ALA A 1 294 ? 12.094 -10.386 2.408 1.00 97.06 294 ALA A C 1
ATOM 2190 O O . ALA A 1 294 ? 12.123 -10.566 1.189 1.00 97.06 294 ALA A O 1
ATOM 2191 N N . GLU A 1 295 ? 13.141 -10.514 3.209 1.00 96.06 295 GLU A N 1
ATOM 2192 C CA . GLU A 1 295 ? 14.474 -10.859 2.758 1.00 96.06 295 GLU A CA 1
ATOM 2193 C C . GLU A 1 295 ? 15.006 -12.044 3.555 1.00 96.06 295 GLU A C 1
ATOM 2195 O O . GLU A 1 295 ? 14.921 -12.078 4.785 1.00 96.06 295 GLU A O 1
ATOM 2200 N N . LEU A 1 296 ? 15.540 -13.018 2.830 1.00 95.62 296 LEU A N 1
ATOM 2201 C CA . LEU A 1 296 ? 16.270 -14.158 3.347 1.00 95.62 296 LEU A CA 1
ATOM 2202 C C . LEU A 1 296 ? 17.753 -13.934 3.046 1.00 95.62 296 LEU A C 1
ATOM 2204 O O . LEU A 1 296 ? 18.185 -14.121 1.912 1.00 95.62 296 LEU A O 1
ATOM 2208 N N . ALA A 1 297 ? 18.514 -13.528 4.064 1.00 93.75 297 ALA A N 1
ATOM 2209 C CA . ALA A 1 297 ? 19.908 -13.107 3.909 1.00 93.75 297 ALA A CA 1
ATOM 2210 C C . ALA A 1 297 ? 20.844 -14.217 3.397 1.00 93.75 297 ALA A C 1
ATOM 2212 O O . ALA A 1 297 ? 21.760 -13.951 2.628 1.00 93.75 297 ALA A O 1
ATOM 2213 N N . SER A 1 298 ? 20.615 -15.462 3.819 1.00 92.06 298 SER A N 1
ATOM 2214 C CA . SER A 1 298 ? 21.465 -16.608 3.475 1.00 92.06 298 SER A CA 1
ATOM 2215 C C . SER A 1 298 ? 20.590 -17.796 3.072 1.00 92.06 298 SER A C 1
ATOM 2217 O O . SER A 1 298 ? 20.226 -18.616 3.923 1.00 92.06 298 SER A O 1
ATOM 2219 N N . PRO A 1 299 ? 20.164 -17.866 1.800 1.00 94.12 299 PRO A N 1
ATOM 2220 C CA . PRO A 1 299 ? 19.310 -18.942 1.322 1.00 94.12 299 PRO A CA 1
ATOM 2221 C C . PRO A 1 299 ? 20.118 -20.241 1.171 1.00 94.12 299 PRO A C 1
ATOM 2223 O O . PRO A 1 299 ? 21.260 -20.231 0.715 1.00 94.12 299 PRO A O 1
ATOM 2226 N N . THR A 1 300 ? 19.524 -21.384 1.512 1.00 94.44 300 THR A N 1
ATOM 2227 C CA . THR A 1 300 ? 20.119 -22.695 1.202 1.00 94.44 300 THR A CA 1
ATOM 2228 C C . THR A 1 300 ? 19.648 -23.174 -0.171 1.00 94.44 300 THR A C 1
ATOM 2230 O O . THR A 1 300 ? 18.484 -22.928 -0.509 1.00 94.44 300 THR A O 1
ATOM 2233 N N . PRO A 1 301 ? 20.486 -23.881 -0.954 1.00 96.25 301 PRO A N 1
ATOM 2234 C CA . PRO A 1 301 ? 20.056 -24.461 -2.222 1.00 96.25 301 PRO A CA 1
ATOM 2235 C C . PRO A 1 301 ? 18.853 -25.396 -2.059 1.00 96.25 301 PRO A C 1
ATOM 2237 O O . PRO A 1 301 ? 18.689 -26.050 -1.027 1.00 96.25 301 PRO A O 1
ATOM 2240 N N . GLY A 1 302 ? 18.009 -25.459 -3.087 1.00 96.56 302 GLY A N 1
ATOM 2241 C CA . GLY A 1 302 ? 16.829 -26.318 -3.129 1.00 96.56 302 GLY A CA 1
ATOM 2242 C C . GLY A 1 302 ? 15.530 -25.571 -3.420 1.00 96.56 302 GLY A C 1
ATOM 2243 O O . GLY A 1 302 ? 15.515 -24.395 -3.785 1.00 96.56 302 GLY A O 1
ATOM 2244 N N . LYS A 1 303 ? 14.413 -26.292 -3.296 1.00 96.94 303 LYS A N 1
ATOM 2245 C CA . LYS A 1 303 ? 13.068 -25.732 -3.474 1.00 96.94 303 LYS A CA 1
ATOM 2246 C C . LYS A 1 303 ? 12.667 -24.933 -2.240 1.00 96.94 303 LYS A C 1
ATOM 2248 O O . LYS A 1 303 ? 12.933 -25.354 -1.121 1.00 96.94 303 LYS A O 1
ATOM 2253 N N . TRP A 1 304 ? 11.981 -23.826 -2.464 1.00 97.12 304 TRP A N 1
ATOM 2254 C CA . TRP A 1 304 ? 11.425 -22.973 -1.429 1.00 97.12 304 TRP A CA 1
ATOM 2255 C C . TRP A 1 304 ? 9.999 -22.586 -1.788 1.00 97.12 304 TRP A C 1
ATOM 2257 O O . TRP A 1 304 ? 9.678 -22.369 -2.956 1.00 97.12 304 TRP A O 1
ATOM 2267 N N . GLN A 1 305 ? 9.162 -22.447 -0.766 1.00 96.44 305 GLN A N 1
ATOM 2268 C CA . GLN A 1 305 ? 7.828 -21.877 -0.891 1.00 96.44 305 GLN A CA 1
ATOM 2269 C C . GLN A 1 305 ? 7.695 -20.698 0.066 1.00 96.44 305 GLN A C 1
ATOM 2271 O O . GLN A 1 305 ? 7.978 -20.827 1.258 1.00 96.44 305 GLN A O 1
ATOM 2276 N N . ALA A 1 306 ? 7.227 -19.562 -0.445 1.00 97.12 306 ALA A N 1
ATOM 2277 C CA . ALA A 1 306 ? 6.903 -18.382 0.346 1.00 97.12 306 ALA A CA 1
ATOM 2278 C C . ALA A 1 306 ? 5.400 -18.103 0.276 1.00 97.12 306 ALA A C 1
ATOM 2280 O O . ALA A 1 306 ? 4.838 -17.924 -0.806 1.00 97.12 306 ALA A O 1
ATOM 2281 N N . ARG A 1 307 ? 4.754 -18.031 1.443 1.00 96.62 307 ARG A N 1
ATOM 2282 C CA . ARG A 1 307 ? 3.349 -17.643 1.608 1.00 96.62 307 ARG A CA 1
ATOM 2283 C C . ARG A 1 307 ? 3.241 -16.365 2.418 1.00 96.62 307 ARG A C 1
ATOM 2285 O O . ARG A 1 307 ? 3.881 -16.226 3.456 1.00 96.62 307 ARG A O 1
ATOM 2292 N N . LEU A 1 308 ? 2.381 -15.460 1.975 1.00 97.19 308 LEU A N 1
ATOM 2293 C CA . LEU A 1 308 ? 1.962 -14.279 2.719 1.00 97.19 308 LEU A CA 1
ATOM 2294 C C . LEU A 1 308 ? 0.480 -14.433 3.050 1.00 97.19 308 LEU A C 1
ATOM 2296 O O . LEU A 1 308 ? -0.342 -14.608 2.149 1.00 97.19 308 LEU A O 1
ATOM 2300 N N . GLY A 1 309 ? 0.117 -14.371 4.327 1.00 95.25 309 GLY A N 1
ATOM 2301 C CA . GLY A 1 309 ? -1.268 -14.601 4.728 1.00 95.25 309 GLY A CA 1
ATOM 2302 C C . GLY A 1 309 ? -1.520 -14.477 6.223 1.00 95.25 309 GLY A C 1
ATOM 2303 O O . GLY A 1 309 ? -0.702 -13.939 6.962 1.00 95.25 309 GLY A O 1
ATOM 2304 N N . ASP A 1 310 ? -2.683 -14.949 6.653 1.00 93.81 310 ASP A N 1
ATOM 2305 C CA . ASP A 1 310 ? -3.181 -14.858 8.027 1.00 93.81 310 ASP A CA 1
ATOM 2306 C C . ASP A 1 310 ? -3.993 -16.113 8.354 1.00 93.81 310 ASP A C 1
ATOM 2308 O O . ASP A 1 310 ? -5.136 -16.268 7.907 1.00 93.81 310 ASP A O 1
ATOM 2312 N N . GLY A 1 311 ? -3.373 -17.047 9.080 1.00 93.00 311 GLY A N 1
ATOM 2313 C CA . GLY A 1 311 ? -3.945 -18.371 9.320 1.00 93.00 311 GLY A CA 1
ATOM 2314 C C . GLY A 1 311 ? -4.219 -19.109 8.005 1.00 93.00 311 GLY A C 1
ATOM 2315 O O . GLY A 1 311 ? -3.347 -19.216 7.146 1.00 93.00 311 GLY A O 1
ATOM 2316 N N . ALA A 1 312 ? -5.450 -19.587 7.817 1.00 92.31 312 ALA A N 1
ATOM 2317 C CA . ALA A 1 312 ? -5.865 -20.280 6.594 1.00 92.31 312 ALA A CA 1
ATOM 2318 C C . ALA A 1 312 ? -5.999 -19.361 5.361 1.00 92.31 312 ALA A C 1
ATOM 2320 O O . ALA A 1 312 ? -6.073 -19.849 4.235 1.00 92.31 312 ALA A O 1
ATOM 2321 N N . ARG A 1 313 ? -6.038 -18.032 5.538 1.00 91.62 313 ARG A N 1
ATOM 2322 C CA . ARG A 1 313 ? -6.151 -17.091 4.418 1.00 91.62 313 ARG A CA 1
ATOM 2323 C C . ARG A 1 313 ? -4.775 -16.831 3.813 1.00 91.62 313 ARG A C 1
ATOM 2325 O O . ARG A 1 313 ? -3.997 -16.050 4.357 1.00 91.62 313 ARG A O 1
ATOM 2332 N N . VAL A 1 314 ? -4.510 -17.424 2.655 1.00 94.38 314 VAL A N 1
ATOM 2333 C CA . VAL A 1 314 ? -3.314 -17.148 1.847 1.00 94.38 314 VAL A CA 1
ATOM 2334 C C . VAL A 1 314 ? -3.618 -15.998 0.886 1.00 94.38 314 VAL A C 1
ATOM 2336 O O . VAL A 1 314 ? -4.542 -16.084 0.082 1.00 94.38 314 VAL A O 1
ATOM 2339 N N . ALA A 1 315 ? -2.875 -14.898 1.000 1.00 94.94 315 ALA A N 1
ATOM 2340 C CA . ALA A 1 315 ? -3.035 -13.713 0.154 1.00 94.94 315 ALA A CA 1
ATOM 2341 C C . ALA A 1 315 ? -2.103 -13.738 -1.067 1.00 94.94 315 ALA A C 1
ATOM 2343 O O . ALA A 1 315 ? -2.467 -13.249 -2.133 1.00 94.94 315 ALA A O 1
ATOM 2344 N N . ALA A 1 316 ? -0.910 -14.309 -0.905 1.00 96.44 316 ALA A N 1
ATOM 2345 C CA . ALA A 1 316 ? 0.056 -14.517 -1.973 1.00 96.44 316 ALA A CA 1
ATOM 2346 C C . ALA A 1 316 ? 0.878 -15.775 -1.682 1.00 96.44 316 ALA A C 1
ATOM 2348 O O . ALA A 1 316 ? 1.196 -16.065 -0.527 1.00 96.44 316 ALA A O 1
ATOM 2349 N N . CYS A 1 317 ? 1.225 -16.510 -2.729 1.00 96.06 317 CYS A N 1
ATOM 2350 C CA . CYS A 1 317 ? 2.067 -17.692 -2.664 1.00 96.06 317 CYS A CA 1
ATOM 2351 C C . CYS A 1 317 ? 2.951 -17.792 -3.907 1.00 96.06 317 CYS A C 1
ATOM 2353 O O . CYS A 1 317 ? 2.489 -17.523 -5.022 1.00 96.06 317 CYS A O 1
ATOM 2355 N N . ILE A 1 318 ? 4.208 -18.186 -3.706 1.00 96.50 318 ILE A N 1
ATOM 2356 C CA . ILE A 1 318 ? 5.149 -18.481 -4.783 1.00 96.50 318 ILE A CA 1
ATOM 2357 C C . ILE A 1 318 ? 6.093 -19.619 -4.399 1.00 96.50 318 ILE A C 1
ATOM 2359 O O . ILE A 1 318 ? 6.636 -19.644 -3.292 1.00 96.50 318 ILE A O 1
ATOM 2363 N N . ASP A 1 319 ? 6.306 -20.524 -5.350 1.00 96.31 319 ASP A N 1
ATOM 2364 C CA . ASP A 1 319 ? 7.377 -21.512 -5.321 1.00 96.31 319 ASP A CA 1
ATOM 2365 C C . ASP A 1 319 ? 8.578 -20.976 -6.106 1.00 96.31 319 ASP A C 1
ATOM 2367 O O . ASP A 1 319 ? 8.423 -20.407 -7.192 1.00 96.31 319 ASP A O 1
ATOM 2371 N N . PHE A 1 320 ? 9.781 -21.157 -5.571 1.00 96.94 320 PHE A N 1
ATOM 2372 C CA . PHE A 1 320 ? 11.023 -20.781 -6.237 1.00 96.94 320 PHE A CA 1
ATOM 2373 C C . PHE A 1 320 ? 12.153 -21.753 -5.898 1.00 96.94 320 PHE A C 1
ATOM 2375 O O . PHE A 1 320 ? 12.043 -22.586 -4.999 1.00 96.94 320 PHE A O 1
ATOM 2382 N N . VAL A 1 321 ? 13.240 -21.678 -6.662 1.00 97.12 321 VAL A N 1
ATOM 2383 C CA . VAL A 1 321 ? 14.416 -22.530 -6.483 1.00 97.12 321 VAL A CA 1
ATOM 2384 C C . VAL A 1 321 ? 15.615 -21.647 -6.187 1.00 97.12 321 VAL A C 1
ATOM 2386 O O . VAL A 1 321 ? 15.825 -20.635 -6.852 1.00 97.12 321 VAL A O 1
ATOM 2389 N N . VAL A 1 322 ? 16.387 -22.051 -5.185 1.00 97.19 322 VAL A N 1
ATOM 2390 C CA . VAL A 1 322 ? 17.716 -21.520 -4.900 1.00 97.19 322 VAL A CA 1
ATOM 2391 C C . VAL A 1 322 ? 18.725 -22.483 -5.510 1.00 97.19 322 VAL A C 1
ATOM 2393 O O . VAL A 1 322 ? 18.751 -23.666 -5.176 1.00 97.19 322 VAL A O 1
ATOM 2396 N N . HIS A 1 323 ? 19.516 -21.983 -6.448 1.00 95.50 323 HIS A N 1
ATOM 2397 C CA . HIS A 1 323 ? 20.544 -22.721 -7.169 1.00 95.50 323 HIS A CA 1
ATOM 2398 C C . HIS A 1 323 ? 21.850 -22.760 -6.370 1.00 95.50 323 HIS A C 1
ATOM 2400 O O . HIS A 1 323 ? 22.103 -21.885 -5.549 1.00 95.50 323 HIS A O 1
ATOM 2406 N N . ASP A 1 324 ? 22.719 -23.734 -6.643 1.00 93.94 324 ASP A N 1
ATOM 2407 C CA . ASP A 1 324 ? 24.003 -23.862 -5.933 1.00 93.94 324 ASP A CA 1
ATOM 2408 C C . ASP A 1 324 ? 24.985 -22.724 -6.236 1.00 93.94 324 ASP A C 1
ATOM 2410 O O . ASP A 1 324 ? 25.843 -22.395 -5.418 1.00 93.94 324 ASP A O 1
ATOM 2414 N N . LYS A 1 325 ? 24.894 -22.138 -7.434 1.00 89.31 325 LYS A N 1
ATOM 2415 C CA . LYS A 1 325 ? 25.833 -21.133 -7.938 1.00 89.31 325 LYS A CA 1
ATOM 2416 C C . LYS A 1 325 ? 25.098 -20.024 -8.676 1.00 89.31 325 LYS A C 1
ATOM 2418 O O . LYS A 1 325 ? 24.013 -20.239 -9.216 1.00 89.31 325 LYS A O 1
ATOM 2423 N N . ALA A 1 326 ? 25.747 -18.864 -8.738 1.00 85.19 326 ALA A N 1
ATOM 2424 C CA . ALA A 1 326 ? 25.324 -17.760 -9.585 1.00 85.19 326 ALA A CA 1
ATOM 2425 C C . ALA A 1 326 ? 25.233 -18.201 -11.059 1.00 85.19 326 ALA A C 1
ATOM 2427 O O . ALA A 1 326 ? 26.025 -19.044 -11.506 1.00 85.19 326 ALA A O 1
ATOM 2428 N N . PRO A 1 327 ? 24.289 -17.646 -11.838 1.00 82.25 327 PRO A N 1
ATOM 2429 C CA . PRO A 1 327 ? 24.192 -17.948 -13.257 1.00 82.25 327 PRO A CA 1
ATOM 2430 C C . PRO A 1 327 ? 25.447 -17.470 -13.999 1.00 82.25 327 PRO A C 1
ATOM 2432 O O . PRO A 1 327 ? 25.967 -16.383 -13.751 1.00 82.25 327 PRO A O 1
ATOM 2435 N N . LEU A 1 328 ? 25.907 -18.255 -14.976 1.00 79.38 328 LEU A N 1
ATOM 2436 C CA . LEU A 1 328 ? 26.955 -17.797 -15.887 1.00 79.38 328 LEU A CA 1
ATOM 2437 C C . LEU A 1 328 ? 26.443 -16.631 -16.735 1.00 79.38 328 LEU A C 1
ATOM 2439 O O . LEU A 1 328 ? 25.302 -16.628 -17.211 1.00 79.38 328 LEU A O 1
ATOM 2443 N N . ARG A 1 329 ? 27.318 -15.652 -16.969 1.00 77.81 329 ARG A N 1
ATOM 2444 C CA . ARG A 1 329 ? 27.014 -14.515 -17.839 1.00 77.81 329 ARG A CA 1
ATOM 2445 C C . ARG A 1 329 ? 26.848 -15.018 -19.266 1.00 77.81 329 ARG A C 1
ATOM 2447 O O . ARG A 1 329 ? 27.753 -15.630 -19.826 1.00 77.81 329 ARG A O 1
ATOM 2454 N N . GLN A 1 330 ? 25.688 -14.750 -19.851 1.00 71.69 330 GLN A N 1
ATOM 2455 C CA . GLN A 1 330 ? 25.401 -15.151 -21.219 1.00 71.69 330 GLN A CA 1
ATOM 2456 C C . GLN A 1 330 ? 25.694 -14.002 -22.177 1.00 71.69 330 GLN A C 1
ATOM 2458 O O . GLN A 1 330 ? 25.134 -12.909 -22.053 1.00 71.69 330 GLN A O 1
ATOM 2463 N N . ALA A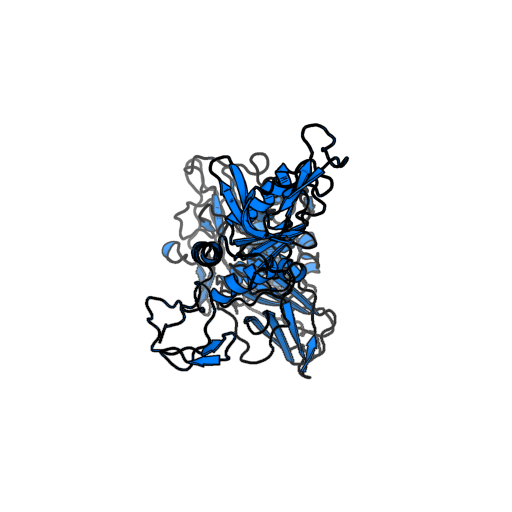 1 331 ? 26.552 -14.276 -23.158 1.00 75.88 331 ALA A N 1
ATOM 2464 C CA . ALA A 1 331 ? 26.576 -13.497 -24.380 1.00 75.88 331 ALA A CA 1
ATOM 2465 C C . ALA A 1 331 ? 25.304 -13.796 -25.185 1.00 75.88 331 ALA A C 1
ATOM 2467 O O . ALA A 1 331 ? 24.716 -14.872 -25.098 1.00 75.88 331 ALA A O 1
ATOM 2468 N N . GLY A 1 332 ? 24.876 -12.841 -25.991 1.00 80.56 332 GLY A N 1
ATOM 2469 C CA . GLY A 1 332 ? 23.738 -13.007 -26.891 1.00 80.56 332 GLY A CA 1
ATOM 2470 C C . GLY A 1 332 ? 23.921 -12.223 -28.188 1.00 80.56 332 GLY A C 1
ATOM 2471 O O . GLY A 1 332 ? 24.923 -11.528 -28.392 1.00 80.56 332 GLY A O 1
ATOM 2472 N N . ALA A 1 333 ? 22.899 -12.260 -29.027 1.00 82.19 333 ALA A N 1
ATOM 2473 C CA . ALA A 1 333 ? 22.811 -11.485 -30.256 1.00 82.19 333 ALA A CA 1
ATOM 2474 C C . ALA A 1 333 ? 21.358 -11.038 -30.486 1.00 82.19 333 ALA A C 1
ATOM 2476 O O . ALA A 1 333 ? 20.438 -11.540 -29.836 1.00 82.19 333 ALA A O 1
ATOM 2477 N N . GLY A 1 334 ? 21.148 -10.097 -31.408 1.00 92.56 334 GLY A N 1
ATOM 2478 C CA . GLY A 1 334 ? 19.813 -9.628 -31.786 1.00 92.56 334 GLY A CA 1
ATOM 2479 C C . GLY A 1 334 ? 19.319 -8.465 -30.926 1.00 92.56 334 GLY A C 1
ATOM 2480 O O . GLY A 1 334 ? 19.996 -7.447 -30.839 1.00 92.56 334 GLY A O 1
ATOM 2481 N N . ALA A 1 335 ? 18.136 -8.599 -30.329 1.00 95.50 335 ALA A N 1
ATOM 2482 C CA . ALA A 1 335 ? 17.485 -7.546 -29.547 1.00 95.50 335 ALA A CA 1
ATOM 2483 C C . ALA A 1 335 ? 18.233 -7.196 -28.247 1.00 95.50 335 ALA A C 1
ATOM 2485 O O . ALA A 1 335 ? 18.860 -8.070 -27.639 1.00 95.50 335 ALA A O 1
ATOM 2486 N N . VAL A 1 336 ? 18.080 -5.957 -27.760 1.00 96.31 336 VAL A N 1
ATOM 2487 C CA . VAL A 1 336 ? 18.565 -5.536 -26.427 1.00 96.31 336 VAL A CA 1
ATOM 2488 C C . VAL A 1 336 ? 18.062 -6.497 -25.347 1.00 96.31 336 VAL A C 1
ATOM 2490 O O . VAL A 1 336 ? 18.859 -7.068 -24.600 1.00 96.31 336 VAL A O 1
ATOM 2493 N N . TRP A 1 337 ? 16.754 -6.772 -25.327 1.00 95.88 337 TRP A N 1
ATOM 2494 C CA . TRP A 1 337 ? 16.200 -7.935 -24.635 1.00 95.88 337 TRP A CA 1
ATOM 2495 C C . TRP A 1 337 ? 14.933 -8.445 -25.316 1.00 95.88 337 TRP A C 1
ATOM 2497 O O . TRP A 1 337 ? 14.174 -7.687 -25.910 1.00 95.88 337 TRP A O 1
ATOM 2507 N N . ILE A 1 338 ? 14.667 -9.744 -25.185 1.00 95.44 338 ILE A N 1
ATOM 2508 C CA . ILE A 1 338 ? 13.408 -10.353 -25.634 1.00 95.44 338 ILE A CA 1
ATOM 2509 C C . ILE A 1 338 ? 12.411 -10.377 -24.469 1.00 95.44 338 ILE A C 1
ATOM 2511 O O . ILE A 1 338 ? 12.772 -10.899 -23.402 1.00 95.44 338 ILE A O 1
ATOM 2515 N N . PRO A 1 339 ? 11.177 -9.860 -24.642 1.00 97.06 339 PRO A N 1
ATOM 2516 C CA . PRO A 1 339 ? 10.146 -9.931 -23.615 1.00 97.06 339 PRO A CA 1
ATOM 2517 C C . PRO A 1 339 ? 9.757 -11.375 -23.276 1.00 97.06 339 PRO A C 1
ATOM 2519 O O . PRO A 1 339 ? 9.559 -12.216 -24.152 1.00 97.06 339 PRO A O 1
ATOM 2522 N N . ARG A 1 340 ? 9.634 -11.657 -21.978 1.00 95.31 340 ARG A N 1
ATOM 2523 C CA . ARG A 1 340 ? 9.170 -12.931 -21.399 1.00 95.31 340 ARG A CA 1
ATOM 2524 C C . ARG A 1 340 ? 7.966 -12.751 -20.475 1.00 95.31 340 ARG A C 1
ATOM 2526 O O . ARG A 1 340 ? 7.339 -13.731 -20.088 1.00 95.31 340 ARG A O 1
ATOM 2533 N N . ARG A 1 341 ? 7.644 -11.506 -20.121 1.00 95.44 341 ARG A N 1
ATOM 2534 C CA . ARG A 1 341 ? 6.480 -11.120 -19.320 1.00 95.44 341 ARG A CA 1
ATOM 2535 C C . ARG A 1 341 ? 5.632 -10.109 -20.087 1.00 95.44 341 ARG A C 1
ATOM 2537 O O . ARG A 1 341 ? 6.059 -9.581 -21.110 1.00 95.44 341 ARG A O 1
ATOM 2544 N N . ARG A 1 342 ? 4.433 -9.831 -19.579 1.00 95.75 342 ARG A N 1
ATOM 2545 C CA . ARG A 1 342 ? 3.502 -8.835 -20.127 1.00 95.75 342 ARG A CA 1
ATOM 2546 C C . ARG A 1 342 ? 3.140 -7.800 -19.074 1.00 95.75 342 ARG A C 1
ATOM 2548 O O . ARG A 1 342 ? 3.074 -8.142 -17.893 1.00 95.75 342 ARG A O 1
ATOM 2555 N N . TRP A 1 343 ? 2.834 -6.587 -19.519 1.00 96.38 343 TRP A N 1
ATOM 2556 C CA . TRP A 1 343 ? 2.172 -5.611 -18.666 1.00 96.38 343 TRP A CA 1
ATOM 2557 C C . TRP A 1 343 ? 0.757 -6.086 -18.310 1.00 96.38 343 TRP A C 1
ATOM 2559 O O . TRP A 1 343 ? 0.032 -6.653 -19.127 1.00 96.38 343 TRP A O 1
ATOM 2569 N N . SER A 1 344 ? 0.410 -5.924 -17.043 1.00 93.94 344 SER A N 1
ATOM 2570 C CA . SER A 1 344 ? -0.845 -6.291 -16.393 1.00 93.94 344 SER A CA 1
ATOM 2571 C C . SER A 1 344 ? -0.980 -5.452 -15.125 1.00 93.94 344 SER A C 1
ATOM 2573 O O . SER A 1 344 ? 0.020 -4.917 -14.643 1.00 93.94 344 SER A O 1
ATOM 2575 N N . ARG A 1 345 ? -2.167 -5.401 -14.511 1.00 92.56 345 ARG A N 1
ATOM 2576 C CA . ARG A 1 345 ? -2.349 -4.689 -13.234 1.00 92.56 345 ARG A CA 1
ATOM 2577 C C . ARG A 1 345 ? -1.336 -5.124 -12.164 1.00 92.56 345 ARG A C 1
ATOM 2579 O O . ARG A 1 345 ? -0.791 -4.283 -11.462 1.00 92.56 345 ARG A O 1
ATOM 2586 N N . ALA A 1 346 ? -1.028 -6.419 -12.093 1.00 94.25 346 ALA A N 1
ATOM 2587 C CA . ALA A 1 346 ? -0.042 -6.978 -11.171 1.00 94.25 346 ALA A CA 1
ATOM 2588 C C . ALA A 1 346 ? 1.382 -6.429 -11.406 1.00 94.25 346 ALA A C 1
ATOM 2590 O O . ALA A 1 346 ? 2.069 -6.046 -10.461 1.00 94.25 346 ALA A O 1
ATOM 2591 N N . THR A 1 347 ? 1.832 -6.342 -12.661 1.00 95.81 347 THR A N 1
ATOM 2592 C CA . THR A 1 347 ? 3.165 -5.801 -12.990 1.00 95.81 347 THR A CA 1
ATOM 2593 C C . THR A 1 347 ? 3.219 -4.276 -12.916 1.00 95.81 347 THR A C 1
ATOM 2595 O O . THR A 1 347 ? 4.261 -3.742 -12.558 1.00 95.81 347 THR A O 1
ATOM 2598 N N . GLU A 1 348 ? 2.112 -3.576 -13.191 1.00 95.62 348 GLU A N 1
ATOM 2599 C CA . GLU A 1 348 ? 1.996 -2.129 -12.943 1.00 95.62 348 GLU A CA 1
ATOM 2600 C C . GLU A 1 348 ? 2.095 -1.819 -11.444 1.00 95.62 348 GLU A C 1
ATOM 2602 O O . GLU A 1 348 ? 2.822 -0.916 -11.038 1.00 95.62 348 GLU A O 1
ATOM 2607 N N . ASN A 1 349 ? 1.448 -2.629 -10.596 1.00 95.50 349 ASN A N 1
ATOM 2608 C CA . ASN A 1 349 ? 1.567 -2.497 -9.146 1.00 95.50 349 ASN A CA 1
ATOM 2609 C C . ASN A 1 349 ? 3.014 -2.728 -8.670 1.00 95.50 349 ASN A C 1
ATOM 2611 O O . ASN A 1 349 ? 3.481 -2.025 -7.779 1.00 95.50 349 ASN A O 1
ATOM 2615 N N . LEU A 1 350 ? 3.733 -3.703 -9.249 1.00 97.00 350 LEU A N 1
ATOM 2616 C CA . LEU A 1 350 ? 5.157 -3.927 -8.954 1.00 97.00 350 LEU A CA 1
ATOM 2617 C C . LEU A 1 350 ? 6.036 -2.751 -9.416 1.00 97.00 350 LEU A C 1
ATOM 2619 O O . LEU A 1 350 ? 6.940 -2.364 -8.682 1.00 97.00 350 LEU A O 1
ATOM 2623 N N . PHE A 1 351 ? 5.762 -2.164 -10.587 1.00 97.56 351 PHE A N 1
ATOM 2624 C CA . PHE A 1 351 ? 6.477 -0.976 -11.070 1.00 97.56 351 PHE A CA 1
ATOM 2625 C C . PHE A 1 351 ? 6.280 0.212 -10.128 1.00 97.56 351 PHE A C 1
ATOM 2627 O O . PHE A 1 351 ? 7.245 0.850 -9.716 1.00 97.56 351 PHE A O 1
ATOM 2634 N N . SER A 1 352 ? 5.037 0.461 -9.725 1.00 96.88 352 SER A N 1
ATOM 2635 C CA . SER A 1 352 ? 4.720 1.534 -8.788 1.00 96.88 352 SER A CA 1
ATOM 2636 C C . SER A 1 352 ? 5.362 1.308 -7.415 1.00 96.88 352 SER A C 1
ATOM 2638 O O . SER A 1 352 ? 5.945 2.231 -6.857 1.00 96.88 352 SER A O 1
ATOM 2640 N N . MET A 1 353 ? 5.349 0.072 -6.899 1.00 96.44 353 MET A N 1
ATOM 2641 C CA . MET A 1 353 ? 6.055 -0.292 -5.663 1.00 96.44 353 MET A CA 1
ATOM 2642 C C . MET A 1 353 ? 7.568 -0.049 -5.767 1.00 96.44 353 MET A C 1
ATOM 2644 O O . MET A 1 353 ? 8.164 0.454 -4.817 1.00 96.44 353 MET A O 1
ATOM 2648 N N . PHE A 1 354 ? 8.182 -0.374 -6.910 1.00 97.44 354 PHE A N 1
ATOM 2649 C CA . PHE A 1 354 ? 9.594 -0.093 -7.172 1.00 97.44 354 PHE A CA 1
ATOM 2650 C C . PHE A 1 354 ? 9.889 1.411 -7.109 1.00 97.44 354 PHE A C 1
ATOM 2652 O O . PHE A 1 354 ? 10.763 1.812 -6.347 1.00 97.44 354 PHE A O 1
ATOM 2659 N N . VAL A 1 355 ? 9.137 2.241 -7.842 1.00 97.69 355 VAL A N 1
ATOM 2660 C CA . VAL A 1 355 ? 9.338 3.702 -7.833 1.00 97.69 355 VAL A CA 1
ATOM 2661 C C . VAL A 1 355 ? 9.099 4.275 -6.436 1.00 97.69 355 VAL A C 1
ATOM 2663 O O . VAL A 1 355 ? 9.901 5.073 -5.961 1.00 97.69 355 VAL A O 1
ATOM 2666 N N . ALA A 1 356 ? 8.040 3.831 -5.753 1.00 95.88 356 ALA A N 1
ATOM 2667 C CA . ALA A 1 356 ? 7.729 4.284 -4.403 1.00 95.88 356 ALA A CA 1
ATOM 2668 C C . ALA A 1 356 ? 8.881 4.015 -3.437 1.00 95.88 356 ALA A C 1
ATOM 2670 O O . ALA A 1 356 ? 9.301 4.926 -2.732 1.00 95.88 356 ALA A O 1
ATOM 2671 N N . ARG A 1 357 ? 9.414 2.785 -3.427 1.00 95.81 357 ARG A N 1
ATOM 2672 C CA . ARG A 1 357 ? 10.509 2.417 -2.525 1.00 95.81 357 ARG A CA 1
ATOM 2673 C C . ARG A 1 357 ? 11.827 3.097 -2.900 1.00 95.81 357 ARG A C 1
ATOM 2675 O O . ARG A 1 357 ? 12.557 3.486 -1.995 1.00 95.81 357 ARG A O 1
ATOM 2682 N N . LEU A 1 358 ? 12.093 3.300 -4.191 1.00 96.38 358 LEU A N 1
ATOM 2683 C CA . LEU A 1 358 ? 13.302 3.980 -4.667 1.00 96.38 358 LEU A CA 1
ATOM 2684 C C . LEU A 1 358 ? 13.414 5.417 -4.132 1.00 96.38 358 LEU A C 1
ATOM 2686 O O . LEU A 1 358 ? 14.514 5.888 -3.880 1.00 96.38 358 LEU A O 1
ATOM 2690 N N . PHE A 1 359 ? 12.283 6.101 -3.934 1.00 95.44 359 PHE A N 1
ATOM 2691 C CA . PHE A 1 359 ? 12.218 7.482 -3.439 1.00 95.44 359 PHE A CA 1
ATOM 2692 C C . PHE A 1 359 ? 11.675 7.599 -1.999 1.00 95.44 359 PHE A C 1
ATOM 2694 O O . PHE A 1 359 ? 11.279 8.690 -1.565 1.00 95.44 359 PHE A O 1
ATOM 2701 N N . ASP A 1 360 ? 11.644 6.495 -1.250 1.00 92.38 360 ASP A N 1
ATOM 2702 C CA . ASP A 1 360 ? 11.104 6.413 0.113 1.00 92.38 360 ASP A CA 1
ATOM 2703 C C . ASP A 1 360 ? 12.107 6.918 1.162 1.00 92.38 360 ASP A C 1
ATOM 2705 O O . ASP A 1 360 ? 12.676 6.160 1.945 1.00 92.38 360 ASP A O 1
ATOM 2709 N N . TYR A 1 361 ? 12.324 8.232 1.146 1.00 91.12 361 TYR A N 1
ATOM 2710 C CA . TYR A 1 361 ? 13.152 8.969 2.100 1.00 91.12 361 TYR A CA 1
ATOM 2711 C C . TYR A 1 361 ? 12.285 9.904 2.970 1.00 91.12 361 TYR A C 1
ATOM 2713 O O . TYR A 1 361 ? 11.147 10.219 2.592 1.00 91.12 361 TYR A O 1
ATOM 2721 N N . PRO A 1 362 ? 12.788 10.402 4.119 1.00 88.75 362 PRO A N 1
ATOM 2722 C CA . PRO A 1 362 ? 12.117 11.453 4.895 1.00 88.75 362 PRO A CA 1
ATOM 2723 C C . PRO A 1 362 ? 11.686 12.653 4.031 1.00 88.75 362 PRO A C 1
ATOM 2725 O O . PRO A 1 362 ? 12.202 12.850 2.937 1.00 88.75 362 PRO A O 1
ATOM 2728 N N . LEU A 1 363 ? 10.699 13.446 4.462 1.00 83.50 363 LEU A N 1
ATOM 2729 C CA . LEU A 1 363 ? 10.177 14.571 3.664 1.00 83.50 363 LEU A CA 1
ATOM 2730 C C . LEU A 1 363 ? 11.102 15.801 3.696 1.00 83.50 363 LEU A C 1
ATOM 2732 O O . LEU A 1 363 ? 10.758 16.835 4.275 1.00 83.50 363 LEU A O 1
ATOM 2736 N N . ASP A 1 364 ? 12.250 15.681 3.042 1.00 84.56 364 ASP A N 1
ATOM 2737 C CA . ASP A 1 364 ? 13.183 16.750 2.707 1.00 84.56 364 ASP A CA 1
ATOM 2738 C C . ASP A 1 364 ? 13.310 16.915 1.184 1.00 84.56 364 ASP A C 1
ATOM 2740 O O . ASP A 1 364 ? 13.058 15.983 0.410 1.00 84.56 364 ASP A O 1
ATOM 2744 N N . ASP A 1 365 ? 13.674 18.127 0.763 1.00 84.50 365 ASP A N 1
ATOM 2745 C CA . ASP A 1 365 ? 14.127 18.353 -0.605 1.00 84.50 365 ASP A CA 1
ATOM 2746 C C . ASP A 1 365 ? 15.508 17.714 -0.728 1.00 84.50 365 ASP A C 1
ATOM 2748 O O . ASP A 1 365 ? 16.441 18.061 -0.000 1.00 84.50 365 ASP A O 1
ATOM 2752 N N . ARG A 1 366 ? 15.618 16.736 -1.624 1.00 92.62 366 ARG A N 1
ATOM 2753 C CA . ARG A 1 366 ? 16.815 15.909 -1.758 1.00 92.62 366 ARG A CA 1
ATOM 2754 C C . ARG A 1 366 ? 17.195 15.789 -3.218 1.00 92.62 366 ARG A C 1
ATOM 2756 O O . ARG A 1 366 ? 16.329 15.556 -4.058 1.00 92.62 366 ARG A O 1
ATOM 2763 N N . THR A 1 367 ? 18.487 15.912 -3.494 1.00 95.19 367 THR A N 1
ATOM 2764 C CA . THR A 1 367 ? 19.030 15.833 -4.848 1.00 95.19 367 THR A CA 1
ATOM 2765 C C . THR A 1 367 ? 20.187 14.848 -4.887 1.00 95.19 367 THR A C 1
ATOM 2767 O O . THR A 1 367 ? 21.069 14.877 -4.031 1.00 95.19 367 THR A O 1
ATOM 2770 N N . TRP A 1 368 ? 20.192 13.991 -5.901 1.00 96.50 368 TRP A N 1
ATOM 2771 C CA . TRP A 1 368 ? 21.276 13.065 -6.203 1.00 96.50 368 TRP A CA 1
ATOM 2772 C C . TRP A 1 368 ? 22.009 13.519 -7.465 1.00 96.50 368 TRP A C 1
ATOM 2774 O O . TRP A 1 368 ? 21.370 14.018 -8.390 1.00 96.50 368 TRP A O 1
ATOM 2784 N N . PRO A 1 369 ? 23.333 13.307 -7.560 1.00 95.69 369 PRO A N 1
ATOM 2785 C CA . PRO A 1 369 ? 24.121 13.788 -8.696 1.00 95.69 369 PRO A CA 1
ATOM 2786 C C . PRO A 1 369 ? 23.826 13.048 -10.011 1.00 95.69 369 PRO A C 1
ATOM 2788 O O . PRO A 1 369 ? 24.198 13.523 -11.077 1.00 95.69 369 PRO A O 1
ATOM 2791 N N . LYS A 1 370 ? 23.226 11.854 -9.942 1.00 94.19 370 LYS A N 1
ATOM 2792 C CA . LYS A 1 370 ? 22.781 11.050 -11.090 1.00 94.19 370 LYS A CA 1
ATOM 2793 C C . LYS A 1 370 ? 21.821 9.958 -10.638 1.00 94.19 370 LYS A C 1
ATOM 2795 O O . LYS A 1 370 ? 21.918 9.493 -9.500 1.00 94.19 370 LYS A O 1
ATOM 2800 N N . LEU A 1 371 ? 20.975 9.472 -11.550 1.00 96.06 371 LEU A N 1
ATOM 2801 C CA . LEU A 1 371 ? 20.032 8.379 -11.273 1.00 96.06 371 LEU A CA 1
ATOM 2802 C C . LEU A 1 371 ? 20.737 7.103 -10.787 1.00 96.06 371 LEU A C 1
ATOM 2804 O O . LEU A 1 371 ? 20.194 6.383 -9.956 1.00 96.06 371 LEU A O 1
ATOM 2808 N N . GLN A 1 372 ? 21.965 6.841 -11.248 1.00 94.50 372 GLN A N 1
ATOM 2809 C CA . GLN A 1 372 ? 22.738 5.677 -10.801 1.00 94.50 372 GLN A CA 1
ATOM 2810 C C . GLN A 1 372 ? 22.910 5.623 -9.273 1.00 94.50 372 GLN A C 1
ATOM 2812 O O . GLN A 1 372 ? 22.844 4.539 -8.714 1.00 94.50 372 GLN A O 1
ATOM 2817 N N . VAL A 1 373 ? 23.077 6.762 -8.585 1.00 94.56 373 VAL A N 1
ATOM 2818 C CA . VAL A 1 373 ? 23.257 6.767 -7.118 1.00 94.56 373 VAL A CA 1
ATOM 2819 C C . VAL A 1 373 ? 22.028 6.198 -6.408 1.00 94.56 373 VAL A C 1
ATOM 2821 O O . VAL A 1 373 ? 22.171 5.432 -5.464 1.00 94.56 373 VAL A O 1
ATOM 2824 N N . LEU A 1 374 ? 20.831 6.529 -6.896 1.00 94.69 374 LEU A N 1
ATOM 2825 C CA . LEU A 1 374 ? 19.579 5.963 -6.392 1.00 94.69 374 LEU A CA 1
ATOM 2826 C C . LEU A 1 374 ? 19.467 4.470 -6.706 1.00 94.69 374 LEU A C 1
ATOM 2828 O O . LEU A 1 374 ? 19.033 3.689 -5.868 1.00 94.69 374 LEU A O 1
ATOM 2832 N N . LEU A 1 375 ? 19.850 4.064 -7.919 1.00 96.88 375 LEU A N 1
ATOM 2833 C CA . LEU A 1 375 ? 19.778 2.662 -8.325 1.00 96.88 375 LEU A CA 1
ATOM 2834 C C . LEU A 1 375 ? 20.782 1.783 -7.557 1.00 96.88 375 LEU A C 1
ATOM 2836 O O . LEU A 1 375 ? 20.452 0.640 -7.257 1.00 96.88 375 LEU A O 1
ATOM 2840 N N . SER A 1 376 ? 21.957 2.291 -7.188 1.00 95.88 376 SER A N 1
ATOM 2841 C CA . SER A 1 376 ? 22.949 1.541 -6.400 1.00 95.88 376 SER A CA 1
ATOM 2842 C C . SER A 1 376 ? 22.601 1.411 -4.907 1.00 95.88 376 SER A C 1
ATOM 2844 O O . SER A 1 376 ? 23.224 0.615 -4.210 1.00 95.88 376 SER A O 1
ATOM 2846 N N . ASP A 1 377 ? 21.611 2.145 -4.390 1.00 95.31 377 ASP A N 1
ATOM 2847 C CA . ASP A 1 377 ? 21.144 2.003 -3.004 1.00 95.31 377 ASP A CA 1
ATOM 2848 C C . ASP A 1 377 ? 20.331 0.704 -2.858 1.00 95.31 377 ASP A C 1
ATOM 2850 O O . ASP A 1 377 ? 19.160 0.636 -3.235 1.00 95.31 377 ASP A O 1
ATOM 2854 N N . SER A 1 378 ? 20.949 -0.354 -2.328 1.00 93.25 378 SER A N 1
ATOM 2855 C CA . SER A 1 378 ? 20.324 -1.678 -2.201 1.00 93.25 378 SER A CA 1
ATOM 2856 C C . SER A 1 378 ? 19.164 -1.726 -1.197 1.00 93.25 378 SER A C 1
ATOM 2858 O O . SER A 1 378 ? 18.289 -2.591 -1.323 1.00 93.25 378 SER A O 1
ATOM 2860 N N . ASP A 1 379 ? 19.097 -0.777 -0.257 1.00 92.19 379 ASP A N 1
ATOM 2861 C CA . ASP A 1 379 ? 17.993 -0.668 0.696 1.00 92.19 379 ASP A CA 1
ATOM 2862 C C . ASP A 1 379 ? 16.727 -0.119 0.021 1.00 92.19 379 ASP A C 1
ATOM 2864 O O . ASP A 1 379 ? 15.606 -0.524 0.372 1.00 92.19 379 ASP A O 1
ATOM 2868 N N . HIS A 1 380 ? 16.877 0.791 -0.947 1.00 94.94 380 HIS A N 1
ATOM 2869 C CA . HIS A 1 380 ? 15.770 1.460 -1.650 1.00 94.94 380 HIS A CA 1
ATOM 2870 C C . HIS A 1 380 ? 15.475 0.857 -3.035 1.00 94.94 380 HIS A C 1
ATOM 2872 O O . HIS A 1 380 ? 14.324 0.843 -3.480 1.00 94.94 380 HIS A O 1
ATOM 2878 N N . ASN A 1 381 ? 16.461 0.262 -3.706 1.00 96.69 381 ASN A N 1
ATOM 2879 C CA . ASN A 1 381 ? 16.269 -0.454 -4.962 1.00 96.69 381 ASN A CA 1
ATOM 2880 C C . ASN A 1 381 ? 15.943 -1.932 -4.711 1.00 96.69 381 ASN A C 1
ATOM 2882 O O . ASN A 1 381 ? 16.806 -2.812 -4.637 1.00 96.69 381 ASN A O 1
ATOM 2886 N N . LEU A 1 382 ? 14.649 -2.247 -4.679 1.00 94.88 382 LEU A N 1
ATOM 2887 C CA . LEU A 1 382 ? 14.182 -3.626 -4.510 1.00 94.88 382 LEU A CA 1
ATOM 2888 C C . LEU A 1 382 ? 14.555 -4.578 -5.668 1.00 94.88 382 LEU A C 1
ATOM 2890 O O . LEU A 1 382 ? 14.379 -5.790 -5.546 1.00 94.88 382 LEU A O 1
ATOM 2894 N N . LEU A 1 383 ? 15.064 -4.045 -6.783 1.00 97.06 383 LEU A N 1
ATOM 2895 C CA . LEU A 1 383 ? 15.575 -4.793 -7.937 1.00 97.06 383 LEU A CA 1
ATOM 2896 C C . LEU A 1 383 ? 17.106 -4.751 -8.045 1.00 97.06 383 LEU A C 1
ATOM 2898 O O . LEU A 1 383 ? 17.648 -5.128 -9.091 1.00 97.06 383 LEU A O 1
ATOM 2902 N N . TYR A 1 384 ? 17.789 -4.284 -6.997 1.00 96.25 384 TYR A N 1
ATOM 2903 C CA . TYR A 1 384 ? 19.247 -4.285 -6.921 1.00 96.25 384 TYR A CA 1
ATOM 2904 C C . TYR A 1 384 ? 19.782 -5.689 -7.209 1.00 96.25 384 TYR A C 1
ATOM 2906 O O . TYR A 1 384 ? 19.296 -6.656 -6.620 1.00 96.25 384 TYR A O 1
ATOM 2914 N N . ASN A 1 385 ? 20.728 -5.797 -8.135 1.00 94.25 385 ASN A N 1
ATOM 2915 C CA . ASN A 1 385 ? 21.351 -7.039 -8.587 1.00 94.25 385 ASN A CA 1
ATOM 2916 C C . ASN A 1 385 ? 20.369 -8.143 -9.030 1.00 94.25 385 ASN A C 1
ATOM 2918 O O . ASN A 1 385 ? 20.658 -9.332 -8.944 1.00 94.25 385 ASN A O 1
ATOM 2922 N N . HIS A 1 386 ? 19.175 -7.790 -9.519 1.00 95.62 386 HIS A N 1
ATOM 2923 C CA . HIS A 1 386 ? 18.192 -8.774 -9.980 1.00 95.62 386 HIS A CA 1
ATOM 2924 C C . HIS A 1 386 ? 18.736 -9.761 -11.030 1.00 95.62 386 HIS A C 1
ATOM 2926 O O . HIS A 1 386 ? 18.263 -10.897 -11.104 1.00 95.62 386 HIS A O 1
ATOM 2932 N N . LEU A 1 387 ? 19.686 -9.345 -11.869 1.00 92.81 387 LEU A N 1
ATOM 2933 C CA . LEU A 1 387 ? 20.287 -10.195 -12.895 1.00 92.81 387 LEU A CA 1
ATOM 2934 C C . LEU A 1 387 ? 21.499 -10.989 -12.394 1.00 92.81 387 LEU A C 1
ATOM 2936 O O . LEU A 1 387 ? 21.949 -11.867 -13.137 1.00 92.81 387 LEU A O 1
ATOM 2940 N N . GLY A 1 388 ? 21.997 -10.704 -11.186 1.00 89.81 388 GLY A N 1
ATOM 2941 C CA . GLY A 1 388 ? 23.193 -11.317 -10.608 1.00 89.81 388 GLY A CA 1
ATOM 2942 C C . GLY A 1 388 ? 24.477 -10.923 -11.345 1.00 89.81 388 GLY A C 1
ATOM 2943 O O . GLY A 1 388 ? 25.322 -11.782 -11.595 1.00 89.81 388 GLY A O 1
ATOM 2944 N N . GLN A 1 389 ? 24.587 -9.675 -11.824 1.00 88.44 389 GLN A N 1
ATOM 2945 C CA . GLN A 1 389 ? 25.718 -9.208 -12.645 1.00 88.44 389 GLN A CA 1
ATOM 2946 C C . GLN A 1 389 ? 26.359 -7.903 -12.153 1.00 88.44 389 GLN A C 1
ATOM 2948 O O . GLN A 1 389 ? 27.111 -7.277 -12.920 1.00 88.44 389 GLN A O 1
ATOM 2953 N N . ASP A 1 390 ? 26.043 -7.496 -10.922 1.00 89.88 390 ASP A N 1
ATOM 2954 C CA . ASP A 1 390 ? 26.403 -6.206 -10.328 1.00 89.88 390 ASP A CA 1
ATOM 2955 C C . ASP A 1 390 ? 26.008 -5.057 -11.256 1.00 89.88 390 ASP A C 1
ATOM 2957 O O . ASP A 1 390 ? 26.771 -4.132 -11.535 1.00 89.88 390 ASP A O 1
ATOM 2961 N N . GLU A 1 391 ? 24.830 -5.181 -11.870 1.00 92.56 391 GLU A N 1
ATOM 2962 C CA . GLU A 1 391 ? 24.492 -4.366 -13.025 1.00 92.56 391 GLU A CA 1
ATOM 2963 C C . GLU A 1 391 ? 24.347 -2.873 -12.711 1.00 92.56 391 GLU A C 1
ATOM 2965 O O . GLU A 1 391 ? 24.666 -2.057 -13.575 1.00 92.56 391 GLU A O 1
ATOM 2970 N N . GLU A 1 392 ? 23.943 -2.514 -11.492 1.00 94.75 392 GLU A N 1
ATOM 2971 C CA . GLU A 1 392 ? 23.812 -1.124 -11.030 1.00 94.75 392 GLU A CA 1
ATOM 2972 C C . GLU A 1 392 ? 25.156 -0.376 -11.059 1.00 94.75 392 GLU A C 1
ATOM 2974 O O . GLU A 1 392 ? 25.221 0.788 -11.461 1.00 94.75 392 GLU A O 1
ATOM 2979 N N . GLU A 1 393 ? 26.256 -1.069 -10.759 1.00 90.31 393 GLU A N 1
ATOM 2980 C CA . GLU A 1 393 ? 27.613 -0.506 -10.796 1.00 90.31 393 GLU A CA 1
ATOM 2981 C C . GLU A 1 393 ? 28.128 -0.288 -12.226 1.00 90.31 393 GLU A C 1
ATOM 2983 O O . GLU A 1 393 ? 29.140 0.373 -12.463 1.00 90.31 393 GLU A O 1
ATOM 2988 N N . ARG A 1 394 ? 27.418 -0.835 -13.217 1.00 89.69 394 ARG A N 1
ATOM 2989 C CA . ARG A 1 394 ? 27.861 -0.919 -14.616 1.00 89.69 394 ARG A CA 1
ATOM 2990 C C . ARG A 1 394 ? 26.985 -0.126 -15.573 1.00 89.69 394 ARG A C 1
ATOM 2992 O O . ARG A 1 394 ? 27.263 -0.112 -16.774 1.00 89.69 394 ARG A O 1
ATOM 2999 N N . ILE A 1 395 ? 25.938 0.511 -15.061 1.00 91.69 395 ILE A N 1
ATOM 3000 C CA . ILE A 1 395 ? 25.073 1.416 -15.812 1.00 91.69 395 ILE A CA 1
ATOM 3001 C C . ILE A 1 395 ? 25.302 2.844 -15.328 1.00 91.69 395 ILE A C 1
ATOM 3003 O O . ILE A 1 395 ? 25.251 3.119 -14.139 1.00 91.69 395 ILE A O 1
ATOM 3007 N N . VAL A 1 396 ? 25.521 3.782 -16.248 1.00 90.75 396 VAL A N 1
ATOM 3008 C CA . VAL A 1 396 ? 25.589 5.211 -15.915 1.00 90.75 396 VAL A CA 1
ATOM 3009 C C . VAL A 1 396 ? 24.422 5.899 -16.600 1.00 90.75 396 VAL A C 1
ATOM 3011 O O . VAL A 1 396 ? 24.438 6.097 -17.810 1.00 90.75 396 VAL A O 1
ATOM 3014 N N . LEU A 1 397 ? 23.401 6.236 -15.816 1.00 93.19 397 LEU A N 1
ATOM 3015 C CA . LEU A 1 397 ? 22.193 6.903 -16.294 1.00 93.19 397 LEU A CA 1
ATOM 3016 C C . LEU A 1 397 ? 22.166 8.347 -15.781 1.00 93.19 397 LEU A C 1
ATOM 3018 O O . LEU A 1 397 ? 22.199 8.572 -14.567 1.00 93.19 397 LEU A O 1
ATOM 3022 N N . ARG A 1 398 ? 22.116 9.306 -16.710 1.00 94.69 398 ARG A N 1
ATOM 3023 C CA . ARG A 1 398 ? 22.017 10.752 -16.457 1.00 94.69 398 ARG A CA 1
ATOM 3024 C C . ARG A 1 398 ? 20.802 11.314 -17.204 1.00 94.69 398 ARG A C 1
ATOM 3026 O O . ARG A 1 398 ? 20.983 11.845 -18.291 1.00 94.69 398 ARG A O 1
ATOM 3033 N N . PRO A 1 399 ? 19.587 11.083 -16.687 1.00 96.06 399 PRO A N 1
ATOM 3034 C CA . PRO A 1 399 ? 18.381 11.568 -17.338 1.00 96.06 399 PRO A CA 1
ATOM 3035 C C . PRO A 1 399 ? 18.251 13.089 -17.204 1.00 96.06 399 PRO A C 1
ATOM 3037 O O . PRO A 1 399 ? 18.612 13.630 -16.159 1.00 96.06 399 PRO A O 1
ATOM 3040 N N . ASP A 1 400 ? 17.654 13.741 -18.199 1.00 95.69 400 ASP A N 1
ATOM 3041 C CA . ASP A 1 400 ? 16.932 14.997 -17.987 1.00 95.69 400 ASP A CA 1
ATOM 3042 C C . ASP A 1 400 ? 15.482 14.742 -17.506 1.00 95.69 400 ASP A C 1
ATOM 3044 O O . ASP A 1 400 ? 15.081 13.610 -17.200 1.00 95.69 400 ASP A O 1
ATOM 3048 N N . CYS A 1 401 ? 14.667 15.797 -17.413 1.00 94.38 401 CYS A N 1
ATOM 3049 C CA . CYS A 1 401 ? 13.289 15.681 -16.937 1.00 94.38 401 CYS A CA 1
ATOM 3050 C C . CYS A 1 401 ? 12.413 14.769 -17.804 1.00 94.38 401 CYS A C 1
ATOM 3052 O O . CYS A 1 401 ? 11.529 14.085 -17.283 1.00 94.38 401 CYS A O 1
ATOM 3054 N N . ALA A 1 402 ? 12.665 14.731 -19.113 1.00 95.00 402 ALA A N 1
ATOM 3055 C CA . ALA A 1 402 ? 11.942 13.889 -20.043 1.00 95.00 402 ALA A CA 1
ATOM 3056 C C . ALA A 1 402 ? 12.442 12.450 -20.027 1.00 95.00 402 ALA A C 1
ATOM 3058 O O . ALA A 1 402 ? 11.620 11.542 -20.123 1.00 95.00 402 ALA A O 1
ATOM 3059 N N . ASP A 1 403 ? 13.740 12.236 -19.836 1.00 97.06 403 ASP A N 1
ATOM 3060 C CA . ASP A 1 403 ? 14.343 10.907 -19.763 1.00 97.06 403 ASP A CA 1
ATOM 3061 C C . ASP A 1 403 ? 13.933 10.134 -18.510 1.00 97.06 403 ASP A C 1
ATOM 3063 O O . ASP A 1 403 ? 13.707 8.924 -18.577 1.00 97.06 403 ASP A O 1
ATOM 3067 N N . LEU A 1 404 ? 13.835 10.804 -17.353 1.00 97.75 404 LEU A N 1
ATOM 3068 C CA . LEU A 1 404 ? 13.655 10.147 -16.053 1.00 97.75 404 LEU A CA 1
ATOM 3069 C C . LEU A 1 404 ? 12.465 9.161 -16.024 1.00 97.75 404 LEU A C 1
ATOM 3071 O O . LEU A 1 404 ? 12.677 8.006 -15.628 1.00 97.75 404 LEU A O 1
ATOM 3075 N N . PRO A 1 405 ? 11.240 9.526 -16.466 1.00 97.50 405 PRO A N 1
ATOM 3076 C CA . PRO A 1 405 ? 10.134 8.576 -16.573 1.00 97.50 405 PRO A CA 1
ATOM 3077 C C . PRO A 1 405 ? 10.471 7.341 -17.426 1.00 97.50 405 PRO A C 1
ATOM 3079 O O . PRO A 1 405 ? 10.179 6.209 -17.022 1.00 97.50 405 PRO A O 1
ATOM 3082 N N . TYR A 1 406 ? 11.100 7.533 -18.591 1.00 98.19 406 TYR A N 1
ATOM 3083 C CA . TYR A 1 406 ? 11.439 6.440 -19.507 1.00 98.19 406 TYR A CA 1
ATOM 3084 C C . TYR A 1 406 ? 12.576 5.573 -18.972 1.00 98.19 406 TYR A C 1
ATOM 3086 O O . TYR A 1 406 ? 12.533 4.354 -19.133 1.00 98.19 406 TYR A O 1
ATOM 3094 N N . PHE A 1 407 ? 13.568 6.153 -18.297 1.00 98.25 407 PHE A N 1
ATOM 3095 C CA . PHE A 1 407 ? 14.670 5.420 -17.674 1.00 98.25 407 PHE A CA 1
ATOM 3096 C C . PHE A 1 407 ? 14.166 4.531 -16.540 1.00 98.25 407 PHE A C 1
ATOM 3098 O O . PHE A 1 407 ? 14.509 3.353 -16.498 1.00 98.25 407 PHE A O 1
ATOM 3105 N N . LEU A 1 408 ? 13.285 5.034 -15.668 1.00 98.50 408 LEU A N 1
ATOM 3106 C CA . LEU A 1 408 ? 12.672 4.217 -14.614 1.00 98.50 408 LEU A CA 1
ATOM 3107 C C . LEU A 1 408 ? 11.830 3.074 -15.202 1.00 98.50 408 LEU A C 1
ATOM 3109 O O . LEU A 1 408 ? 11.927 1.925 -14.756 1.00 98.50 408 LEU A O 1
ATOM 3113 N N . ARG A 1 409 ? 11.016 3.371 -16.224 1.00 98.44 409 ARG A N 1
ATOM 3114 C CA . ARG A 1 409 ? 10.142 2.389 -16.879 1.00 98.44 409 ARG A CA 1
ATOM 3115 C C . ARG A 1 409 ? 10.934 1.324 -17.637 1.00 98.44 409 ARG A C 1
ATOM 3117 O O . ARG A 1 409 ? 10.621 0.139 -17.514 1.00 98.44 409 ARG A O 1
ATOM 3124 N N . SER A 1 410 ? 11.947 1.726 -18.402 1.00 98.38 410 SER A N 1
ATOM 3125 C CA . SER A 1 410 ? 12.808 0.820 -19.171 1.00 98.38 410 SER A CA 1
ATOM 3126 C C . SER A 1 410 ? 13.711 -0.012 -18.270 1.00 98.38 410 SER A C 1
ATOM 3128 O O . SER A 1 410 ? 13.822 -1.209 -18.512 1.00 98.38 410 SER A O 1
ATOM 3130 N N . TYR A 1 411 ? 14.259 0.559 -17.192 1.00 98.50 411 TYR A N 1
ATOM 3131 C CA . TYR A 1 411 ? 15.042 -0.167 -16.189 1.00 98.50 411 TYR A CA 1
ATOM 3132 C C . TYR A 1 411 ? 14.225 -1.311 -15.587 1.00 98.50 411 TYR A C 1
ATOM 3134 O O . TYR A 1 411 ? 14.640 -2.472 -15.616 1.00 98.50 411 TYR A O 1
ATOM 3142 N N . PHE A 1 412 ? 13.012 -1.005 -15.120 1.00 98.56 412 PHE A N 1
ATOM 3143 C CA . PHE A 1 412 ? 12.102 -2.012 -14.584 1.00 98.56 412 PHE A CA 1
ATOM 3144 C C . PHE A 1 412 ? 11.717 -3.054 -15.647 1.00 98.56 412 PHE A C 1
ATOM 3146 O O . PHE A 1 412 ? 11.723 -4.261 -15.382 1.00 98.56 412 PHE A O 1
ATOM 3153 N N . ALA A 1 413 ? 11.407 -2.607 -16.869 1.00 98.56 413 ALA A N 1
ATOM 3154 C CA . ALA A 1 413 ? 11.020 -3.497 -17.957 1.00 98.56 413 ALA A CA 1
ATOM 3155 C C . ALA A 1 413 ? 12.151 -4.445 -18.371 1.00 98.56 413 ALA A C 1
ATOM 3157 O O . ALA A 1 413 ? 11.913 -5.635 -18.568 1.00 98.56 413 ALA A O 1
ATOM 3158 N N . TRP A 1 414 ? 13.378 -3.943 -18.460 1.00 97.81 414 TRP A N 1
ATOM 3159 C CA . TRP A 1 414 ? 14.568 -4.719 -18.776 1.00 97.81 414 TRP A CA 1
ATOM 3160 C C . TRP A 1 414 ? 14.816 -5.800 -17.723 1.00 97.81 414 TRP A C 1
ATOM 3162 O O . TRP A 1 414 ? 14.878 -6.984 -18.065 1.00 97.81 414 TRP A O 1
ATOM 3172 N N . LYS A 1 415 ? 14.834 -5.415 -16.440 1.00 97.31 415 LYS A N 1
ATOM 3173 C CA . LYS A 1 415 ? 15.037 -6.327 -15.304 1.00 97.31 415 LYS A CA 1
ATOM 3174 C C . LYS A 1 415 ? 14.041 -7.487 -15.324 1.00 97.31 415 LYS A C 1
ATOM 3176 O O . LYS A 1 415 ? 14.431 -8.647 -15.232 1.00 97.31 415 LYS A O 1
ATOM 3181 N N . LEU A 1 416 ? 12.757 -7.193 -15.529 1.00 97.31 416 LEU A N 1
ATOM 3182 C CA . LEU A 1 416 ? 11.691 -8.203 -15.519 1.00 97.31 416 LEU A CA 1
ATOM 3183 C C . LEU A 1 416 ? 11.426 -8.849 -16.891 1.00 97.31 416 LEU A C 1
ATOM 3185 O O . LEU A 1 416 ? 10.551 -9.714 -16.997 1.00 97.31 416 LEU A O 1
ATOM 3189 N N . ARG A 1 417 ? 12.157 -8.455 -17.942 1.00 97.00 417 ARG A N 1
ATOM 3190 C CA . ARG A 1 417 ? 11.905 -8.845 -19.342 1.00 97.00 417 ARG A CA 1
ATOM 3191 C C . ARG A 1 417 ? 10.459 -8.557 -19.784 1.00 97.00 417 ARG A C 1
ATOM 3193 O O . ARG A 1 417 ? 9.803 -9.409 -20.385 1.00 97.00 417 ARG A O 1
ATOM 3200 N N . LEU A 1 418 ? 9.946 -7.369 -19.483 1.00 98.19 418 LEU A N 1
ATOM 3201 C CA . LEU A 1 418 ? 8.689 -6.826 -20.011 1.00 98.19 418 LEU A CA 1
ATOM 3202 C C . LEU A 1 418 ? 8.933 -6.127 -21.361 1.00 98.19 418 LEU A C 1
ATOM 3204 O O . LEU A 1 418 ? 10.058 -5.698 -21.624 1.00 98.19 418 LEU A O 1
ATOM 3208 N N . PRO A 1 419 ? 7.917 -6.002 -22.230 1.00 98.38 419 PRO A N 1
ATOM 3209 C CA . PRO A 1 419 ? 8.033 -5.168 -23.420 1.00 98.38 419 PRO A CA 1
ATOM 3210 C C . PRO A 1 419 ? 8.156 -3.691 -23.043 1.00 98.38 419 PRO A C 1
ATOM 3212 O O . PRO A 1 419 ? 7.515 -3.221 -22.102 1.00 98.38 419 PRO A O 1
ATOM 3215 N N . PHE A 1 420 ? 8.950 -2.959 -23.810 1.00 98.44 420 PHE A N 1
ATOM 3216 C CA . PHE A 1 420 ? 9.149 -1.525 -23.683 1.00 98.44 420 PHE A CA 1
ATOM 3217 C C . PHE A 1 420 ? 9.107 -0.889 -25.069 1.00 98.44 420 PHE A C 1
ATOM 3219 O O . PHE A 1 420 ? 9.705 -1.403 -26.013 1.00 98.44 420 PHE A O 1
ATOM 3226 N N . ALA A 1 421 ? 8.383 0.216 -25.173 1.00 97.12 421 ALA A N 1
ATOM 3227 C CA . ALA A 1 421 ? 8.153 0.941 -26.407 1.00 97.12 421 ALA A CA 1
ATOM 3228 C C . ALA A 1 421 ? 8.180 2.440 -26.118 1.00 97.12 421 ALA A C 1
ATOM 3230 O O . ALA A 1 421 ? 7.760 2.848 -25.032 1.00 97.12 421 ALA A O 1
ATOM 3231 N N . TYR A 1 422 ? 8.649 3.211 -27.088 1.00 97.25 422 TYR A N 1
ATOM 3232 C CA . TYR A 1 422 ? 8.536 4.661 -27.123 1.00 97.25 422 TYR A CA 1
ATOM 3233 C C . TYR A 1 422 ? 8.448 5.140 -28.576 1.00 97.25 422 TYR A C 1
ATOM 3235 O O . TYR A 1 422 ? 8.709 4.372 -29.513 1.00 97.25 422 TYR A O 1
ATOM 3243 N N . ARG A 1 423 ? 8.087 6.403 -28.773 1.00 96.56 423 ARG A N 1
ATOM 3244 C CA . ARG A 1 423 ? 7.972 7.037 -30.087 1.00 96.56 423 ARG A CA 1
ATOM 3245 C C . ARG A 1 423 ? 8.734 8.349 -30.122 1.00 96.56 423 ARG A C 1
ATOM 3247 O O . ARG A 1 423 ? 8.855 9.047 -29.116 1.00 96.56 423 ARG A O 1
ATOM 3254 N N . HIS A 1 424 ? 9.212 8.694 -31.309 1.00 96.50 424 HIS A N 1
ATOM 3255 C CA . HIS A 1 424 ? 9.681 10.044 -31.572 1.00 96.50 424 HIS A CA 1
ATOM 3256 C C . HIS A 1 424 ? 8.481 10.972 -31.704 1.00 96.50 424 HIS A C 1
ATOM 3258 O O . HIS A 1 424 ? 7.441 10.603 -32.254 1.00 96.50 424 HIS A O 1
ATOM 3264 N N . CYS A 1 425 ? 8.620 12.173 -31.163 1.00 94.44 425 CYS A N 1
ATOM 3265 C CA . CYS A 1 425 ? 7.581 13.185 -31.195 1.00 94.44 425 CYS A CA 1
ATOM 3266 C C . CYS A 1 425 ? 8.191 14.513 -31.625 1.00 94.44 425 CYS A C 1
ATOM 3268 O O . CYS A 1 425 ? 9.404 14.704 -31.579 1.00 94.44 425 CYS A O 1
ATOM 3270 N N . ASN A 1 426 ? 7.354 15.451 -32.055 1.00 92.69 426 ASN A N 1
ATOM 3271 C CA . ASN A 1 426 ? 7.803 16.826 -32.243 1.00 92.69 426 ASN A CA 1
ATOM 3272 C C . ASN A 1 426 ? 7.655 17.635 -30.942 1.00 92.69 426 ASN A C 1
ATOM 3274 O O . ASN A 1 426 ? 7.103 17.175 -29.942 1.00 92.69 426 ASN A O 1
ATOM 3278 N N . ARG A 1 427 ? 8.140 18.882 -30.933 1.00 89.06 427 ARG A N 1
ATOM 3279 C CA . ARG A 1 427 ? 8.079 19.766 -29.750 1.00 89.06 427 ARG A CA 1
ATOM 3280 C C . ARG A 1 427 ? 6.755 20.526 -29.592 1.00 89.06 427 ARG A C 1
ATOM 3282 O O . ARG A 1 427 ? 6.583 21.212 -28.580 1.00 89.06 427 ARG A O 1
ATOM 3289 N N . GLY A 1 428 ? 5.820 20.357 -30.529 1.00 85.00 428 GLY A N 1
ATOM 3290 C CA . GLY A 1 428 ? 4.634 21.202 -30.669 1.00 85.00 428 GLY A CA 1
ATOM 3291 C C . GLY A 1 428 ? 4.979 22.627 -31.119 1.00 85.00 428 GLY A C 1
ATOM 3292 O O . GLY A 1 428 ? 6.139 22.960 -31.366 1.00 85.00 428 GLY A O 1
ATOM 3293 N N . SER A 1 429 ? 3.962 23.478 -31.219 1.00 81.88 429 SER A N 1
ATOM 3294 C CA . SER A 1 429 ? 4.108 24.916 -31.482 1.00 81.88 429 SER A CA 1
ATOM 3295 C C . SER A 1 429 ? 3.052 25.695 -30.699 1.00 81.88 429 SER A C 1
ATOM 3297 O O . SER A 1 429 ? 2.157 25.102 -30.101 1.00 81.88 429 SER A O 1
ATOM 3299 N N . GLN A 1 430 ? 3.110 27.027 -30.708 1.00 76.56 430 GLN A N 1
ATOM 3300 C CA . GLN A 1 430 ? 2.071 27.846 -30.077 1.00 76.56 430 GLN A CA 1
ATOM 3301 C C . GLN A 1 430 ? 0.672 27.427 -30.572 1.00 76.56 430 GLN A C 1
ATOM 3303 O O . GLN A 1 430 ? 0.452 27.286 -31.777 1.00 76.56 430 GLN A O 1
ATOM 3308 N N . GLY A 1 431 ? -0.243 27.148 -29.637 1.00 73.56 431 GLY A N 1
ATOM 3309 C CA . GLY A 1 431 ? -1.607 26.689 -29.927 1.00 73.56 431 GLY A CA 1
ATOM 3310 C C . GLY A 1 431 ? -1.740 25.269 -30.504 1.00 73.56 431 GLY A C 1
ATOM 3311 O O . GLY A 1 431 ? -2.855 24.855 -30.809 1.00 73.56 431 GLY A O 1
ATOM 3312 N N . LYS A 1 432 ? -0.647 24.505 -30.664 1.00 80.38 432 LYS A N 1
ATOM 3313 C CA . LYS A 1 432 ? -0.670 23.127 -31.187 1.00 80.38 432 LYS A CA 1
ATOM 3314 C C . LYS A 1 432 ? 0.122 22.182 -30.289 1.00 80.38 432 LYS A C 1
ATOM 3316 O O . LYS A 1 432 ? 1.336 22.322 -30.132 1.00 80.38 432 LYS A O 1
ATOM 3321 N N . ALA A 1 433 ? -0.568 21.190 -29.731 1.00 83.25 433 ALA A N 1
ATOM 3322 C CA . ALA A 1 433 ? 0.070 20.155 -28.927 1.00 83.25 433 ALA A CA 1
ATOM 3323 C C . ALA A 1 433 ? 1.094 19.346 -29.755 1.00 83.25 433 ALA A C 1
ATOM 3325 O O . ALA A 1 433 ? 0.910 19.181 -30.966 1.00 83.25 433 ALA A O 1
ATOM 3326 N N . PRO A 1 434 ? 2.156 18.824 -29.114 1.00 89.75 434 PRO A N 1
ATOM 3327 C CA . PRO A 1 434 ? 3.018 17.811 -29.703 1.00 89.75 434 PRO A CA 1
ATOM 3328 C C . PRO A 1 434 ? 2.244 16.621 -30.278 1.00 89.75 434 PRO A C 1
ATOM 3330 O O . PRO A 1 434 ? 1.233 16.209 -29.705 1.00 89.75 434 PRO A O 1
ATOM 3333 N N . TYR A 1 435 ? 2.757 16.032 -31.357 1.00 91.00 435 TYR A N 1
ATOM 3334 C CA . TYR A 1 435 ? 2.301 14.734 -31.865 1.00 91.00 435 TYR A CA 1
ATOM 3335 C C . TYR A 1 435 ? 3.488 13.785 -32.029 1.00 91.00 435 TYR A C 1
ATOM 3337 O O . TYR A 1 435 ? 4.625 14.233 -32.213 1.00 91.00 435 TYR A O 1
ATOM 3345 N N . CYS A 1 436 ? 3.211 12.484 -31.964 1.00 94.44 436 CYS A N 1
ATOM 3346 C CA . CYS A 1 436 ? 4.212 11.433 -32.115 1.00 94.44 436 CYS A CA 1
ATOM 3347 C C . CYS A 1 436 ? 4.073 10.683 -33.442 1.00 94.44 436 CYS A C 1
ATOM 3349 O O . CYS A 1 436 ? 2.979 10.562 -34.005 1.00 94.44 436 CYS A O 1
ATOM 3351 N N . ASP A 1 437 ? 5.198 10.172 -33.931 1.00 93.75 437 ASP A N 1
ATOM 3352 C CA . ASP A 1 437 ? 5.281 9.402 -35.165 1.00 93.75 437 ASP A CA 1
ATOM 3353 C C . ASP A 1 437 ? 4.565 8.056 -35.038 1.00 93.75 437 ASP A C 1
ATOM 3355 O O . ASP A 1 437 ? 4.345 7.529 -33.944 1.00 93.75 437 ASP A O 1
ATOM 3359 N N . ARG A 1 438 ? 4.214 7.465 -36.188 1.00 91.69 438 ARG A N 1
ATOM 3360 C CA . ARG A 1 438 ? 3.561 6.147 -36.260 1.00 91.69 438 ARG A CA 1
ATOM 3361 C C . ARG A 1 438 ? 4.515 4.979 -36.032 1.00 91.69 438 ARG A C 1
ATOM 3363 O O . ARG A 1 438 ? 4.037 3.903 -35.656 1.00 91.69 438 ARG A O 1
ATOM 3370 N N . ASP A 1 439 ? 5.815 5.189 -36.169 1.00 94.31 439 ASP A N 1
ATOM 3371 C CA . ASP A 1 439 ? 6.821 4.159 -35.930 1.00 94.31 439 ASP A CA 1
ATOM 3372 C C . ASP A 1 439 ? 7.092 3.983 -34.435 1.00 94.31 439 ASP A C 1
ATOM 3374 O O . ASP A 1 439 ? 7.116 4.945 -33.670 1.00 94.31 439 ASP A O 1
ATOM 3378 N N . ILE A 1 440 ? 7.253 2.728 -34.010 1.00 95.38 440 ILE A N 1
ATOM 3379 C CA . ILE A 1 440 ? 7.526 2.369 -32.616 1.00 95.38 440 ILE A CA 1
ATOM 3380 C C . ILE A 1 440 ? 8.993 1.982 -32.480 1.00 95.38 440 ILE A C 1
ATOM 3382 O O . ILE A 1 440 ? 9.449 1.001 -33.073 1.00 95.38 440 ILE A O 1
ATOM 3386 N N . HIS A 1 441 ? 9.699 2.687 -31.605 1.00 97.38 441 HIS A N 1
ATOM 3387 C CA . HIS A 1 441 ? 11.008 2.288 -31.113 1.00 97.38 441 HIS A CA 1
ATOM 3388 C C . HIS A 1 441 ? 10.828 1.403 -29.881 1.00 97.38 441 HIS A C 1
ATOM 3390 O O . HIS A 1 441 ? 9.889 1.564 -29.102 1.00 97.38 441 HIS A O 1
ATOM 3396 N N . SER A 1 442 ? 11.681 0.394 -29.708 1.00 97.56 442 SER A N 1
ATOM 3397 C CA . SER A 1 442 ? 11.461 -0.596 -28.654 1.00 97.56 442 SER A CA 1
ATOM 3398 C C . SER A 1 442 ? 12.724 -1.331 -28.241 1.00 97.56 442 SER A C 1
ATOM 3400 O O . SER A 1 442 ? 13.767 -1.253 -28.889 1.00 97.56 442 SER A O 1
ATOM 3402 N N . ASN A 1 443 ? 12.593 -2.139 -27.193 1.00 97.50 443 ASN A N 1
ATOM 3403 C CA . ASN A 1 443 ? 13.649 -3.032 -26.728 1.00 97.50 443 ASN A CA 1
ATOM 3404 C C . ASN A 1 443 ? 14.043 -4.153 -27.708 1.00 97.50 443 ASN A C 1
ATOM 3406 O O . ASN A 1 443 ? 14.966 -4.920 -27.420 1.00 97.50 443 ASN A O 1
ATOM 3410 N N . LEU A 1 444 ? 13.349 -4.266 -28.847 1.00 97.12 444 LEU A N 1
ATOM 3411 C CA . LEU A 1 444 ? 13.733 -5.146 -29.953 1.00 97.12 444 LEU A CA 1
ATOM 3412 C C . LEU A 1 444 ? 14.804 -4.538 -30.867 1.00 97.12 444 LEU A C 1
ATOM 3414 O O . LEU A 1 444 ? 15.254 -5.219 -31.787 1.00 97.12 444 LEU A O 1
ATOM 3418 N N . ALA A 1 445 ? 15.233 -3.296 -30.610 1.00 96.06 445 ALA A N 1
ATOM 3419 C CA . ALA A 1 445 ? 16.366 -2.689 -31.297 1.00 96.06 445 ALA A CA 1
ATOM 3420 C C . ALA A 1 445 ? 17.589 -3.620 -31.278 1.00 96.06 445 ALA A C 1
ATOM 3422 O O . ALA A 1 445 ? 17.852 -4.319 -30.291 1.00 96.06 445 ALA A O 1
ATOM 3423 N N . LYS A 1 446 ? 18.333 -3.641 -32.386 1.00 95.44 446 LYS A N 1
ATOM 3424 C CA . LYS A 1 446 ? 19.545 -4.450 -32.499 1.00 95.44 446 LYS A CA 1
ATOM 3425 C C . LYS A 1 446 ? 20.578 -3.940 -31.497 1.00 95.44 446 LYS A C 1
ATOM 3427 O O . LYS A 1 446 ? 20.918 -2.764 -31.494 1.00 95.44 446 LYS A O 1
ATOM 3432 N N . ARG A 1 447 ? 21.077 -4.837 -30.654 1.00 94.00 447 ARG A N 1
ATOM 3433 C CA . ARG A 1 447 ? 22.103 -4.529 -29.660 1.00 94.00 447 ARG A CA 1
ATOM 3434 C C . ARG A 1 447 ? 23.489 -4.470 -30.295 1.00 94.00 447 ARG A C 1
ATOM 3436 O O . ARG A 1 447 ? 23.824 -5.307 -31.135 1.00 94.00 447 ARG A O 1
ATOM 3443 N N . GLU A 1 448 ? 24.303 -3.530 -29.833 1.00 90.00 448 GLU A N 1
ATOM 3444 C CA . GLU A 1 448 ? 25.710 -3.406 -30.237 1.00 90.00 448 GLU A CA 1
ATOM 3445 C C . GLU A 1 448 ? 26.634 -4.211 -29.314 1.00 90.00 448 GLU A C 1
ATOM 3447 O O . GLU A 1 448 ? 27.638 -4.765 -29.755 1.00 90.00 448 GLU A O 1
ATOM 3452 N N . SER A 1 449 ? 26.278 -4.330 -28.030 1.00 90.88 449 SER A N 1
ATOM 3453 C CA . SER A 1 449 ? 27.059 -5.081 -27.045 1.00 90.88 449 SER A CA 1
ATOM 3454 C C . SER A 1 449 ? 26.619 -6.543 -26.904 1.00 90.88 449 SER A C 1
ATOM 3456 O O . SER A 1 449 ? 25.431 -6.880 -26.936 1.00 90.88 449 SER A O 1
ATOM 3458 N N . SER A 1 450 ? 27.589 -7.431 -26.669 1.00 87.19 450 SER A N 1
ATOM 3459 C CA . SER A 1 450 ? 27.350 -8.841 -26.343 1.00 87.19 450 SER A CA 1
ATOM 3460 C C . SER A 1 450 ? 26.890 -9.060 -24.893 1.00 87.19 450 SER A C 1
ATOM 3462 O O . SER A 1 450 ? 26.232 -10.064 -24.608 1.00 87.19 450 SER A O 1
ATOM 3464 N N . GLY A 1 451 ? 27.183 -8.130 -23.980 1.00 90.62 451 GLY A N 1
ATOM 3465 C CA . GLY A 1 451 ? 26.738 -8.186 -22.587 1.00 90.62 451 GLY A CA 1
ATOM 3466 C C . GLY A 1 451 ? 25.345 -7.584 -22.408 1.00 90.62 451 GLY A C 1
ATOM 3467 O O . GLY A 1 451 ? 25.084 -6.488 -22.891 1.00 90.62 451 GLY A O 1
ATOM 3468 N N . GLU A 1 452 ? 24.455 -8.265 -21.680 1.00 91.88 452 GLU A N 1
ATOM 3469 C CA . GLU A 1 452 ? 23.079 -7.789 -21.444 1.00 91.88 452 GLU A CA 1
ATOM 3470 C C . GLU A 1 452 ? 23.034 -6.413 -20.756 1.00 91.88 452 GLU A C 1
ATOM 3472 O O . GLU A 1 452 ? 22.344 -5.516 -21.232 1.00 91.88 452 GLU A O 1
ATOM 3477 N N . THR A 1 453 ? 23.807 -6.218 -19.683 1.00 93.31 453 THR A N 1
ATOM 3478 C CA . THR A 1 453 ? 23.871 -4.939 -18.955 1.00 93.31 453 THR A CA 1
ATOM 3479 C C . THR A 1 453 ? 24.382 -3.799 -19.826 1.00 93.31 453 THR A C 1
ATOM 3481 O O . THR A 1 453 ? 23.801 -2.719 -19.845 1.00 93.31 453 THR A O 1
ATOM 3484 N N . SER A 1 454 ? 25.447 -4.042 -20.591 1.00 93.25 454 SER A N 1
ATOM 3485 C CA . SER A 1 454 ? 26.033 -3.036 -21.478 1.00 93.25 454 SER A CA 1
ATOM 3486 C C . SER A 1 454 ? 25.112 -2.703 -22.653 1.00 93.25 454 SER A C 1
ATOM 3488 O O . SER A 1 454 ? 25.006 -1.538 -23.024 1.00 93.25 454 SER A O 1
ATOM 3490 N N . ALA A 1 455 ? 24.401 -3.696 -23.200 1.00 95.38 455 ALA A N 1
ATOM 3491 C CA . ALA A 1 455 ? 23.395 -3.477 -24.235 1.00 95.38 455 ALA A CA 1
ATOM 3492 C C . ALA A 1 455 ? 22.247 -2.593 -23.726 1.00 95.38 455 ALA A C 1
ATOM 3494 O O . ALA A 1 455 ? 21.845 -1.662 -24.420 1.00 95.38 455 ALA A O 1
ATOM 3495 N N . TYR A 1 456 ? 21.750 -2.841 -22.509 1.00 96.25 456 TYR A N 1
ATOM 3496 C CA . TYR A 1 456 ? 20.740 -1.978 -21.894 1.00 96.25 456 TYR A CA 1
ATOM 3497 C C . TYR A 1 456 ? 21.273 -0.564 -21.624 1.00 96.25 456 TYR A C 1
ATOM 3499 O O . TYR A 1 456 ? 20.603 0.408 -21.961 1.00 96.25 456 TYR A O 1
ATOM 3507 N N . ALA A 1 457 ? 22.484 -0.433 -21.073 1.00 95.25 457 ALA A N 1
ATOM 3508 C CA . ALA A 1 457 ? 23.087 0.870 -20.792 1.00 95.25 457 ALA A CA 1
ATOM 3509 C C . ALA A 1 457 ? 23.182 1.745 -22.052 1.00 95.25 457 ALA A C 1
ATOM 3511 O O . ALA A 1 457 ? 22.839 2.925 -22.017 1.00 95.25 457 ALA A O 1
ATOM 3512 N N . GLN A 1 458 ? 23.607 1.157 -23.175 1.00 95.38 458 GLN A N 1
ATOM 3513 C CA . GLN A 1 458 ? 23.658 1.829 -24.475 1.00 95.38 458 GLN A CA 1
ATOM 3514 C C . GLN A 1 458 ? 22.258 2.179 -24.982 1.00 95.38 458 GLN A C 1
ATOM 3516 O O . GLN A 1 458 ? 22.034 3.304 -25.412 1.00 95.38 458 GLN A O 1
ATOM 3521 N N . PHE A 1 459 ? 21.304 1.251 -24.870 1.00 96.88 459 PHE A N 1
ATOM 3522 C CA . PHE A 1 459 ? 19.922 1.497 -25.276 1.00 96.88 459 PHE A CA 1
ATOM 3523 C C . PHE A 1 459 ? 19.294 2.671 -24.515 1.00 96.88 459 PHE A C 1
ATOM 3525 O O . PHE A 1 459 ? 18.672 3.535 -25.124 1.00 96.88 459 PHE A O 1
ATOM 3532 N N . ALA A 1 460 ? 19.488 2.747 -23.199 1.00 96.50 460 ALA A N 1
ATOM 3533 C CA . ALA A 1 460 ? 18.990 3.866 -22.407 1.00 96.50 460 ALA A CA 1
ATOM 3534 C C . ALA A 1 460 ? 19.708 5.182 -22.753 1.00 96.50 460 ALA A C 1
ATOM 3536 O O . ALA A 1 460 ? 19.055 6.184 -23.018 1.00 96.50 460 ALA A O 1
ATOM 3537 N N . SER A 1 461 ? 21.044 5.174 -22.789 1.00 94.00 461 SER A N 1
ATOM 3538 C CA . SER A 1 461 ? 21.841 6.402 -22.943 1.00 94.00 461 SER A CA 1
ATOM 3539 C C . SER A 1 461 ? 21.946 6.951 -24.367 1.00 94.00 461 SER A C 1
ATOM 3541 O O . SER A 1 461 ? 22.367 8.090 -24.516 1.00 94.00 461 SER A O 1
ATOM 3543 N N . ARG A 1 462 ? 21.607 6.165 -25.396 1.00 93.69 462 ARG A N 1
ATOM 3544 C CA . ARG A 1 462 ? 21.633 6.598 -26.804 1.00 93.69 462 ARG A CA 1
ATOM 3545 C C . ARG A 1 462 ? 20.248 6.541 -27.424 1.00 93.69 462 ARG A C 1
ATOM 3547 O O . ARG A 1 462 ? 19.718 7.545 -27.855 1.00 93.69 462 ARG A O 1
ATOM 3554 N N . ASN A 1 463 ? 19.604 5.376 -27.428 1.00 95.88 463 ASN A N 1
ATOM 3555 C CA . ASN A 1 463 ? 18.325 5.241 -28.126 1.00 95.88 463 ASN A CA 1
ATOM 3556 C C . ASN A 1 463 ? 17.196 6.008 -27.427 1.00 95.88 463 ASN A C 1
ATOM 3558 O O . ASN A 1 463 ? 16.469 6.741 -28.092 1.00 95.88 463 ASN A O 1
ATOM 3562 N N . ILE A 1 464 ? 17.030 5.821 -26.111 1.00 97.12 464 ILE A N 1
ATOM 3563 C CA . ILE A 1 464 ? 15.974 6.516 -25.363 1.00 97.12 464 ILE A CA 1
ATOM 3564 C C . ILE A 1 464 ? 16.325 7.998 -25.237 1.00 97.12 464 ILE A C 1
ATOM 3566 O O . ILE A 1 464 ? 15.529 8.816 -25.680 1.00 97.12 464 ILE A O 1
ATOM 3570 N N . ALA A 1 465 ? 17.506 8.322 -24.698 1.00 95.12 465 ALA A N 1
ATOM 3571 C CA . ALA A 1 465 ? 17.913 9.705 -24.437 1.00 95.12 465 ALA A CA 1
ATOM 3572 C C . ALA A 1 465 ? 17.901 10.603 -25.689 1.00 95.12 465 ALA A C 1
ATOM 3574 O O . ALA A 1 465 ? 17.454 11.742 -25.623 1.00 95.12 465 ALA A O 1
ATOM 3575 N N . ASP A 1 466 ? 18.319 10.089 -26.853 1.00 94.12 466 ASP A N 1
ATOM 3576 C CA . ASP A 1 466 ? 18.292 10.877 -28.096 1.00 94.12 466 ASP A CA 1
ATOM 3577 C C . ASP A 1 466 ? 16.887 10.930 -28.730 1.00 94.12 466 ASP A C 1
ATOM 3579 O O . ASP A 1 466 ? 16.626 11.754 -29.610 1.00 94.12 466 ASP A O 1
ATOM 3583 N N . GLY A 1 467 ? 15.983 10.032 -28.325 1.00 94.44 467 GLY A N 1
ATOM 3584 C CA . GLY A 1 467 ? 14.675 9.837 -28.954 1.00 94.44 467 GLY A CA 1
ATOM 3585 C C . GLY A 1 467 ? 13.493 10.469 -28.216 1.00 94.44 467 GLY A C 1
ATOM 3586 O O . GLY A 1 467 ? 12.450 10.702 -28.832 1.00 94.44 467 GLY A O 1
ATOM 3587 N N . VAL A 1 468 ? 13.620 10.747 -26.916 1.00 95.88 468 VAL A N 1
ATOM 3588 C CA . VAL A 1 468 ? 12.552 11.350 -26.103 1.00 95.88 468 VAL A CA 1
ATOM 3589 C C . VAL A 1 468 ? 12.917 12.765 -25.674 1.00 95.88 468 VAL A C 1
ATOM 3591 O O . VAL A 1 468 ? 14.077 13.128 -25.548 1.00 95.88 468 VAL A O 1
ATOM 3594 N N . HIS A 1 469 ? 11.905 13.602 -25.473 1.00 94.31 469 HIS A N 1
ATOM 3595 C CA . HIS A 1 469 ? 12.085 14.950 -24.940 1.00 94.31 469 HIS A CA 1
ATOM 3596 C C . HIS A 1 469 ? 10.769 15.442 -24.324 1.00 94.31 469 HIS A C 1
ATOM 3598 O O . HIS A 1 469 ? 9.747 14.753 -24.344 1.00 94.31 469 HIS A O 1
ATOM 3604 N N . SER A 1 470 ? 10.738 16.675 -23.816 1.00 89.50 470 SER A N 1
ATOM 3605 C CA . SER A 1 470 ? 9.558 17.240 -23.138 1.00 89.50 470 SER A CA 1
ATOM 3606 C C . SER A 1 470 ? 8.256 17.259 -23.957 1.00 89.50 470 SER A C 1
ATOM 3608 O O . SER A 1 470 ? 7.172 17.433 -23.401 1.00 89.50 470 SER A O 1
ATOM 3610 N N . GLY A 1 471 ? 8.329 17.121 -25.284 1.00 90.94 471 GLY A N 1
ATOM 3611 C CA . GLY A 1 471 ? 7.158 17.016 -26.159 1.00 90.94 471 GLY A CA 1
ATOM 3612 C C . GLY A 1 471 ? 6.491 15.645 -26.076 1.00 90.94 471 GLY A C 1
ATOM 3613 O O . GLY A 1 471 ? 5.266 15.571 -26.120 1.00 90.94 471 GLY A O 1
ATOM 3614 N N . SER A 1 472 ? 7.268 14.583 -25.836 1.00 93.00 472 SER A N 1
ATOM 3615 C CA . SER A 1 472 ? 6.778 13.204 -25.737 1.00 93.00 472 SER A CA 1
ATOM 3616 C C . SER A 1 472 ? 5.751 13.024 -24.612 1.00 93.00 472 SER A C 1
ATOM 3618 O O . SER A 1 472 ? 4.826 12.230 -24.738 1.00 93.00 472 SER A O 1
ATOM 3620 N N . GLY A 1 473 ? 5.860 13.790 -23.519 1.00 89.81 473 GLY A N 1
ATOM 3621 C CA . GLY A 1 473 ? 4.884 13.783 -22.417 1.00 89.81 473 GLY A CA 1
ATOM 3622 C C . GLY A 1 473 ? 3.660 14.688 -22.625 1.00 89.81 473 GLY A C 1
ATOM 3623 O O . GLY A 1 473 ? 2.637 14.525 -21.955 1.00 89.81 473 GLY A O 1
ATOM 3624 N N . ARG A 1 474 ? 3.725 15.632 -23.570 1.00 89.62 474 ARG A N 1
ATOM 3625 C CA . ARG A 1 474 ? 2.779 16.756 -23.719 1.00 89.62 474 ARG A CA 1
ATOM 3626 C C . ARG A 1 474 ? 1.800 16.622 -24.885 1.00 89.62 474 ARG A C 1
ATOM 3628 O O . ARG A 1 474 ? 1.086 17.564 -25.209 1.00 89.62 474 ARG A O 1
ATOM 3635 N N . THR A 1 475 ? 1.721 15.450 -25.503 1.00 88.50 475 THR A N 1
ATOM 3636 C CA . THR A 1 475 ? 0.751 15.192 -26.576 1.00 88.50 475 THR A CA 1
ATOM 3637 C C . THR A 1 475 ? -0.698 15.393 -26.123 1.00 88.50 475 THR A C 1
ATOM 3639 O O . THR A 1 475 ? -1.009 15.364 -24.919 1.00 88.50 475 THR A O 1
ATOM 3642 N N . ALA A 1 476 ? -1.596 15.540 -27.101 1.00 86.06 476 ALA A N 1
ATOM 3643 C CA . ALA A 1 476 ? -3.031 15.632 -26.861 1.00 86.06 476 ALA A CA 1
ATOM 3644 C C . ALA A 1 476 ? -3.570 14.406 -26.080 1.00 86.06 476 ALA A C 1
ATOM 3646 O O . ALA A 1 476 ? -3.031 13.303 -26.222 1.00 86.06 476 ALA A O 1
ATOM 3647 N N . PRO A 1 477 ? -4.606 14.567 -25.228 1.00 84.38 477 PRO A N 1
ATOM 3648 C CA . PRO A 1 477 ? -5.134 13.476 -24.398 1.00 84.38 477 PRO A CA 1
ATOM 3649 C C . PRO A 1 477 ? -5.711 12.290 -25.188 1.00 84.38 477 PRO A C 1
ATOM 3651 O O . PRO A 1 477 ? -5.707 11.162 -24.696 1.00 84.38 477 PRO A O 1
ATOM 3654 N N . ASP A 1 478 ? -6.219 12.550 -26.388 1.00 86.88 478 ASP A N 1
ATOM 3655 C CA . ASP A 1 478 ? -6.858 11.597 -27.294 1.00 86.88 478 ASP A CA 1
ATOM 3656 C C . ASP A 1 478 ? -5.896 10.990 -28.331 1.00 86.88 478 ASP A C 1
ATOM 3658 O O . ASP A 1 478 ? -6.309 10.136 -29.115 1.00 86.88 478 ASP A O 1
ATOM 3662 N N . ASP A 1 479 ? -4.611 11.360 -28.304 1.00 89.62 479 ASP A N 1
ATOM 3663 C CA . ASP A 1 479 ? -3.607 10.826 -29.226 1.00 89.62 479 ASP A CA 1
ATOM 3664 C C . ASP A 1 479 ? -3.222 9.374 -28.875 1.00 89.62 479 ASP A C 1
ATOM 3666 O O . ASP A 1 479 ? -2.457 9.096 -27.944 1.00 89.62 479 ASP A O 1
ATOM 3670 N N . ASP A 1 480 ? -3.740 8.430 -29.663 1.00 91.81 480 ASP A N 1
ATOM 3671 C CA . ASP A 1 480 ? -3.422 6.999 -29.581 1.00 91.81 480 ASP A CA 1
ATOM 3672 C C . ASP A 1 480 ? -1.949 6.680 -29.895 1.00 91.81 480 ASP A C 1
ATOM 3674 O O . ASP A 1 480 ? -1.472 5.603 -29.526 1.00 91.81 480 ASP A O 1
ATOM 3678 N N . ASN A 1 481 ? -1.229 7.585 -30.567 1.00 93.00 481 ASN A N 1
ATOM 3679 C CA . ASN A 1 481 ? 0.204 7.447 -30.827 1.00 93.00 481 ASN A CA 1
ATOM 3680 C C . ASN A 1 481 ? 1.057 8.066 -29.715 1.00 93.00 481 ASN A C 1
ATOM 3682 O O . ASN A 1 481 ? 2.273 8.048 -29.820 1.00 93.00 481 ASN A O 1
ATOM 3686 N N . SER A 1 482 ? 0.475 8.597 -28.642 1.00 92.06 482 SER A N 1
ATOM 3687 C CA . SER A 1 482 ? 1.260 9.000 -27.475 1.00 92.06 482 SER A CA 1
ATOM 3688 C C . SER A 1 482 ? 1.760 7.789 -26.689 1.00 92.06 482 SER A C 1
ATOM 3690 O O . SER A 1 482 ? 1.019 6.825 -26.491 1.00 92.06 482 SER A O 1
ATOM 3692 N N . ASP A 1 483 ? 2.968 7.874 -26.133 1.00 95.00 483 ASP A N 1
ATOM 3693 C CA . ASP A 1 483 ? 3.478 6.897 -25.159 1.00 95.00 483 ASP A CA 1
ATOM 3694 C C . ASP A 1 483 ? 2.762 6.961 -23.805 1.00 95.00 483 ASP A C 1
ATOM 3696 O O . ASP A 1 483 ? 2.909 6.067 -22.965 1.00 95.00 483 ASP A O 1
ATOM 3700 N N . TYR A 1 484 ? 1.954 8.000 -23.597 1.00 93.88 484 TYR A N 1
ATOM 3701 C CA . TYR A 1 484 ? 1.218 8.249 -22.372 1.00 93.88 484 TYR A CA 1
ATOM 3702 C C . TYR A 1 484 ? -0.284 8.357 -22.625 1.00 93.88 484 TYR A C 1
ATOM 3704 O O . TYR A 1 484 ? -0.743 8.665 -23.722 1.00 93.88 484 TYR A O 1
ATOM 3712 N N . TYR A 1 485 ? -1.068 8.152 -21.571 1.00 92.19 485 TYR A N 1
ATOM 3713 C CA . TYR A 1 485 ? -2.509 8.384 -21.590 1.00 92.19 485 TYR A CA 1
ATOM 3714 C C . TYR A 1 485 ? -2.967 9.090 -20.307 1.00 92.19 485 TYR A C 1
ATOM 3716 O O . TYR A 1 485 ? -2.364 8.889 -19.246 1.00 92.19 485 TYR A O 1
ATOM 3724 N N . PRO A 1 486 ? -4.002 9.945 -20.377 1.00 90.12 486 PRO A N 1
ATOM 3725 C CA . PRO A 1 486 ? -4.519 10.652 -19.210 1.00 90.12 486 PRO A CA 1
ATOM 3726 C C . PRO A 1 486 ? -5.132 9.685 -18.195 1.00 90.12 486 PRO A C 1
ATOM 3728 O O . PRO A 1 486 ? -5.773 8.704 -18.565 1.00 90.12 486 PRO A O 1
ATOM 3731 N N . ILE A 1 487 ? -4.995 10.002 -16.909 1.00 91.56 487 ILE A N 1
ATOM 3732 C CA . ILE A 1 487 ? -5.610 9.229 -15.824 1.00 91.56 487 ILE A CA 1
ATOM 3733 C C . ILE A 1 487 ? -6.607 10.077 -15.016 1.00 91.56 487 ILE A C 1
ATOM 3735 O O . ILE A 1 487 ? -6.450 11.299 -14.942 1.00 91.56 487 ILE A O 1
ATOM 3739 N N . PRO A 1 488 ? -7.620 9.461 -14.375 1.00 89.81 488 PRO A N 1
ATOM 3740 C CA . PRO A 1 488 ? -8.519 10.172 -13.469 1.00 89.81 488 PRO A CA 1
ATOM 3741 C C . PRO A 1 488 ? -7.769 10.808 -12.293 1.00 89.81 488 PRO A C 1
ATOM 3743 O O . PRO A 1 488 ? -6.861 10.192 -11.732 1.00 89.81 488 PRO A O 1
ATOM 3746 N N . LEU A 1 489 ? -8.203 11.993 -11.856 1.00 89.19 489 LEU A N 1
ATOM 3747 C CA . LEU A 1 489 ? -7.659 12.686 -10.680 1.00 89.19 489 LEU A CA 1
ATOM 3748 C C . LEU A 1 489 ? -8.187 12.066 -9.378 1.00 89.19 489 LEU A C 1
ATOM 3750 O O . LEU A 1 489 ? -8.962 12.665 -8.639 1.00 89.19 489 LEU A O 1
ATOM 3754 N N . THR A 1 490 ? -7.781 10.825 -9.123 1.00 88.81 490 THR A N 1
ATOM 3755 C CA . THR A 1 490 ? -8.155 10.044 -7.939 1.00 88.81 490 THR A CA 1
ATOM 3756 C C . THR A 1 490 ? -6.910 9.506 -7.247 1.00 88.81 490 THR A C 1
ATOM 3758 O O . THR A 1 490 ? -5.845 9.368 -7.860 1.00 88.81 490 THR A O 1
ATOM 3761 N N . ARG A 1 491 ? -7.037 9.172 -5.961 1.00 84.19 491 ARG A N 1
ATOM 3762 C CA . ARG A 1 491 ? -5.923 8.654 -5.158 1.00 84.19 491 ARG A CA 1
ATOM 3763 C C . ARG A 1 491 ? -5.431 7.290 -5.654 1.00 84.19 491 ARG A C 1
ATOM 3765 O O . ARG A 1 491 ? -4.261 6.958 -5.460 1.00 84.19 491 ARG A O 1
ATOM 3772 N N . GLU A 1 492 ? -6.322 6.515 -6.264 1.00 85.88 492 GLU A N 1
ATOM 3773 C CA . GLU A 1 492 ? -6.103 5.168 -6.790 1.00 85.88 492 GLU A CA 1
ATOM 3774 C C . GLU A 1 492 ? -5.403 5.164 -8.151 1.00 85.88 492 GLU A C 1
ATOM 3776 O O . GLU A 1 492 ? -4.743 4.179 -8.490 1.00 85.88 492 GLU A O 1
ATOM 3781 N N . SER A 1 493 ? -5.556 6.247 -8.918 1.00 90.31 493 SER A N 1
ATOM 3782 C CA . SER A 1 493 ? -4.938 6.412 -10.235 1.00 90.31 493 SER A CA 1
ATOM 3783 C C . SER A 1 493 ? -3.595 7.136 -10.158 1.00 90.31 493 SER A C 1
ATOM 3785 O O . SER A 1 493 ? -2.665 6.751 -10.860 1.00 90.31 493 SER A O 1
ATOM 3787 N N . ILE A 1 494 ? -3.465 8.156 -9.298 1.00 93.38 494 ILE A N 1
ATOM 3788 C CA . ILE A 1 494 ? -2.206 8.892 -9.102 1.00 93.38 494 ILE A CA 1
ATOM 3789 C C . ILE A 1 494 ? -1.321 8.094 -8.142 1.00 93.38 494 ILE A C 1
ATOM 3791 O O . ILE A 1 494 ? -1.321 8.305 -6.928 1.00 93.38 494 ILE A O 1
ATOM 3795 N N . VAL A 1 495 ? -0.579 7.141 -8.694 1.00 94.25 495 VAL A N 1
ATOM 3796 C CA . VAL A 1 495 ? 0.335 6.257 -7.956 1.00 94.25 495 VAL A CA 1
ATOM 3797 C C . VAL A 1 495 ? 1.791 6.552 -8.310 1.00 94.25 495 VAL A C 1
ATOM 3799 O O . VAL A 1 495 ? 2.066 7.255 -9.284 1.00 94.25 495 VAL A O 1
ATOM 3802 N N . ALA A 1 496 ? 2.742 6.019 -7.543 1.00 96.19 496 ALA A N 1
ATOM 3803 C CA . ALA A 1 496 ? 4.155 6.186 -7.870 1.00 96.19 496 ALA A CA 1
ATOM 3804 C C . ALA A 1 496 ? 4.462 5.641 -9.280 1.00 96.19 496 ALA A C 1
ATOM 3806 O O . ALA A 1 496 ? 3.926 4.600 -9.664 1.00 96.19 496 ALA A O 1
ATOM 3807 N N . GLY A 1 497 ? 5.274 6.358 -10.056 1.00 96.19 497 GLY A N 1
ATOM 3808 C CA . GLY A 1 497 ? 5.520 6.088 -11.478 1.00 96.19 497 GLY A CA 1
ATOM 3809 C C . GLY A 1 497 ? 4.537 6.769 -12.443 1.00 96.19 497 GLY A C 1
ATOM 3810 O O . GLY A 1 497 ? 4.758 6.722 -13.651 1.00 96.19 497 GLY A O 1
ATOM 3811 N N . THR A 1 498 ? 3.483 7.423 -11.939 1.00 96.38 498 THR A N 1
ATOM 3812 C CA . THR A 1 498 ? 2.645 8.341 -12.735 1.00 96.38 498 THR A CA 1
ATOM 3813 C C . THR A 1 498 ? 3.492 9.518 -13.198 1.00 96.38 498 THR A C 1
ATOM 3815 O O . THR A 1 498 ? 4.265 10.057 -12.413 1.00 96.38 498 THR A O 1
ATOM 3818 N N . MET A 1 499 ? 3.327 9.949 -14.441 1.00 94.50 499 MET A N 1
ATOM 3819 C CA . MET A 1 499 ? 3.982 11.139 -14.968 1.00 94.50 499 MET A CA 1
ATOM 3820 C C . MET A 1 499 ? 3.075 12.363 -14.792 1.00 94.50 499 MET A C 1
ATOM 3822 O O . MET A 1 499 ? 1.857 12.266 -14.941 1.00 94.50 499 MET A O 1
ATOM 3826 N N . PHE A 1 500 ? 3.655 13.514 -14.473 1.00 92.81 500 PHE A N 1
ATOM 3827 C CA . PHE A 1 500 ? 2.990 14.809 -14.544 1.00 92.81 500 PHE A CA 1
ATOM 3828 C C . PHE A 1 500 ? 3.725 15.689 -15.552 1.00 92.81 500 PHE A C 1
ATOM 3830 O O . PHE A 1 500 ? 4.921 15.935 -15.401 1.00 92.81 500 PHE A O 1
ATOM 3837 N N . ALA A 1 501 ? 3.004 16.143 -16.574 1.00 89.56 501 ALA A N 1
ATOM 3838 C CA . ALA A 1 501 ? 3.503 17.113 -17.536 1.00 89.56 501 ALA A CA 1
ATOM 3839 C C . ALA A 1 501 ? 2.969 18.489 -17.164 1.00 89.56 501 ALA A C 1
ATOM 3841 O O . ALA A 1 501 ? 1.747 18.658 -17.077 1.00 89.56 501 ALA A O 1
ATOM 3842 N N . ASP A 1 502 ? 3.866 19.450 -16.961 1.00 84.44 502 ASP A N 1
ATOM 3843 C CA . ASP A 1 502 ? 3.470 20.830 -16.719 1.00 84.44 502 ASP A CA 1
ATOM 3844 C C . ASP A 1 502 ? 3.233 21.603 -18.037 1.00 84.44 502 ASP A C 1
ATOM 3846 O O . ASP A 1 502 ? 3.575 21.119 -19.125 1.00 84.44 502 ASP A O 1
ATOM 3850 N N . PRO A 1 503 ? 2.623 22.801 -17.970 1.00 76.12 503 PRO A N 1
ATOM 3851 C CA . PRO A 1 503 ? 2.321 23.597 -19.162 1.00 76.12 503 PRO A CA 1
ATOM 3852 C C . PRO A 1 503 ? 3.559 24.121 -19.904 1.00 76.12 503 PRO A C 1
ATOM 3854 O O . PRO A 1 503 ? 3.497 24.362 -21.109 1.00 76.12 503 PRO A O 1
ATOM 3857 N N . TYR A 1 504 ? 4.688 24.276 -19.210 1.00 77.50 504 TYR A N 1
ATOM 3858 C CA . TYR A 1 504 ? 5.904 24.905 -19.731 1.00 77.50 504 TYR A CA 1
ATOM 3859 C C . TYR A 1 504 ? 6.919 23.900 -20.287 1.00 77.50 504 TYR A C 1
ATOM 3861 O O . TYR A 1 504 ? 7.917 24.297 -20.887 1.00 77.50 504 TYR A O 1
ATOM 3869 N N . GLY A 1 505 ? 6.651 22.599 -20.157 1.00 80.00 505 GLY A N 1
ATOM 3870 C CA . GLY A 1 505 ? 7.492 21.543 -20.709 1.00 80.00 505 GLY A CA 1
ATOM 3871 C C . GLY A 1 505 ? 8.380 20.832 -19.700 1.00 80.00 505 GLY A C 1
ATOM 3872 O O . GLY A 1 505 ? 9.216 20.042 -20.132 1.00 80.00 505 GLY A O 1
ATOM 3873 N N . HIS A 1 506 ? 8.210 21.051 -18.396 1.00 89.00 506 HIS A N 1
ATOM 3874 C CA . HIS A 1 506 ? 8.883 20.235 -17.389 1.00 89.00 506 HIS A CA 1
ATOM 3875 C C . HIS A 1 506 ? 8.069 18.970 -17.101 1.00 89.00 506 HIS A C 1
ATOM 3877 O O . HIS A 1 506 ? 6.840 19.006 -16.968 1.00 89.00 506 HIS A O 1
ATOM 3883 N N . LEU A 1 507 ? 8.758 17.830 -17.051 1.00 92.19 507 LEU A N 1
ATOM 3884 C CA . LEU A 1 507 ? 8.158 16.523 -16.802 1.00 92.19 507 LEU A CA 1
ATOM 3885 C C . LEU A 1 507 ? 8.611 15.995 -15.445 1.00 92.19 507 LEU A C 1
ATOM 3887 O O . LEU A 1 507 ? 9.774 16.103 -15.063 1.00 92.19 507 LEU A O 1
ATOM 3891 N N . PHE A 1 508 ? 7.672 15.391 -14.728 1.00 93.81 508 PHE A N 1
ATOM 3892 C CA . PHE A 1 508 ? 7.901 14.878 -13.389 1.00 93.81 508 PHE A CA 1
ATOM 3893 C C . PHE A 1 508 ? 7.352 13.466 -13.241 1.00 93.81 508 PHE A C 1
ATOM 3895 O O . PHE A 1 508 ? 6.371 13.090 -13.882 1.00 93.81 508 PHE A O 1
ATOM 3902 N N . VAL A 1 509 ? 7.931 12.704 -12.320 1.00 96.31 509 VAL A N 1
ATOM 3903 C CA . VAL A 1 509 ? 7.443 11.390 -11.904 1.00 96.31 509 VAL A CA 1
ATOM 3904 C C . VAL A 1 509 ? 6.904 11.493 -10.488 1.00 96.31 509 VAL A C 1
ATOM 3906 O O . VAL A 1 509 ? 7.577 11.972 -9.585 1.00 96.31 509 VAL A O 1
ATOM 3909 N N . ILE A 1 510 ? 5.694 11.009 -10.253 1.00 96.50 510 ILE A N 1
ATOM 3910 C CA . ILE A 1 510 ? 5.163 10.863 -8.904 1.00 96.50 510 ILE A CA 1
ATOM 3911 C C . ILE A 1 510 ? 5.974 9.796 -8.177 1.00 96.50 510 ILE A C 1
ATOM 3913 O O . ILE A 1 510 ? 6.038 8.646 -8.607 1.00 96.50 510 ILE A O 1
ATOM 3917 N N . ALA A 1 511 ? 6.592 10.190 -7.070 1.00 95.19 511 ALA A N 1
ATOM 3918 C CA . ALA A 1 511 ? 7.397 9.330 -6.216 1.00 95.19 511 ALA A CA 1
ATOM 3919 C C . ALA A 1 511 ? 6.537 8.628 -5.159 1.00 95.19 511 ALA A C 1
ATOM 3921 O O . ALA A 1 511 ? 6.824 7.502 -4.777 1.00 95.19 511 ALA A O 1
ATOM 3922 N N . GLY A 1 512 ? 5.450 9.251 -4.700 1.00 92.69 512 GLY A N 1
ATOM 3923 C CA . GLY A 1 512 ? 4.543 8.622 -3.745 1.00 92.69 512 GLY A CA 1
ATOM 3924 C C . GLY A 1 512 ? 3.691 9.612 -2.967 1.00 92.69 512 GLY A C 1
ATOM 3925 O O . GLY A 1 512 ? 3.664 10.806 -3.254 1.00 92.69 512 GLY A O 1
ATOM 3926 N N . TRP A 1 513 ? 2.993 9.093 -1.961 1.00 89.06 513 TRP A N 1
ATOM 3927 C CA . TRP A 1 513 ? 2.146 9.872 -1.065 1.00 89.06 513 TRP A CA 1
ATOM 3928 C C . TRP A 1 513 ? 2.614 9.719 0.370 1.00 89.06 513 TRP A C 1
ATOM 3930 O O . TRP A 1 513 ? 2.762 8.602 0.865 1.00 89.06 513 TRP A O 1
ATOM 3940 N N . ILE A 1 514 ? 2.721 10.843 1.061 1.00 87.06 514 ILE A N 1
ATOM 3941 C CA . ILE A 1 514 ? 2.809 10.883 2.512 1.00 87.06 514 ILE A CA 1
ATOM 3942 C C . ILE A 1 514 ? 1.377 10.989 3.040 1.00 87.06 514 ILE A C 1
ATOM 3944 O O . ILE A 1 514 ? 0.671 11.940 2.682 1.00 87.06 514 ILE A O 1
ATOM 3948 N N . PRO A 1 515 ? 0.914 10.012 3.841 1.00 80.50 515 PRO A N 1
ATOM 3949 C CA . PRO A 1 515 ? -0.434 10.029 4.387 1.00 80.50 515 PRO A CA 1
ATOM 3950 C C . PRO A 1 515 ? -0.708 11.296 5.194 1.00 80.50 515 PRO A C 1
ATOM 3952 O O . PRO A 1 515 ? 0.171 11.819 5.877 1.00 80.50 515 PRO A O 1
ATOM 3955 N N . GLN A 1 516 ? -1.955 11.756 5.141 1.00 81.12 516 GLN A N 1
ATOM 3956 C CA . GLN A 1 516 ? -2.439 12.804 6.029 1.00 81.12 516 GLN A CA 1
ATOM 3957 C C . GLN A 1 516 ? -2.329 12.334 7.487 1.00 81.12 516 GLN A C 1
ATOM 3959 O O . GLN A 1 516 ? -2.745 11.223 7.810 1.00 81.12 516 GLN A O 1
ATOM 3964 N N . GLY A 1 517 ? -1.778 13.171 8.363 1.00 74.38 517 GLY A N 1
ATOM 3965 C CA . GLY A 1 517 ? -1.802 12.940 9.805 1.00 74.38 517 GLY A CA 1
ATOM 3966 C C . GLY A 1 517 ? -3.021 13.592 10.458 1.00 74.38 517 GLY A C 1
ATOM 3967 O O . GLY A 1 517 ? -3.803 14.282 9.811 1.00 74.38 517 GLY A O 1
ATOM 3968 N N . LEU A 1 518 ? -3.171 13.431 11.773 1.00 70.19 518 LEU A N 1
ATOM 3969 C CA . LEU A 1 518 ? -4.210 14.154 12.522 1.00 70.19 518 LEU A CA 1
ATOM 3970 C C . LEU A 1 518 ? -4.038 15.674 12.431 1.00 70.19 518 LEU A C 1
ATOM 3972 O O . LEU A 1 518 ? -5.018 16.397 12.285 1.00 70.19 518 LEU A O 1
ATOM 3976 N N . ASN A 1 519 ? -2.783 16.127 12.501 1.00 72.69 519 ASN A N 1
ATOM 3977 C CA . ASN A 1 519 ? -2.413 17.540 12.595 1.00 72.69 519 ASN A CA 1
ATOM 3978 C C . ASN A 1 519 ? -1.578 18.000 11.385 1.00 72.69 519 ASN A C 1
ATOM 3980 O O . ASN A 1 519 ? -0.962 19.061 11.420 1.00 72.69 519 ASN A O 1
ATOM 3984 N N . SER A 1 520 ? -1.506 17.191 10.327 1.00 76.00 520 SER A N 1
ATOM 3985 C CA . SER A 1 520 ? -0.745 17.493 9.114 1.00 76.00 520 SER A CA 1
ATOM 3986 C C . SER A 1 520 ? -1.539 17.098 7.878 1.00 76.00 520 SER A C 1
ATOM 3988 O O . SER A 1 520 ? -2.234 16.084 7.872 1.00 76.00 520 SER A O 1
ATOM 3990 N N . TYR A 1 521 ? -1.433 17.890 6.815 1.0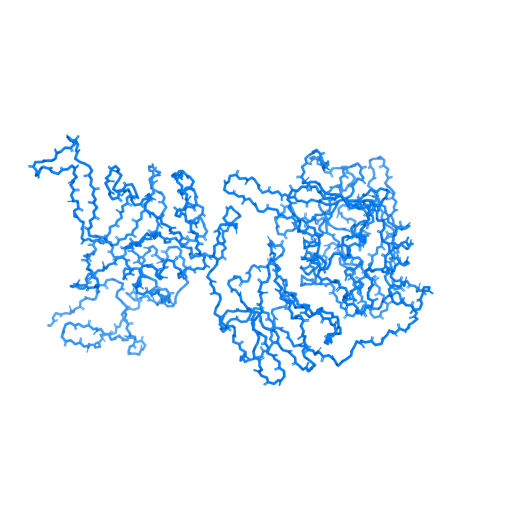0 82.56 521 TYR A N 1
ATOM 3991 C CA . TYR A 1 521 ? -2.010 17.542 5.520 1.00 82.56 521 TYR A CA 1
ATOM 3992 C C . TYR A 1 521 ? -1.208 16.410 4.859 1.00 82.56 521 TYR A C 1
ATOM 3994 O O . TYR A 1 521 ? -0.013 16.247 5.109 1.00 82.56 521 TYR A O 1
ATOM 4002 N N . GLY A 1 522 ? -1.869 15.611 4.019 1.00 85.94 522 GLY A N 1
ATOM 4003 C CA . GLY A 1 522 ? -1.183 14.619 3.191 1.00 85.94 522 GLY A CA 1
ATOM 4004 C C . GLY A 1 522 ? -0.386 15.304 2.085 1.00 85.94 522 GLY A C 1
ATOM 4005 O O . GLY A 1 522 ? -0.819 16.326 1.555 1.00 85.94 522 GLY A O 1
ATOM 4006 N N . VAL A 1 523 ? 0.768 14.748 1.725 1.00 89.88 523 VAL A N 1
ATOM 4007 C CA . VAL A 1 523 ? 1.675 15.358 0.742 1.00 89.88 523 VAL A CA 1
ATOM 4008 C C . VAL A 1 523 ? 1.861 14.414 -0.433 1.00 89.88 523 VAL A C 1
ATOM 4010 O O . VAL A 1 523 ? 2.256 13.264 -0.255 1.00 89.88 523 VAL A O 1
ATOM 4013 N N . LEU A 1 524 ? 1.592 14.903 -1.640 1.00 92.25 524 LEU A N 1
ATOM 4014 C CA . LEU A 1 524 ? 2.028 14.242 -2.864 1.00 92.25 524 LEU A CA 1
ATOM 4015 C C . LEU A 1 524 ? 3.503 14.585 -3.090 1.00 92.25 524 LEU A C 1
ATOM 4017 O O . LEU A 1 524 ? 3.904 15.736 -2.927 1.00 92.25 524 LEU A O 1
ATOM 4021 N N . VAL A 1 525 ? 4.316 13.594 -3.429 1.00 93.69 525 VAL A N 1
ATOM 4022 C CA . VAL A 1 525 ? 5.753 13.761 -3.660 1.00 93.69 525 VAL A CA 1
ATOM 4023 C C . VAL A 1 525 ? 6.048 13.441 -5.116 1.00 93.69 525 VAL A C 1
ATOM 4025 O O . VAL A 1 525 ? 5.603 12.413 -5.631 1.00 93.69 525 VAL A O 1
ATOM 4028 N N . GLY A 1 526 ? 6.802 14.319 -5.768 1.00 94.81 526 GLY A N 1
ATOM 4029 C CA . GLY A 1 526 ? 7.304 14.118 -7.119 1.00 94.81 526 GLY A CA 1
ATOM 4030 C C . GLY A 1 526 ? 8.828 14.065 -7.152 1.00 94.81 526 GLY A C 1
ATOM 4031 O O . GLY A 1 526 ? 9.504 14.448 -6.196 1.00 94.81 526 GLY A O 1
ATOM 4032 N N . ALA A 1 527 ? 9.346 13.585 -8.268 1.00 95.81 527 ALA A N 1
ATOM 4033 C CA . ALA A 1 527 ? 10.748 13.588 -8.617 1.00 95.81 527 ALA A CA 1
ATOM 4034 C C . ALA A 1 527 ? 10.917 14.096 -10.050 1.00 95.81 527 ALA A C 1
ATOM 4036 O O . ALA A 1 527 ? 10.083 13.827 -10.917 1.00 95.81 527 ALA A O 1
ATOM 4037 N N . ASP A 1 528 ? 11.994 14.822 -10.287 1.00 94.94 528 ASP A N 1
ATOM 4038 C CA . ASP A 1 528 ? 12.409 15.313 -11.594 1.00 94.94 528 ASP A CA 1
ATOM 4039 C C . ASP A 1 528 ? 13.903 15.093 -11.782 1.00 94.94 528 ASP A C 1
ATOM 4041 O O . ASP A 1 528 ? 14.624 14.730 -10.852 1.00 94.94 528 ASP A O 1
ATOM 4045 N N . ALA A 1 529 ? 14.364 15.294 -13.008 1.00 96.25 529 ALA A N 1
ATOM 4046 C CA . ALA A 1 529 ? 15.780 15.359 -13.294 1.00 96.25 529 ALA A CA 1
ATOM 4047 C C . ALA A 1 529 ? 16.096 16.604 -14.119 1.00 96.25 529 ALA A C 1
ATOM 4049 O O . ALA A 1 529 ? 15.214 17.191 -14.746 1.00 96.25 529 ALA A O 1
ATOM 4050 N N . GLN A 1 530 ? 17.348 17.033 -14.061 1.00 94.69 530 GLN A N 1
ATOM 4051 C CA . GLN A 1 530 ? 17.829 18.261 -14.679 1.00 94.69 530 GLN A CA 1
ATOM 4052 C C . GLN A 1 530 ? 18.799 17.935 -15.823 1.00 94.69 530 GLN A C 1
ATOM 4054 O O . GLN A 1 530 ? 19.366 16.843 -15.842 1.00 94.69 530 GLN A O 1
ATOM 4059 N N . PRO A 1 531 ? 19.040 18.858 -16.773 1.00 93.94 531 PRO A N 1
ATOM 4060 C CA . PRO A 1 531 ? 19.963 18.620 -17.890 1.00 93.94 531 PRO A CA 1
ATOM 4061 C C . PRO A 1 531 ? 21.408 18.288 -17.479 1.00 93.94 531 PRO A C 1
ATOM 4063 O O . PRO A 1 531 ? 22.160 17.720 -18.265 1.00 93.94 531 PRO A O 1
ATOM 4066 N N . ASP A 1 532 ? 21.810 18.625 -16.250 1.00 93.50 532 ASP A N 1
ATOM 4067 C CA . ASP A 1 532 ? 23.103 18.237 -15.672 1.00 93.50 532 ASP A CA 1
ATOM 4068 C C . ASP A 1 532 ? 23.137 16.777 -15.162 1.00 93.50 532 ASP A C 1
ATOM 4070 O O . ASP A 1 532 ? 24.172 16.287 -14.702 1.00 93.50 532 ASP A O 1
ATOM 4074 N N . GLY A 1 533 ? 22.014 16.062 -15.277 1.00 93.25 533 GLY A N 1
ATOM 4075 C CA . GLY A 1 533 ? 21.821 14.680 -14.861 1.00 93.25 533 GLY A CA 1
ATOM 4076 C C . GLY A 1 533 ? 21.423 14.514 -13.396 1.00 93.25 533 GLY A C 1
ATOM 4077 O O . GLY A 1 533 ? 21.229 13.371 -12.965 1.00 93.25 533 GLY A O 1
ATOM 4078 N N . THR A 1 534 ? 21.309 15.600 -12.622 1.00 96.88 534 THR A N 1
ATOM 4079 C CA . THR A 1 534 ? 20.867 15.510 -11.228 1.00 96.88 534 THR A CA 1
ATOM 4080 C C . THR A 1 534 ? 19.405 15.096 -11.138 1.00 96.88 534 THR A C 1
ATOM 4082 O O . THR A 1 534 ? 18.593 15.439 -11.990 1.00 96.88 534 THR A O 1
ATOM 4085 N N . VAL A 1 535 ? 19.062 14.337 -10.096 1.00 97.44 535 VAL A N 1
ATOM 4086 C CA . VAL A 1 535 ? 17.694 13.876 -9.827 1.00 97.44 535 VAL A CA 1
ATOM 4087 C C . VAL A 1 535 ? 17.238 14.492 -8.517 1.00 97.44 535 VAL A C 1
ATOM 4089 O O . VAL A 1 535 ? 17.897 14.299 -7.499 1.00 97.44 535 VAL A O 1
ATOM 4092 N N . GLY A 1 536 ? 16.132 15.227 -8.533 1.00 94.75 536 GLY A N 1
ATOM 4093 C CA . GLY A 1 536 ? 15.529 15.861 -7.368 1.00 94.75 536 GLY A CA 1
ATOM 4094 C C . GLY A 1 536 ? 14.281 15.121 -6.898 1.00 94.75 536 GLY A C 1
ATOM 4095 O O . GLY A 1 536 ? 13.539 14.556 -7.696 1.00 94.75 536 GLY A O 1
ATOM 4096 N N . ARG A 1 537 ? 14.020 15.144 -5.591 1.00 94.50 537 ARG A N 1
ATOM 4097 C CA . ARG A 1 537 ? 12.749 14.745 -4.974 1.00 94.50 537 ARG A CA 1
ATOM 4098 C C . ARG A 1 537 ? 12.190 15.922 -4.195 1.00 94.50 537 ARG A C 1
ATOM 4100 O O . ARG A 1 537 ? 12.902 16.524 -3.392 1.00 94.50 537 ARG A O 1
ATOM 4107 N N . ARG A 1 538 ? 10.915 16.237 -4.432 1.00 91.56 538 ARG A N 1
ATOM 4108 C CA . ARG A 1 538 ? 10.268 17.463 -3.955 1.00 91.56 538 ARG A CA 1
ATOM 4109 C C . ARG A 1 538 ? 8.808 17.241 -3.596 1.00 91.56 538 ARG A C 1
ATOM 4111 O O . ARG A 1 538 ? 8.129 16.359 -4.128 1.00 91.56 538 ARG A O 1
ATOM 4118 N N . ARG A 1 539 ? 8.294 18.096 -2.715 1.00 92.50 539 ARG A N 1
ATOM 4119 C CA . ARG A 1 539 ? 6.850 18.182 -2.452 1.00 92.50 539 ARG A CA 1
ATOM 4120 C C . ARG A 1 539 ? 6.129 18.647 -3.713 1.00 92.50 539 ARG A C 1
ATOM 4122 O O . ARG A 1 539 ? 6.566 19.595 -4.354 1.00 92.50 539 ARG A O 1
ATOM 4129 N N . PHE A 1 540 ? 4.998 18.033 -4.031 1.00 88.75 540 PHE A N 1
ATOM 4130 C CA . PHE A 1 540 ? 4.136 18.471 -5.119 1.00 88.75 540 PHE A CA 1
ATOM 4131 C C . PHE A 1 540 ? 3.257 19.636 -4.652 1.00 88.75 540 PHE A C 1
ATOM 4133 O O . PHE A 1 540 ? 2.288 19.444 -3.917 1.00 88.75 540 PHE A O 1
ATOM 4140 N N . TRP A 1 541 ? 3.612 20.856 -5.055 1.00 85.75 541 TRP A N 1
ATOM 4141 C CA . TRP A 1 541 ? 2.862 22.085 -4.779 1.00 85.75 541 TRP A CA 1
ATOM 4142 C C . TRP A 1 541 ? 3.203 23.162 -5.817 1.00 85.75 541 TRP A C 1
ATOM 4144 O O . TRP A 1 541 ? 4.179 23.025 -6.553 1.00 85.75 541 TRP A O 1
ATOM 4154 N N . ARG A 1 542 ? 2.435 24.260 -5.845 1.00 80.62 542 ARG A N 1
ATOM 4155 C CA . ARG A 1 542 ? 2.532 25.317 -6.872 1.00 80.62 542 ARG A CA 1
ATOM 4156 C C . ARG A 1 542 ? 3.934 25.921 -7.051 1.00 80.62 542 ARG A C 1
ATOM 4158 O O . ARG A 1 542 ? 4.250 26.362 -8.147 1.00 80.62 542 ARG A O 1
ATOM 4165 N N . GLY A 1 543 ? 4.762 25.963 -6.006 1.00 82.88 543 GLY A N 1
ATOM 4166 C CA . GLY A 1 543 ? 6.125 26.501 -6.097 1.00 82.88 543 GLY A CA 1
ATOM 4167 C C . GLY A 1 543 ? 7.167 25.526 -6.648 1.00 82.88 543 GLY A C 1
ATOM 4168 O O . GLY A 1 543 ? 8.290 25.936 -6.913 1.00 82.88 543 GLY A O 1
ATOM 4169 N N . SER A 1 544 ? 6.821 24.250 -6.828 1.00 79.69 544 SER A N 1
ATOM 4170 C CA . SER A 1 544 ? 7.720 23.244 -7.414 1.00 79.69 544 SER A CA 1
ATOM 4171 C C . SER A 1 544 ? 7.145 22.585 -8.670 1.00 79.69 544 SER A C 1
ATOM 4173 O O . SER A 1 544 ? 7.911 22.072 -9.474 1.00 79.69 544 SER A O 1
ATOM 4175 N N . PHE A 1 545 ? 5.820 22.615 -8.845 1.00 80.44 545 PHE A N 1
ATOM 4176 C CA . PHE A 1 545 ? 5.096 21.996 -9.953 1.00 80.44 545 PHE A CA 1
ATOM 4177 C C . PHE A 1 545 ? 4.052 22.987 -10.460 1.00 80.44 545 PHE A C 1
ATOM 4179 O O . PHE A 1 545 ? 3.121 23.360 -9.736 1.00 80.44 545 PHE A O 1
ATOM 4186 N N . LEU A 1 546 ? 4.218 23.430 -11.703 1.00 80.62 546 LEU A N 1
ATOM 4187 C CA . LEU A 1 546 ? 3.310 24.381 -12.325 1.00 80.62 546 LEU A CA 1
ATOM 4188 C C . LEU A 1 546 ? 2.071 23.648 -12.839 1.00 80.62 546 LEU A C 1
ATOM 4190 O O . LEU A 1 546 ? 2.150 22.559 -13.399 1.00 80.62 546 LEU A O 1
ATOM 4194 N N . PHE A 1 547 ? 0.903 24.247 -12.647 1.00 74.00 547 PHE A N 1
ATOM 4195 C CA . PHE A 1 547 ? -0.350 23.744 -13.192 1.00 74.00 547 PHE A CA 1
ATOM 4196 C C . PHE A 1 547 ? -1.182 24.919 -13.688 1.00 74.00 547 PHE A C 1
ATOM 4198 O O . PHE A 1 547 ? -1.145 26.007 -13.111 1.00 74.00 547 PHE A O 1
ATOM 4205 N N . THR A 1 548 ? -1.947 24.681 -14.747 1.00 65.31 548 THR A N 1
ATOM 4206 C CA . THR A 1 548 ? -2.977 25.599 -15.224 1.00 65.31 548 THR A CA 1
ATOM 4207 C C . THR A 1 548 ? -4.343 24.938 -15.025 1.00 65.31 548 THR A C 1
ATOM 4209 O O . THR A 1 548 ? -4.477 23.739 -15.283 1.00 65.31 548 THR A O 1
ATOM 4212 N N . PRO A 1 549 ? -5.356 25.665 -14.526 1.00 60.84 549 PRO A N 1
ATOM 4213 C CA . PRO A 1 549 ? -6.727 25.168 -14.509 1.00 60.84 549 PRO A CA 1
ATOM 4214 C C . PRO A 1 549 ? -7.338 25.096 -15.921 1.00 60.84 549 PRO A C 1
ATOM 4216 O O . PRO A 1 549 ? -8.333 24.398 -16.106 1.00 60.84 549 PRO A O 1
ATOM 4219 N N . ASP A 1 550 ? -6.749 25.776 -16.912 1.00 60.38 550 ASP A N 1
ATOM 4220 C CA . ASP A 1 550 ? -7.203 25.746 -18.302 1.00 60.38 550 ASP A CA 1
ATOM 4221 C C . ASP A 1 550 ? -6.574 24.569 -19.065 1.00 60.38 550 ASP A C 1
ATOM 4223 O O . ASP A 1 550 ? -5.383 24.538 -19.362 1.00 60.38 550 ASP A O 1
ATOM 4227 N N . THR A 1 551 ? -7.389 23.564 -19.382 1.00 55.41 551 THR A N 1
ATOM 4228 C CA . THR A 1 551 ? -6.936 22.304 -19.995 1.00 55.41 551 THR A CA 1
ATOM 4229 C C . THR A 1 551 ? -6.592 22.391 -21.489 1.00 55.41 551 THR A C 1
ATOM 4231 O O . THR A 1 551 ? -6.278 21.354 -22.083 1.00 55.41 551 THR A O 1
ATOM 4234 N N . SER A 1 552 ? -6.679 23.581 -22.095 1.00 55.09 552 SER A N 1
ATOM 4235 C CA . SER A 1 552 ? -6.465 23.801 -23.532 1.00 55.09 552 SER A CA 1
ATOM 4236 C C . SER A 1 552 ? -4.989 23.905 -23.946 1.00 55.09 552 SER A C 1
ATOM 4238 O O . SER A 1 552 ? -4.673 23.716 -25.123 1.00 55.09 552 SER A O 1
ATOM 4240 N N . GLU A 1 553 ? -4.062 24.112 -23.004 1.00 55.75 553 GLU A N 1
ATOM 4241 C CA . GLU A 1 553 ? -2.632 24.235 -23.307 1.00 55.75 553 GLU A CA 1
ATOM 4242 C C . GLU A 1 553 ? -1.872 22.893 -23.210 1.00 55.75 553 GLU A C 1
ATOM 4244 O O . GLU A 1 553 ? -1.770 22.260 -22.158 1.00 55.75 553 GLU A O 1
ATOM 4249 N N . ALA A 1 554 ? -1.310 22.459 -24.345 1.00 58.75 554 ALA A N 1
ATOM 4250 C CA . ALA A 1 554 ? -0.164 21.544 -24.462 1.00 58.75 554 ALA A CA 1
ATOM 4251 C C . ALA A 1 554 ? -0.201 20.219 -23.665 1.00 58.75 554 ALA A C 1
ATOM 4253 O O . ALA A 1 554 ? 0.836 19.742 -23.205 1.00 58.75 554 ALA A O 1
ATOM 4254 N N . GLY A 1 555 ? -1.375 19.599 -23.505 1.00 68.75 555 GLY A N 1
ATOM 4255 C CA . GLY A 1 555 ? -1.482 18.233 -22.978 1.00 68.75 555 GLY A CA 1
ATOM 4256 C C . GLY A 1 555 ? -0.991 18.047 -21.535 1.00 68.75 555 GLY A C 1
ATOM 4257 O O . GLY A 1 555 ? -0.826 16.898 -21.116 1.00 68.75 555 GLY A O 1
ATOM 4258 N N . ALA A 1 556 ? -0.790 19.136 -20.782 1.00 74.69 556 ALA A N 1
ATOM 4259 C CA . ALA A 1 556 ? -0.406 19.123 -19.373 1.00 74.69 556 ALA A CA 1
ATOM 4260 C C . ALA A 1 556 ? -1.459 18.383 -18.533 1.00 74.69 556 ALA A C 1
ATOM 4262 O O . ALA A 1 556 ? -2.660 18.579 -18.751 1.00 74.69 556 ALA A O 1
ATOM 4263 N N . ARG A 1 557 ? -1.014 17.473 -17.649 1.00 85.56 557 ARG A N 1
ATOM 4264 C CA . ARG A 1 557 ? -1.820 16.670 -16.693 1.00 85.56 557 ARG A CA 1
ATOM 4265 C C . ARG A 1 557 ? -1.020 15.495 -16.126 1.00 85.56 557 ARG A C 1
ATOM 4267 O O . ARG A 1 557 ? 0.085 15.193 -16.569 1.00 85.56 557 ARG A O 1
ATOM 4274 N N . PHE A 1 558 ? -1.653 14.780 -15.199 1.00 91.94 558 PHE A N 1
ATOM 4275 C CA . PHE A 1 558 ? -1.257 13.434 -14.804 1.00 91.94 558 PHE A CA 1
ATOM 4276 C C . PHE A 1 558 ? -1.534 12.420 -15.917 1.00 91.94 558 PHE A C 1
ATOM 4278 O O . PHE A 1 558 ? -2.635 12.375 -16.480 1.00 91.94 558 PHE A O 1
ATOM 4285 N N . LYS A 1 559 ? -0.540 11.580 -16.201 1.00 93.06 559 LYS A N 1
ATOM 4286 C CA . LYS A 1 559 ? -0.596 10.534 -17.217 1.00 93.06 559 LYS A CA 1
ATOM 4287 C C . LYS A 1 559 ? 0.097 9.259 -16.746 1.00 93.06 559 LYS A C 1
ATOM 4289 O O . LYS A 1 559 ? 1.027 9.298 -15.944 1.00 93.06 559 LYS A O 1
ATOM 4294 N N . ALA A 1 560 ? -0.327 8.126 -17.285 1.00 94.75 560 ALA A N 1
ATOM 4295 C CA . ALA A 1 560 ? 0.349 6.845 -17.113 1.00 94.75 560 ALA A CA 1
ATOM 4296 C C . ALA A 1 560 ? 0.995 6.395 -18.428 1.00 94.75 560 ALA A C 1
ATOM 4298 O O . ALA A 1 560 ? 0.572 6.803 -19.510 1.00 94.75 560 ALA A O 1
ATOM 4299 N N . PHE A 1 561 ? 2.025 5.554 -18.329 1.00 95.56 561 PHE A N 1
ATOM 4300 C CA . PHE A 1 561 ? 2.645 4.914 -19.489 1.00 95.56 561 PHE A CA 1
ATOM 4301 C C . PHE A 1 561 ? 1.660 3.977 -20.176 1.00 95.56 561 PHE A C 1
ATOM 4303 O O . PHE A 1 561 ? 1.110 3.074 -19.543 1.00 95.56 561 PHE A O 1
ATOM 4310 N N . ARG A 1 562 ? 1.510 4.125 -21.489 1.00 94.94 562 ARG A N 1
ATOM 4311 C CA . ARG A 1 562 ? 0.733 3.213 -22.322 1.00 94.94 562 ARG A CA 1
ATOM 4312 C C . ARG A 1 562 ? 1.400 1.830 -22.324 1.00 94.94 562 ARG A C 1
ATOM 4314 O O . ARG A 1 562 ? 2.567 1.712 -22.710 1.00 94.94 562 ARG A O 1
ATOM 4321 N N . PRO A 1 563 ? 0.702 0.758 -21.906 1.00 94.75 563 PRO A N 1
ATOM 4322 C CA . PRO A 1 563 ? 1.311 -0.564 -21.851 1.00 94.75 563 PRO A CA 1
ATOM 4323 C C . PRO A 1 563 ? 1.744 -1.056 -23.235 1.00 94.75 563 PRO A C 1
ATOM 4325 O O . PRO A 1 563 ? 0.940 -1.135 -24.169 1.00 94.75 563 PRO A O 1
ATOM 4328 N N . ALA A 1 564 ? 3.019 -1.430 -23.349 1.00 96.50 564 ALA A N 1
ATOM 4329 C CA . ALA A 1 564 ? 3.547 -2.093 -24.532 1.00 96.50 564 ALA A CA 1
ATOM 4330 C C . ALA A 1 564 ? 3.091 -3.563 -24.583 1.00 96.50 564 ALA A C 1
ATOM 4332 O O . ALA A 1 564 ? 2.984 -4.246 -23.560 1.00 96.50 564 ALA A O 1
ATOM 4333 N N . ILE A 1 565 ? 2.856 -4.073 -25.787 1.00 96.50 565 ILE A N 1
ATOM 4334 C CA . ILE A 1 565 ? 2.381 -5.433 -26.045 1.00 96.50 565 ILE A CA 1
ATOM 4335 C C . ILE A 1 565 ? 3.368 -6.114 -26.980 1.00 96.50 565 ILE A C 1
ATOM 4337 O O . ILE A 1 565 ? 3.622 -5.623 -28.075 1.00 96.50 565 ILE A O 1
ATOM 4341 N N . TYR A 1 566 ? 3.881 -7.271 -26.573 1.00 96.75 566 TYR A N 1
ATOM 4342 C CA . TYR A 1 566 ? 4.731 -8.105 -27.416 1.00 96.75 566 TYR A CA 1
ATOM 4343 C C . TYR A 1 566 ? 3.924 -9.233 -28.057 1.00 96.75 566 TYR A C 1
ATOM 4345 O O . TYR A 1 566 ? 3.242 -9.983 -27.355 1.00 96.75 566 TYR A O 1
ATOM 4353 N N . ARG A 1 567 ? 4.021 -9.370 -29.382 1.00 93.88 567 ARG A N 1
ATOM 4354 C CA . ARG A 1 567 ? 3.378 -10.435 -30.166 1.00 93.88 567 ARG A CA 1
ATOM 4355 C C . ARG A 1 567 ? 4.420 -11.144 -31.028 1.00 93.88 567 ARG A C 1
ATOM 4357 O O . ARG A 1 567 ? 4.541 -10.871 -32.214 1.00 93.88 567 ARG A O 1
ATOM 4364 N N . GLY A 1 568 ? 5.197 -12.033 -30.406 1.00 83.06 568 GLY A N 1
ATOM 4365 C CA . GLY A 1 568 ? 6.012 -13.028 -31.119 1.00 83.06 568 GLY A CA 1
ATOM 4366 C C . GLY A 1 568 ? 7.004 -12.473 -32.150 1.00 83.06 568 GLY A C 1
ATOM 4367 O O . GLY A 1 568 ? 7.225 -13.121 -33.162 1.00 83.06 568 GLY A O 1
ATOM 4368 N N . GLY A 1 569 ? 7.577 -11.289 -31.910 1.00 89.12 569 GLY A N 1
ATOM 4369 C CA . GLY A 1 569 ? 8.564 -10.659 -32.799 1.00 89.12 569 GLY A CA 1
ATOM 4370 C C . GLY A 1 569 ? 8.301 -9.180 -33.081 1.00 89.12 569 GLY A C 1
ATOM 4371 O O . GLY A 1 569 ? 9.200 -8.485 -33.537 1.00 89.12 569 GLY A O 1
ATOM 4372 N N . SER A 1 570 ? 7.108 -8.676 -32.754 1.00 94.25 570 SER A N 1
ATOM 4373 C CA . SER A 1 570 ? 6.759 -7.256 -32.865 1.00 94.25 570 SER A CA 1
ATOM 4374 C C . SER A 1 570 ? 6.288 -6.675 -31.532 1.00 94.25 570 SER A C 1
ATOM 4376 O O . SER A 1 570 ? 5.778 -7.394 -30.662 1.00 94.25 570 SER A O 1
ATOM 4378 N N . ILE A 1 571 ? 6.474 -5.363 -31.370 1.00 96.25 571 ILE A N 1
ATOM 4379 C CA . ILE A 1 571 ? 5.968 -4.589 -30.236 1.00 96.25 571 ILE A CA 1
ATOM 4380 C C . ILE A 1 571 ? 4.961 -3.559 -30.737 1.00 96.25 571 ILE A C 1
ATOM 4382 O O . ILE A 1 571 ? 5.220 -2.834 -31.691 1.00 96.25 571 ILE A O 1
ATOM 4386 N N . GLY A 1 572 ? 3.810 -3.515 -30.070 1.00 94.69 572 GLY A N 1
ATOM 4387 C CA . GLY A 1 572 ? 2.799 -2.473 -30.212 1.00 94.69 572 GLY A CA 1
ATOM 4388 C C . GLY A 1 572 ? 2.485 -1.825 -28.865 1.00 94.69 572 GLY A C 1
ATOM 4389 O O . GLY A 1 572 ? 3.046 -2.203 -27.838 1.00 94.69 572 GLY A O 1
ATOM 4390 N N . GLN A 1 573 ? 1.537 -0.895 -28.855 1.00 94.19 573 GLN A N 1
ATOM 4391 C CA . GLN A 1 573 ? 0.987 -0.277 -27.646 1.00 94.19 573 GLN A CA 1
ATOM 4392 C C . GLN A 1 573 ? -0.549 -0.315 -27.695 1.00 94.19 573 GLN A C 1
ATOM 4394 O O . GLN A 1 573 ? -1.135 -0.338 -28.779 1.00 94.19 573 GLN A O 1
ATOM 4399 N N . LEU A 1 574 ? -1.200 -0.375 -26.529 1.00 93.31 574 LEU A N 1
ATOM 4400 C CA . LEU A 1 574 ? -2.668 -0.342 -26.421 1.00 93.31 574 LEU A CA 1
ATOM 4401 C C . LEU A 1 574 ? -3.233 1.002 -26.879 1.00 93.31 574 LEU A C 1
ATOM 4403 O O . LEU A 1 574 ? -2.643 2.024 -26.567 1.00 93.31 574 LEU A O 1
ATOM 4407 N N . LYS A 1 575 ? -4.402 1.037 -27.520 1.00 90.88 575 LYS A N 1
ATOM 4408 C CA . LYS A 1 575 ? -5.106 2.299 -27.816 1.00 90.88 575 LYS A CA 1
ATOM 4409 C C . LYS A 1 575 ? -5.935 2.762 -26.625 1.00 90.88 575 LYS A C 1
ATOM 4411 O O . LYS A 1 575 ? -6.246 1.951 -25.760 1.00 90.88 575 LYS A O 1
ATOM 4416 N N . ASN A 1 576 ? -6.340 4.031 -26.592 1.00 88.62 576 ASN A N 1
ATOM 4417 C CA . ASN A 1 576 ? -7.130 4.612 -25.501 1.00 88.62 576 ASN A CA 1
ATOM 4418 C C . ASN A 1 576 ? -8.398 3.811 -25.186 1.00 88.62 576 ASN A C 1
ATOM 4420 O O . ASN A 1 576 ? -8.697 3.573 -24.023 1.00 88.62 576 ASN A O 1
ATOM 4424 N N . ARG A 1 577 ? -9.092 3.319 -26.216 1.00 89.19 577 ARG A N 1
ATOM 4425 C CA . ARG A 1 577 ? -10.289 2.471 -26.067 1.00 89.19 577 ARG A CA 1
ATOM 4426 C C . ARG A 1 577 ? -10.038 1.110 -25.401 1.00 89.19 577 ARG A C 1
ATOM 4428 O O . ARG A 1 577 ? -10.987 0.480 -24.956 1.00 89.19 577 ARG A O 1
ATOM 4435 N N . ASP A 1 578 ? -8.787 0.650 -25.388 1.00 89.12 578 ASP A N 1
ATOM 4436 C CA . ASP A 1 578 ? -8.376 -0.653 -24.854 1.00 89.12 578 ASP A CA 1
ATOM 4437 C C . ASP A 1 578 ? -7.757 -0.527 -23.443 1.00 89.12 578 ASP A C 1
ATOM 4439 O O . ASP A 1 578 ? -7.309 -1.522 -22.867 1.00 89.12 578 ASP A O 1
ATOM 4443 N N . LEU A 1 579 ? -7.697 0.692 -22.892 1.00 84.00 579 LEU A N 1
ATOM 4444 C CA . LEU A 1 579 ? -7.234 0.970 -21.534 1.00 84.00 579 LEU A CA 1
ATOM 4445 C C . LEU A 1 579 ? -8.424 0.850 -20.572 1.00 84.00 579 LEU A C 1
ATOM 4447 O O . LEU A 1 579 ? -9.427 1.540 -20.741 1.00 84.00 579 LEU A O 1
ATOM 4451 N N . VAL A 1 580 ? -8.310 -0.039 -19.580 1.00 57.03 580 VAL A N 1
ATOM 4452 C CA . VAL A 1 580 ? -9.337 -0.303 -18.552 1.00 57.03 580 VAL A CA 1
ATOM 4453 C C . VAL A 1 580 ? -8.803 0.027 -17.170 1.00 57.03 580 VAL A C 1
ATOM 4455 O O . VAL A 1 580 ? -7.674 -0.427 -16.856 1.00 57.03 580 VAL A O 1
#

pLDDT: mean 90.6, std 8.11, range [42.09, 98.62]